Protein AF-0000000084732430 (afdb_homodimer)

InterPro domains:
  IPR002611 IstB-like ATP-binding domain [PF01695] (11-242)
  IPR003593 AAA+ ATPase domain [SM00382] (99-234)
  IPR027417 P-loop containing nucleoside triphosphate hydrolase [G3DSA:3.40.50.300] (63-245)
  IPR027417 P-loop containing nucleoside triphosphate hydrolase [SSF52540] (71-224)
  IPR028350 DNA replication protein DnaC/insertion sequence IstB-like [PIRSF003073] (5-242)
  IPR047661 Insertion sequence IS21-like ATPase IstB [NF038214] (11-241)

Radius of gyration: 33.01 Å; Cα contacts (8 Å, |Δi|>4): 775; chains: 2; bounding box: 68×118×53 Å

Secondary structure (DSSP, 8-state):
-PPPTTHHHHHHHTT-HHHHHHHHHHHHHHHHS---HHHHHHHHHHHHHHHHHHHHHHHHHHHHT-SS---GGGS-TTTT-S--HHHHHHHHTTHHHHHT-EEEEE--TTSSHHHHHHHHHHHHHHTT--EEEEEHHHHHHHHHHHHHTT-HHHHHHHHHHSSEEEEEEETSS---HHHHHHHHHHHHHHTTTSEEEEEESS-GGGHHHH-S-HHHHHHHHHHHHTTEEEEE--SS-HHHHHHHHH-----/-PPPTTHHHHHHHTT-HHHHHHHHHHHHHHHHS---HHHHHHHHHHHHHHHHHHHHHHHHHHHHT-SS---TTTS-TTS--S--HHHHHHHHTTHHHHHT-EEEEE--TTSSHHHHHHHHHHHHHHTT--EEEEEHHHHHHHHHHHHHTT-HHHHHHHHHHSSEEEEEEETSS---HHHHHHHHHHHHHHTTTSEEEEEESS-GGGHHHH-S-HHHHHHHHHHHHTTEEEEE--SS-HHHHHHHTT-----

Solvent-accessible surface area (backbone atoms only — not comparable to full-atom values): 26501 Å² total; per-residue (Å²): 111,77,72,50,86,60,42,62,58,50,27,58,76,68,66,36,57,32,31,58,68,46,41,67,60,51,38,58,45,45,71,74,37,91,63,49,43,48,49,45,46,43,52,40,50,50,42,28,51,53,40,52,53,50,52,51,39,52,47,32,52,58,66,13,52,61,92,55,94,44,46,62,86,71,50,74,64,81,54,75,26,76,61,58,65,67,59,52,55,49,42,50,68,28,49,40,44,82,63,17,28,20,36,36,32,33,31,59,80,42,52,46,53,66,50,51,52,34,13,42,44,46,31,25,25,72,71,69,36,44,31,37,50,33,46,42,68,57,46,52,51,49,49,51,51,27,46,76,66,71,40,36,68,61,49,50,52,53,63,43,63,34,41,29,36,35,37,35,59,42,75,79,58,74,46,52,71,67,53,47,49,51,52,36,54,48,48,62,61,24,54,75,64,28,15,43,36,36,23,23,64,57,58,77,86,53,48,58,79,39,33,83,44,62,68,59,38,50,54,40,48,47,62,51,52,72,53,35,49,78,43,58,42,47,71,70,39,51,67,56,49,61,54,53,64,69,66,61,77,82,133,111,77,72,50,86,60,41,62,58,50,26,57,74,67,66,36,59,33,32,56,68,44,41,68,60,51,38,58,46,45,71,76,37,90,65,49,43,49,51,45,46,43,51,41,51,50,42,28,51,52,40,52,52,51,51,52,38,51,48,31,51,58,66,13,51,59,91,54,93,44,47,62,86,71,48,74,66,79,53,78,27,75,62,57,65,67,59,51,55,48,41,50,68,28,49,41,44,82,63,17,29,19,36,37,31,33,30,61,79,42,52,46,52,66,51,51,51,34,14,43,45,46,30,26,25,73,72,69,35,46,31,36,49,34,46,42,68,58,46,50,50,50,49,52,50,27,47,75,68,70,40,36,68,61,50,50,51,52,61,41,65,33,40,30,38,36,35,36,58,42,76,78,56,74,46,51,73,67,52,47,47,51,52,37,55,49,48,63,59,24,55,76,64,27,17,43,37,36,23,23,66,58,58,76,86,53,47,57,79,39,33,83,44,61,68,60,38,50,54,42,47,47,61,50,51,71,53,35,49,78,43,59,42,50,71,71,40,51,65,55,50,61,55,54,64,68,67,62,80,78,130

Nearest PDB structures (foldseek):
  8q3w-assembly1_A  TM=9.533E-01  e=2.859E-20  Geobacillus stearothermophilus
  8q4d-assembly1_O  TM=9.298E-01  e=4.261E-19  Geobacillus stearothermophilus
  5bq5-assembly3_C  TM=9.565E-01  e=8.119E-14  Geobacillus stearothermophilus
  3r8f-assembly1_D  TM=7.754E-01  e=2.873E-08  Aquifex aeolicus
  2hcb-assembly1_C  TM=7.790E-01  e=5.045E-08  Aquifex aeolicus

Organism: NCBI:txid412449

Foldseek 3Di:
DDDDPCVLVVCVVVVQVQLNVCVVVLVVVCVVDVDDPVRSVVVSVVSSVVVVLVVQLVVLLVQQPQPDDAAPVPPPPVPPQVDDPVVLVVLLQVVCLQQLFEAEEEAAPQLCLSRSLNNSQSSCSNNPFREHEDALVRVLVVLVVCVVVVNNVVVLVVLLVGQEYEYEAPLVAADDPVSLVSLLSNLVSNARNHYYYYYYHDDLVCSCVRYPDNVSSVSNSCSRPVRYDYRGTDDDRNVVVVVVVVPDDDD/DDPDPCVLVVCVVVVQVQLNVCVVVLVVVCVVDVDDPVRSVVVSVVSSVVVVLVVQLVVLLVQQPQPDDAAPVPVPPVPPQVDDPVVLVVLLQVVCLQQLFEAEEEAAPQLCLSRSLNNSQSSCSNNPFREHEDALVRVLVVLVVCVVVVNNVVVLVVLLPGQEYEYEAPLPAADDPVSLVSLLSNLVSNARNHYYYYYYHDDLVCSCVRYPDNVSSVSNSCSRPVRYDYRYGYDDRPVVVVVVVVPDDDD

Sequence (502 aa):
MALVNTTPELLSELKLHGIKESLPKRLEELAEQQWSPSEFLNLCLEDEKLHRQNLRLLRRLKAASFPIVSSLENFDLTVDRKLRKSTIRELAGASFVTQGTNILIAGPTGVGKTHLACALGQAACRQGFLTLFFSLNRLLEKMALARAQGRYLSLLKKLTAASVIVLDDFGLRALTPLQLQDIYDLVDGRVESLSTIVTTQLPVENWREILPDPVLCDAITDRIVQKAIILEMEGESYRKKRFKGSHTDPPMALVNTTPELLSELKLHGIKESLPKRLEELAEQQWSPSEFLNLCLEDEKLHRQNLRLLRRLKAASFPIVSSLENFDLTVDRKLRKSTIRELAGASFVTQGTNILIAGPTGVGKTHLACALGQAACRQGFLTLFFSLNRLLEKMALARAQGRYLSLLKKLTAASVIVLDDFGLRALTPLQLQDIYDLVDGRVESLSTIVTTQLPVENWREILPDPVLCDAITDRIVQKAIILEMEGESYRKKRFKGSHTDPP

Structure (mmCIF, N/CA/C/O backbone):
data_AF-0000000084732430-model_v1
#
loop_
_entity.id
_entity.type
_entity.pdbx_description
1 polymer 'IstB domain protein ATP-binding protein'
#
loop_
_atom_site.group_PDB
_atom_site.id
_atom_site.type_symbol
_atom_site.label_atom_id
_atom_site.label_alt_id
_atom_site.label_comp_id
_atom_site.label_asym_id
_atom_site.label_entity_id
_atom_site.label_seq_id
_atom_site.pdbx_PDB_ins_code
_atom_site.Cartn_x
_atom_site.Cartn_y
_atom_site.Cartn_z
_atom_site.occupancy
_atom_site.B_iso_or_equiv
_atom_site.auth_seq_id
_atom_site.auth_comp_id
_atom_site.auth_asym_id
_atom_site.auth_atom_id
_atom_site.pdbx_PDB_model_num
ATOM 1 N N . MET A 1 1 ? 34.219 6.918 -12.133 1 61.94 1 MET A N 1
ATOM 2 C CA . MET A 1 1 ? 33.938 5.516 -11.844 1 61.94 1 MET A CA 1
ATOM 3 C C . MET A 1 1 ? 32.656 5.062 -12.492 1 61.94 1 MET A C 1
ATOM 5 O O . MET A 1 1 ? 31.672 5.805 -12.508 1 61.94 1 MET A O 1
ATOM 9 N N . ALA A 1 2 ? 32.781 3.914 -13.234 1 68.62 2 ALA A N 1
ATOM 10 C CA . ALA A 1 2 ? 31.766 3.508 -14.18 1 68.62 2 ALA A CA 1
ATOM 11 C C . ALA A 1 2 ? 30.594 2.818 -13.461 1 68.62 2 ALA A C 1
ATOM 13 O O . ALA A 1 2 ? 30.812 2.102 -12.484 1 68.62 2 ALA A O 1
ATOM 14 N N . LEU A 1 3 ? 29.438 3.408 -13.555 1 73.25 3 LEU A N 1
ATOM 15 C CA . LEU A 1 3 ? 28.203 2.789 -13.086 1 73.25 3 LEU A CA 1
ATOM 16 C C . LEU A 1 3 ? 28 1.423 -13.734 1 73.25 3 LEU A C 1
ATOM 18 O O . LEU A 1 3 ? 28.297 1.244 -14.922 1 73.25 3 LEU A O 1
ATOM 22 N N . VAL A 1 4 ? 27.766 0.422 -12.867 1 83.19 4 VAL A N 1
ATOM 23 C CA . VAL A 1 4 ? 27.391 -0.878 -13.414 1 83.19 4 VAL A CA 1
ATOM 24 C C . VAL A 1 4 ? 26.125 -0.742 -14.258 1 83.19 4 VAL A C 1
ATOM 26 O O . VAL A 1 4 ? 25.156 -0.104 -13.828 1 83.19 4 VAL A O 1
ATOM 29 N N . ASN A 1 5 ? 26.109 -1.264 -15.445 1 87.06 5 ASN A N 1
ATOM 30 C CA . ASN A 1 5 ? 25.094 -1.065 -16.469 1 87.06 5 ASN A CA 1
ATOM 31 C C . ASN A 1 5 ? 23.703 -1.464 -15.969 1 87.06 5 ASN A C 1
ATOM 33 O O . ASN A 1 5 ? 22.703 -0.86 -16.359 1 87.06 5 ASN A O 1
ATOM 37 N N . THR A 1 6 ? 23.641 -2.332 -14.945 1 92.81 6 THR A N 1
ATOM 38 C CA . THR A 1 6 ? 22.344 -2.85 -14.516 1 92.81 6 THR A CA 1
ATOM 39 C C . THR A 1 6 ? 21.797 -2.037 -13.344 1 92.81 6 THR A C 1
ATOM 41 O O . THR A 1 6 ? 20.625 -2.18 -12.977 1 92.81 6 THR A O 1
ATOM 44 N N . THR A 1 7 ? 22.578 -1.167 -12.836 1 95.5 7 THR A N 1
ATOM 45 C CA . THR A 1 7 ? 22.25 -0.511 -11.57 1 95.5 7 THR A CA 1
ATOM 46 C C . THR A 1 7 ? 21.016 0.36 -11.727 1 95.5 7 THR A C 1
ATOM 48 O O . THR A 1 7 ? 20.078 0.274 -10.914 1 95.5 7 THR A O 1
ATOM 51 N N . PRO A 1 8 ? 20.922 1.105 -12.805 1 94.31 8 PRO A N 1
ATOM 52 C CA . PRO A 1 8 ? 19.75 1.955 -12.938 1 94.31 8 PRO A CA 1
ATOM 53 C C . PRO A 1 8 ? 18.453 1.151 -13.039 1 94.31 8 PRO A C 1
ATOM 55 O O . PRO A 1 8 ? 17.438 1.534 -12.461 1 94.31 8 PRO A O 1
ATOM 58 N N . GLU A 1 9 ? 18.484 0.118 -13.734 1 95.44 9 GLU A N 1
ATOM 59 C CA . GLU A 1 9 ? 17.312 -0.738 -13.875 1 95.44 9 GLU A CA 1
ATOM 60 C C . GLU A 1 9 ? 16.906 -1.352 -12.539 1 95.44 9 GLU A C 1
ATOM 62 O O . GLU A 1 9 ? 15.719 -1.427 -12.219 1 95.44 9 GLU A O 1
ATOM 67 N N . LEU A 1 10 ? 17.875 -1.769 -11.789 1 96.94 10 LEU A N 1
ATOM 68 C CA . LEU A 1 10 ? 17.609 -2.34 -10.477 1 96.94 10 LEU A CA 1
ATOM 69 C C . LEU A 1 10 ? 16.969 -1.309 -9.547 1 96.94 10 LEU A C 1
ATOM 71 O O . LEU A 1 10 ? 16.016 -1.615 -8.836 1 96.94 10 LEU A O 1
ATOM 75 N N . LEU A 1 11 ? 17.531 -0.126 -9.648 1 97.94 11 LEU A N 1
ATOM 76 C CA . LEU A 1 11 ? 17.016 0.943 -8.797 1 97.94 11 LEU A CA 1
ATOM 77 C C . LEU A 1 11 ? 15.555 1.253 -9.148 1 97.94 11 LEU A C 1
ATOM 79 O O . LEU A 1 11 ? 14.742 1.498 -8.258 1 97.94 11 LEU A O 1
ATOM 83 N N . SER A 1 12 ? 15.25 1.206 -10.375 1 97.19 12 SER A N 1
ATOM 84 C CA . SER A 1 12 ? 13.875 1.435 -10.82 1 97.19 12 SER A CA 1
ATOM 85 C C . SER A 1 12 ? 12.953 0.302 -10.375 1 97.19 12 SER A C 1
ATOM 87 O O . SER A 1 12 ? 11.867 0.549 -9.859 1 97.19 12 SER A O 1
ATOM 89 N N . GLU A 1 13 ? 13.391 -0.874 -10.547 1 96.5 13 GLU A N 1
ATOM 90 C CA . GLU A 1 13 ? 12.609 -2.045 -10.18 1 96.5 13 GLU A CA 1
ATOM 91 C C . GLU A 1 13 ? 12.336 -2.076 -8.672 1 96.5 13 GLU A C 1
ATOM 93 O O . GLU A 1 13 ? 11.25 -2.467 -8.242 1 96.5 13 GLU A O 1
ATOM 98 N N . LEU A 1 14 ? 13.297 -1.59 -7.965 1 97.81 14 LEU A N 1
ATOM 99 C CA . LEU A 1 14 ? 13.203 -1.628 -6.512 1 97.81 14 LEU A CA 1
ATOM 100 C C . LEU A 1 14 ? 12.57 -0.35 -5.973 1 97.81 14 LEU A C 1
ATOM 102 O O . LEU A 1 14 ? 12.406 -0.192 -4.762 1 97.81 14 LEU A O 1
ATOM 106 N N . LYS A 1 15 ? 12.281 0.583 -6.848 1 97.56 15 LYS A N 1
ATOM 107 C CA . LYS A 1 15 ? 11.641 1.854 -6.52 1 97.56 15 LYS A CA 1
ATOM 108 C C . LYS A 1 15 ? 12.516 2.68 -5.578 1 97.56 15 LYS A C 1
ATOM 110 O O . LYS A 1 15 ? 12.008 3.264 -4.613 1 97.56 15 LYS A O 1
ATOM 115 N N . LEU A 1 16 ? 13.766 2.543 -5.805 1 98.25 16 LEU A N 1
ATOM 116 C CA . LEU A 1 16 ? 14.719 3.371 -5.074 1 98.25 16 LEU A CA 1
ATOM 117 C C . LEU A 1 16 ? 15.07 4.625 -5.871 1 98.25 16 LEU A C 1
ATOM 119 O O . LEU A 1 16 ? 16.219 4.793 -6.293 1 98.25 16 LEU A O 1
ATOM 123 N N . HIS A 1 17 ? 14.195 5.512 -5.953 1 97.69 17 HIS A N 1
ATOM 124 C CA . HIS A 1 17 ? 14.258 6.664 -6.84 1 97.69 17 HIS A CA 1
ATOM 125 C C . HIS A 1 17 ? 15.242 7.707 -6.316 1 97.69 17 HIS A C 1
ATOM 127 O O . HIS A 1 17 ? 15.875 8.422 -7.098 1 97.69 17 HIS A O 1
ATOM 133 N N . GLY A 1 18 ? 15.297 7.781 -4.969 1 97.69 18 GLY A N 1
ATOM 134 C CA . GLY A 1 18 ? 16.25 8.719 -4.391 1 97.69 18 GLY A CA 1
ATOM 135 C C . GLY A 1 18 ? 17.688 8.414 -4.773 1 97.69 18 GLY A C 1
ATOM 136 O O . GLY A 1 18 ? 18.422 9.32 -5.168 1 97.69 18 GLY A O 1
ATOM 137 N N . ILE A 1 19 ? 18.047 7.16 -4.699 1 97.94 19 ILE A N 1
ATOM 138 C CA . ILE A 1 19 ? 19.391 6.738 -5.105 1 97.94 19 ILE A CA 1
ATOM 139 C C . ILE A 1 19 ? 19.562 6.965 -6.605 1 97.94 19 ILE A C 1
ATOM 141 O O . ILE A 1 19 ? 20.594 7.488 -7.043 1 97.94 19 ILE A O 1
ATOM 145 N N . LYS A 1 20 ? 18.547 6.555 -7.363 1 97.5 20 LYS A N 1
ATOM 146 C CA . LYS A 1 20 ? 18.641 6.676 -8.812 1 97.5 20 LYS A CA 1
ATOM 147 C C . LYS A 1 20 ? 18.891 8.125 -9.227 1 97.5 20 LYS A C 1
ATOM 149 O O . LYS A 1 20 ? 19.734 8.383 -10.102 1 97.5 20 LYS A O 1
ATOM 154 N N . GLU A 1 21 ? 18.266 9.016 -8.625 1 96.69 21 GLU A N 1
ATOM 155 C CA . GLU A 1 21 ? 18.391 10.43 -8.961 1 96.69 21 GLU A CA 1
ATOM 156 C C . GLU A 1 21 ? 19.734 10.992 -8.523 1 96.69 21 GLU A C 1
ATOM 158 O O . GLU A 1 21 ? 20.344 11.781 -9.25 1 96.69 21 GLU A O 1
ATOM 163 N N . SER A 1 22 ? 20.203 10.625 -7.379 1 96.75 22 SER A N 1
ATOM 164 C CA . SER A 1 22 ? 21.406 11.227 -6.816 1 96.75 22 SER A CA 1
ATOM 165 C C . SER A 1 22 ? 22.656 10.492 -7.285 1 96.75 22 SER A C 1
ATOM 167 O O . SER A 1 22 ? 23.766 10.992 -7.137 1 96.75 22 SER A O 1
ATOM 169 N N . LEU A 1 23 ? 22.5 9.32 -7.852 1 95.31 23 LEU A N 1
ATOM 170 C CA . LEU A 1 23 ? 23.594 8.406 -8.125 1 95.31 23 LEU A CA 1
ATOM 171 C C . LEU A 1 23 ? 24.656 9.07 -9.008 1 95.31 23 LEU A C 1
ATOM 173 O O . LEU A 1 23 ? 25.844 8.984 -8.734 1 95.31 23 LEU A O 1
ATOM 177 N N . PRO A 1 24 ? 24.297 9.766 -10.133 1 93.69 24 PRO A N 1
ATOM 178 C CA . PRO A 1 24 ? 25.328 10.406 -10.961 1 93.69 24 PRO A CA 1
ATOM 179 C C . PRO A 1 24 ? 26.203 11.375 -10.18 1 93.69 24 PRO A C 1
ATOM 181 O O . PRO A 1 24 ? 27.422 11.375 -10.352 1 93.69 24 PRO A O 1
ATOM 184 N N . LYS A 1 25 ? 25.625 12.125 -9.375 1 94.06 25 LYS A N 1
ATOM 185 C CA . LYS A 1 25 ? 26.359 13.07 -8.547 1 94.06 25 LYS A CA 1
ATOM 186 C C . LYS A 1 25 ? 27.25 12.344 -7.543 1 94.06 25 LYS A C 1
ATOM 188 O O . LYS A 1 25 ? 28.406 12.727 -7.34 1 94.06 25 LYS A O 1
ATOM 193 N N . ARG A 1 26 ? 26.75 11.32 -6.91 1 93.69 26 ARG A N 1
ATOM 194 C CA . ARG A 1 26 ? 27.5 10.555 -5.934 1 93.69 26 ARG A CA 1
ATOM 195 C C . ARG A 1 26 ? 28.719 9.883 -6.586 1 93.69 26 ARG A C 1
ATOM 197 O O . ARG A 1 26 ? 29.781 9.797 -5.977 1 93.69 26 ARG A O 1
ATOM 204 N N . LEU A 1 27 ? 28.562 9.406 -7.773 1 92.5 27 LEU A N 1
ATOM 205 C CA . LEU A 1 27 ? 29.656 8.766 -8.492 1 92.5 27 LEU A CA 1
ATOM 206 C C . LEU A 1 27 ? 30.766 9.766 -8.797 1 92.5 27 LEU A C 1
ATOM 208 O O . LEU A 1 27 ? 31.938 9.43 -8.75 1 92.5 27 LEU A O 1
ATOM 212 N N . GLU A 1 28 ? 30.344 10.93 -9.148 1 91.5 28 GLU A N 1
ATOM 213 C CA . GLU A 1 28 ? 31.312 11.984 -9.367 1 91.5 28 GLU A CA 1
ATOM 214 C C . GLU A 1 28 ? 32.094 12.297 -8.094 1 91.5 28 GLU A C 1
ATOM 216 O O . GLU A 1 28 ? 33.312 12.453 -8.133 1 91.5 28 GLU A O 1
ATOM 221 N N . GLU A 1 29 ? 31.422 12.312 -7.004 1 91.88 29 GLU A N 1
ATOM 222 C CA . GLU A 1 29 ? 32.031 12.602 -5.711 1 91.88 29 GLU A CA 1
ATOM 223 C C . GLU A 1 29 ? 32.938 11.461 -5.266 1 91.88 29 GLU A C 1
ATOM 225 O O . GLU A 1 29 ? 33.906 11.68 -4.523 1 91.88 29 GLU A O 1
ATOM 230 N N . LEU A 1 30 ? 32.562 10.289 -5.695 1 87.31 30 LEU A N 1
ATOM 231 C CA . LEU A 1 30 ? 33.344 9.102 -5.348 1 87.31 30 LEU A CA 1
ATOM 232 C C . LEU A 1 30 ? 34.75 9.188 -5.891 1 87.31 30 LEU A C 1
ATOM 234 O O . LEU A 1 30 ? 35.688 8.711 -5.258 1 87.31 30 LEU A O 1
ATOM 238 N N . ALA A 1 31 ? 34.906 9.75 -7.016 1 82.12 31 ALA A N 1
ATOM 239 C CA . ALA A 1 31 ? 36.188 9.922 -7.656 1 82.12 31 ALA A CA 1
ATOM 240 C C . ALA A 1 31 ? 37.094 10.836 -6.832 1 82.12 31 ALA A C 1
ATOM 242 O O . ALA A 1 31 ? 38.312 10.664 -6.812 1 82.12 31 ALA A O 1
ATOM 243 N N . GLU A 1 32 ? 36.375 11.703 -6.168 1 86.81 32 GLU A N 1
ATOM 244 C CA . GLU A 1 32 ? 37.125 12.695 -5.398 1 86.81 32 GLU A CA 1
ATOM 245 C C . GLU A 1 32 ? 37.312 12.242 -3.953 1 86.81 32 GLU A C 1
ATOM 247 O O . GLU A 1 32 ? 38.375 12.461 -3.369 1 86.81 32 GLU A O 1
ATOM 252 N N . GLN A 1 33 ? 36.25 11.555 -3.568 1 82.75 33 GLN A N 1
ATOM 253 C CA . GLN A 1 33 ? 36.25 11.102 -2.184 1 82.75 33 GLN A CA 1
ATOM 254 C C . GLN A 1 33 ? 36.625 9.625 -2.09 1 82.75 33 GLN A C 1
ATOM 256 O O . GLN A 1 33 ? 36.375 8.852 -3.018 1 82.75 33 GLN A O 1
ATOM 261 N N . GLN A 1 34 ? 37.594 9.203 -1.398 1 84.94 34 GLN A N 1
ATOM 262 C CA . GLN A 1 34 ? 38.031 7.812 -1.248 1 84.94 34 GLN A CA 1
ATOM 263 C C . GLN A 1 34 ? 37.125 7.07 -0.252 1 84.94 34 GLN A C 1
ATOM 265 O O . GLN A 1 34 ? 37.625 6.539 0.748 1 84.94 34 GLN A O 1
ATOM 270 N N . TRP A 1 35 ? 35.812 6.984 -0.67 1 88.31 35 TRP A N 1
ATOM 271 C CA . TRP A 1 35 ? 34.906 6.23 0.196 1 88.31 35 TRP A CA 1
ATOM 272 C C . TRP A 1 35 ? 35.094 4.73 0.013 1 88.31 35 TRP A C 1
ATOM 274 O O . TRP A 1 35 ? 35.344 4.258 -1.104 1 88.31 35 TRP A O 1
ATOM 284 N N . SER A 1 36 ? 35.031 4.113 1.09 1 90.44 36 SER A N 1
ATOM 285 C CA . SER A 1 36 ? 34.938 2.658 1.014 1 90.44 36 SER A CA 1
ATOM 286 C C . SER A 1 36 ? 33.594 2.207 0.449 1 90.44 36 SER A C 1
ATOM 288 O O . SER A 1 36 ? 32.656 2.988 0.407 1 90.44 36 SER A O 1
ATOM 290 N N . PRO A 1 37 ? 33.5 1 0.016 1 92.44 37 PRO A N 1
ATOM 291 C CA . PRO A 1 37 ? 32.25 0.489 -0.497 1 92.44 37 PRO A CA 1
ATOM 292 C C . PRO A 1 37 ? 31.109 0.559 0.536 1 92.44 37 PRO A C 1
ATOM 294 O O . PRO A 1 37 ? 29.984 0.903 0.197 1 92.44 37 PRO A O 1
ATOM 297 N N . SER A 1 38 ? 31.438 0.295 1.773 1 91.94 38 SER A N 1
ATOM 298 C CA . SER A 1 38 ? 30.438 0.371 2.838 1 91.94 38 SER A CA 1
ATOM 299 C C . SER A 1 38 ? 29.984 1.809 3.068 1 91.94 38 SER A C 1
ATOM 301 O O . SER A 1 38 ? 28.797 2.062 3.285 1 91.94 38 SER A O 1
ATOM 303 N N . GLU A 1 39 ? 30.875 2.678 2.949 1 93.5 39 GLU A N 1
ATOM 304 C CA . GLU A 1 39 ? 30.562 4.094 3.115 1 93.5 39 GLU A CA 1
ATOM 305 C C . GLU A 1 39 ? 29.703 4.605 1.959 1 93.5 39 GLU A C 1
ATOM 307 O O . GLU A 1 39 ? 28.75 5.363 2.168 1 93.5 39 GLU A O 1
ATOM 312 N N . PHE A 1 40 ? 30.125 4.191 0.846 1 94.94 40 PHE A N 1
ATOM 313 C CA . PHE A 1 40 ? 29.375 4.59 -0.345 1 94.94 40 PHE A CA 1
ATOM 314 C C . PHE A 1 40 ? 27.938 4.082 -0.283 1 94.94 40 PHE A C 1
ATOM 316 O O . PHE A 1 40 ? 27 4.828 -0.572 1 94.94 40 PHE A O 1
ATOM 323 N N . LEU A 1 41 ? 27.719 2.889 0.12 1 96.06 41 LEU A N 1
ATOM 324 C CA . LEU A 1 41 ? 26.391 2.326 0.303 1 96.06 41 LEU A CA 1
ATOM 325 C C . LEU A 1 41 ? 25.578 3.158 1.292 1 96.06 41 LEU A C 1
ATOM 327 O O . LEU A 1 41 ? 24.422 3.5 1.025 1 96.06 41 LEU A O 1
ATOM 331 N N . ASN A 1 42 ? 26.203 3.473 2.355 1 96.31 42 ASN A N 1
ATOM 332 C CA . ASN A 1 42 ? 25.531 4.246 3.391 1 96.31 42 ASN A CA 1
ATOM 333 C C . ASN A 1 42 ? 25.062 5.605 2.865 1 96.31 42 ASN A C 1
ATOM 335 O O . ASN A 1 42 ? 23.953 6.051 3.17 1 96.31 42 ASN A O 1
ATOM 339 N N . LEU A 1 43 ? 25.906 6.18 2.076 1 95.88 43 LEU A N 1
ATOM 340 C CA . LEU A 1 43 ? 25.578 7.473 1.491 1 95.88 43 LEU A CA 1
ATOM 341 C C . LEU A 1 43 ? 24.359 7.359 0.572 1 95.88 43 LEU A C 1
ATOM 343 O O . LEU A 1 43 ? 23.469 8.203 0.618 1 95.88 43 LEU A O 1
ATOM 347 N N . CYS A 1 44 ? 24.375 6.352 -0.219 1 97.31 44 CYS A N 1
ATOM 348 C CA . CYS A 1 44 ? 23.266 6.125 -1.124 1 97.31 44 CYS A CA 1
ATOM 349 C C . CYS A 1 44 ? 21.969 5.906 -0.347 1 97.31 44 CYS A C 1
ATOM 351 O O . CYS A 1 44 ? 20.922 6.438 -0.717 1 97.31 44 CYS A O 1
ATOM 353 N N . LEU A 1 45 ? 22.031 5.164 0.72 1 97.88 45 LEU A N 1
ATOM 354 C CA . LEU A 1 45 ? 20.859 4.887 1.548 1 97.88 45 LEU A CA 1
ATOM 355 C C . LEU A 1 45 ? 20.344 6.16 2.203 1 97.88 45 LEU A C 1
ATOM 357 O O . LEU A 1 45 ? 19.125 6.359 2.316 1 97.88 45 LEU A O 1
ATOM 361 N N . GLU A 1 46 ? 21.234 6.973 2.611 1 97.69 46 GLU A N 1
ATOM 362 C CA . GLU A 1 46 ? 20.844 8.25 3.197 1 97.69 46 GLU A CA 1
ATOM 363 C C . GLU A 1 46 ? 20.094 9.117 2.186 1 97.69 46 GLU A C 1
ATOM 365 O O . GLU A 1 46 ? 19.109 9.766 2.527 1 97.69 46 GLU A O 1
ATOM 370 N N . ASP A 1 47 ? 20.625 9.094 0.981 1 97.94 47 ASP A N 1
ATOM 371 C CA . ASP A 1 47 ? 19.953 9.836 -0.079 1 97.94 47 ASP A CA 1
ATOM 372 C C . ASP A 1 47 ? 18.516 9.336 -0.269 1 97.94 47 ASP A C 1
ATOM 374 O O . ASP A 1 47 ? 17.594 10.133 -0.445 1 97.94 47 ASP A O 1
ATOM 378 N N . GLU A 1 48 ? 18.391 8.055 -0.25 1 98.38 48 GLU A N 1
ATOM 379 C CA . GLU A 1 48 ? 17.062 7.465 -0.425 1 98.38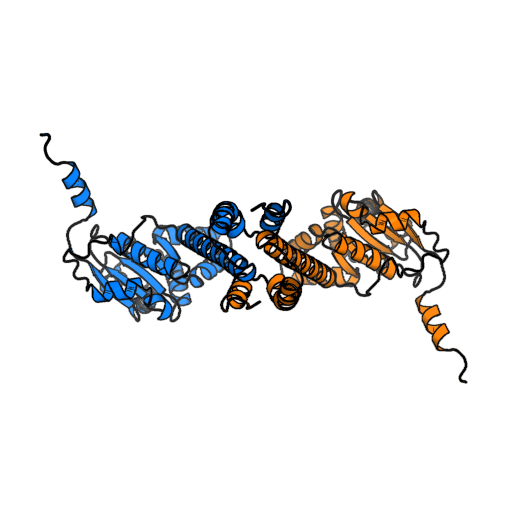 48 GLU A CA 1
ATOM 380 C C . GLU A 1 48 ? 16.141 7.828 0.734 1 98.38 48 GLU A C 1
ATOM 382 O O . GLU A 1 48 ? 14.984 8.18 0.521 1 98.38 48 GLU A O 1
ATOM 387 N N . LYS A 1 49 ? 16.641 7.742 1.885 1 98.06 49 LYS A N 1
ATOM 388 C CA . LYS A 1 49 ? 15.867 8.117 3.064 1 98.06 49 LYS A CA 1
ATOM 389 C C . LYS A 1 49 ? 15.367 9.555 2.957 1 98.06 49 LYS A C 1
ATOM 391 O O . LYS A 1 49 ? 14.18 9.82 3.186 1 98.06 49 LYS A O 1
ATOM 396 N N . LEU A 1 50 ? 16.266 10.414 2.619 1 97.69 50 LEU A N 1
ATOM 397 C CA . LEU A 1 50 ? 15.93 11.82 2.49 1 97.69 50 LEU A CA 1
ATOM 398 C C . LEU A 1 50 ? 14.875 12.031 1.405 1 97.69 50 LEU A C 1
ATOM 400 O O . LEU A 1 50 ? 13.93 12.797 1.59 1 97.69 50 LEU A O 1
ATOM 404 N N . HIS A 1 51 ? 15.039 11.344 0.347 1 98 51 HIS A N 1
ATOM 405 C CA . HIS A 1 51 ? 14.094 11.438 -0.757 1 98 51 HIS A CA 1
ATOM 406 C C . HIS A 1 51 ? 12.695 10.984 -0.325 1 98 51 HIS A C 1
ATOM 408 O O . HIS A 1 51 ? 11.711 11.68 -0.584 1 98 51 HIS A O 1
ATOM 414 N N . ARG A 1 52 ? 12.617 9.906 0.326 1 97.81 52 ARG A N 1
ATOM 415 C CA . ARG A 1 52 ? 11.336 9.383 0.785 1 97.81 52 ARG A CA 1
ATOM 416 C C . ARG A 1 52 ? 10.695 10.305 1.817 1 97.81 52 ARG A C 1
ATOM 418 O O . ARG A 1 52 ? 9.484 10.5 1.817 1 97.81 52 ARG A O 1
ATOM 425 N N . GLN A 1 53 ? 11.477 10.789 2.689 1 97.06 53 GLN A N 1
ATOM 426 C CA . GLN A 1 53 ? 10.977 11.734 3.68 1 97.06 53 GLN A CA 1
ATOM 427 C C . GLN A 1 53 ? 10.359 12.961 3.01 1 97.06 53 GLN A C 1
ATOM 429 O O . GLN A 1 53 ? 9.297 13.422 3.41 1 97.06 53 GLN A O 1
ATOM 434 N N . ASN A 1 54 ? 11.031 13.469 2.033 1 97.19 54 ASN A N 1
ATOM 435 C CA . ASN A 1 54 ? 10.531 14.633 1.301 1 97.19 54 ASN A CA 1
ATOM 436 C C . ASN A 1 54 ? 9.219 14.32 0.58 1 97.19 54 ASN A C 1
ATOM 438 O O . ASN A 1 54 ? 8.289 15.125 0.601 1 97.19 54 ASN A O 1
ATOM 442 N N . LEU A 1 55 ? 9.195 13.195 0.004 1 97.06 55 LEU A N 1
ATOM 443 C CA . LEU A 1 55 ? 7.977 12.797 -0.699 1 97.06 55 LEU A CA 1
ATOM 444 C C . LEU A 1 55 ? 6.809 12.656 0.273 1 97.06 55 LEU A C 1
ATOM 446 O O . LEU A 1 55 ? 5.684 13.055 -0.038 1 97.06 55 LEU A O 1
ATOM 450 N N . ARG A 1 56 ? 7.078 12.086 1.365 1 97.31 56 ARG A N 1
ATOM 451 C CA . ARG A 1 56 ? 6.039 11.938 2.379 1 97.31 56 ARG A CA 1
ATOM 452 C C . ARG A 1 56 ? 5.516 13.297 2.834 1 97.31 56 ARG A C 1
ATOM 454 O O . ARG A 1 56 ? 4.309 13.477 3.006 1 97.31 56 ARG A O 1
ATOM 461 N N . LEU A 1 57 ? 6.375 14.164 3.049 1 96.69 57 LEU A N 1
ATOM 462 C CA . LEU A 1 57 ? 5.984 15.516 3.443 1 96.69 57 LEU A CA 1
ATOM 463 C C . LEU A 1 57 ? 5.121 16.172 2.371 1 96.69 57 LEU A C 1
ATOM 465 O O . LEU A 1 57 ? 4.066 16.734 2.676 1 96.69 57 LEU A O 1
ATOM 469 N N . LEU A 1 58 ? 5.57 16.078 1.172 1 96.81 58 LEU A N 1
ATOM 470 C CA . LEU A 1 58 ? 4.82 16.672 0.07 1 96.81 58 LEU A CA 1
ATOM 471 C C . LEU A 1 58 ? 3.424 16.078 -0.023 1 96.81 58 LEU A C 1
ATOM 473 O O . LEU A 1 58 ? 2.451 16.781 -0.283 1 96.81 58 LEU A O 1
ATOM 477 N N . ARG A 1 59 ? 3.387 14.867 0.185 1 97.44 59 ARG A N 1
ATOM 478 C CA . ARG A 1 59 ? 2.09 14.195 0.158 1 97.44 59 ARG A CA 1
ATOM 479 C C . ARG A 1 59 ? 1.188 14.703 1.279 1 97.44 59 ARG A C 1
ATOM 481 O O . ARG A 1 59 ? -0.005 14.922 1.07 1 97.44 59 ARG A O 1
ATOM 488 N N . ARG A 1 60 ? 1.739 14.812 2.428 1 96.94 60 ARG A N 1
ATOM 489 C CA . ARG A 1 60 ? 0.959 15.328 3.547 1 96.94 60 ARG A CA 1
ATOM 490 C C . ARG A 1 60 ? 0.464 16.75 3.264 1 96.94 60 ARG A C 1
ATOM 492 O O . ARG A 1 60 ? -0.693 17.078 3.537 1 96.94 60 ARG A O 1
ATOM 499 N N . LEU A 1 61 ? 1.344 17.531 2.725 1 96.38 61 LEU A N 1
ATOM 500 C CA . LEU A 1 61 ? 0.985 18.922 2.42 1 96.38 61 LEU A CA 1
ATOM 501 C C . LEU A 1 61 ? -0.1 18.969 1.35 1 96.38 61 LEU A C 1
ATOM 503 O O . LEU A 1 61 ? -1.032 19.781 1.447 1 96.38 61 LEU A O 1
ATOM 507 N N . LYS A 1 62 ? 0.036 18.156 0.416 1 96.69 62 LYS A N 1
ATOM 508 C CA . LYS A 1 62 ? -0.979 18.109 -0.631 1 96.69 62 LYS A CA 1
ATOM 509 C C . LYS A 1 62 ? -2.316 17.625 -0.073 1 96.69 62 LYS A C 1
ATOM 511 O O . LYS A 1 62 ? -3.365 18.188 -0.391 1 96.69 62 LYS A O 1
ATOM 516 N N . ALA A 1 63 ? -2.262 16.609 0.7 1 96.44 63 ALA A N 1
ATOM 517 C CA . ALA A 1 63 ? -3.473 16.047 1.298 1 96.44 63 ALA A CA 1
ATOM 518 C C . ALA A 1 63 ? -4.172 17.078 2.18 1 96.44 63 ALA A C 1
ATOM 520 O O . ALA A 1 63 ? -5.402 17.109 2.256 1 96.44 63 ALA A O 1
ATOM 521 N N . ALA A 1 64 ? -3.414 17.844 2.855 1 96.5 64 ALA A N 1
ATOM 522 C CA . ALA A 1 64 ? -3.957 18.828 3.791 1 96.5 64 ALA A CA 1
ATOM 523 C C . ALA A 1 64 ? -4.789 19.875 3.064 1 96.5 64 ALA A C 1
ATOM 525 O O . ALA A 1 64 ? -5.734 20.422 3.633 1 96.5 64 ALA A O 1
ATOM 526 N N . SER A 1 65 ? -4.348 20.188 1.825 1 96 65 SER A N 1
ATOM 527 C CA . SER A 1 65 ? -5.082 21.125 0.989 1 96 65 SER A CA 1
ATOM 528 C C . SER A 1 65 ? -5.199 22.5 1.665 1 96 65 SER A C 1
ATOM 530 O O . SER A 1 65 ? -6.285 23.078 1.715 1 96 65 SER A O 1
ATOM 532 N N . PHE A 1 66 ? -4.129 22.953 2.082 1 95.5 66 PHE A N 1
ATOM 533 C CA . PHE A 1 66 ? -4.129 24.281 2.662 1 95.5 66 PHE A CA 1
ATOM 534 C C . PHE A 1 66 ? -4.465 25.328 1.608 1 95.5 66 PHE A C 1
ATOM 536 O O . PHE A 1 66 ? -3.953 25.281 0.488 1 95.5 66 PHE A O 1
ATOM 543 N N . PRO A 1 67 ? -5.324 26.234 1.948 1 93.44 67 PRO A N 1
ATOM 544 C CA . PRO A 1 67 ? -5.641 27.297 0.983 1 93.44 67 PRO A CA 1
ATOM 545 C C . PRO A 1 67 ? -4.492 28.281 0.786 1 93.44 67 PRO A C 1
ATOM 547 O O . PRO A 1 67 ? -4.418 28.953 -0.248 1 93.44 67 PRO A O 1
ATOM 550 N N . ILE A 1 68 ? -3.652 28.438 1.804 1 88.25 68 ILE A N 1
ATOM 551 C CA . ILE A 1 68 ? -2.527 29.359 1.752 1 88.25 68 ILE A CA 1
ATOM 552 C C . ILE A 1 68 ? -1.262 28.656 2.244 1 88.25 68 ILE A C 1
ATOM 554 O O . ILE A 1 68 ? -1.31 27.875 3.188 1 88.25 68 ILE A O 1
ATOM 558 N N . VAL A 1 69 ? -0.279 28.906 1.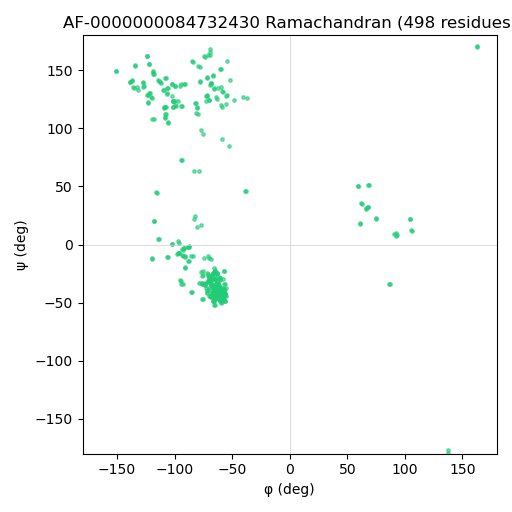487 1 82.31 69 VAL A N 1
ATOM 559 C CA . VAL A 1 69 ? 1.02 28.438 1.962 1 82.31 69 VAL A CA 1
ATOM 560 C C . VAL A 1 69 ? 1.584 29.438 2.979 1 82.31 69 VAL A C 1
ATOM 562 O O . VAL A 1 69 ? 1.742 30.625 2.678 1 82.31 69 VAL A O 1
ATOM 565 N N . SER A 1 70 ? 1.658 28.938 4.195 1 79.81 70 SER A N 1
ATOM 566 C CA . SER A 1 70 ? 2.15 29.812 5.25 1 79.81 70 SER A CA 1
ATOM 567 C C . SER A 1 70 ? 3.123 29.078 6.168 1 79.81 70 SER A C 1
ATOM 569 O O . SER A 1 70 ? 3.07 27.844 6.285 1 79.81 70 SER A O 1
ATOM 571 N N . SER A 1 71 ? 4.129 29.859 6.527 1 78.94 71 SER A N 1
ATOM 572 C CA . SER A 1 71 ? 5.051 29.344 7.539 1 78.94 71 SER A CA 1
ATOM 573 C C . SER A 1 71 ? 5.059 30.234 8.781 1 78.94 71 SER A C 1
ATOM 575 O O . SER A 1 71 ? 4.75 31.422 8.695 1 78.94 71 SER A O 1
ATOM 577 N N . LEU A 1 72 ? 5.297 29.531 9.828 1 78.56 72 LEU A N 1
ATOM 578 C CA . LEU A 1 72 ? 5.355 30.281 11.078 1 78.56 72 LEU A CA 1
ATOM 579 C C . LEU A 1 72 ? 6.477 31.312 11.039 1 78.56 72 LEU A C 1
ATOM 581 O O . LEU A 1 72 ? 6.383 32.375 11.688 1 78.56 72 LEU A O 1
ATOM 585 N N . GLU A 1 73 ? 7.469 30.969 10.25 1 71.75 73 GLU A N 1
ATOM 586 C CA . GLU A 1 73 ? 8.594 31.891 10.117 1 71.75 73 GLU A CA 1
ATOM 587 C C . GLU A 1 73 ? 8.172 33.188 9.43 1 71.75 73 GLU A C 1
ATOM 589 O O . GLU A 1 73 ? 8.711 34.25 9.719 1 71.75 73 GLU A O 1
ATOM 594 N N . ASN A 1 74 ? 7.227 33.094 8.617 1 66.75 74 ASN A N 1
ATOM 595 C CA . ASN A 1 74 ? 6.77 34.25 7.859 1 66.75 74 ASN A CA 1
ATOM 596 C C . ASN A 1 74 ? 5.656 35 8.594 1 66.75 74 ASN A C 1
ATOM 598 O O . ASN A 1 74 ? 5.199 36.031 8.133 1 66.75 74 ASN A O 1
ATOM 602 N N . PHE A 1 75 ? 5.223 34.312 9.625 1 66 75 PHE A N 1
ATOM 603 C CA . PHE A 1 75 ? 4.137 34.938 10.367 1 66 75 PHE A CA 1
ATOM 604 C C . PHE A 1 75 ? 4.672 36.062 11.266 1 66 75 PHE A C 1
ATOM 606 O O . PHE A 1 75 ? 5.539 35.812 12.109 1 66 75 PHE A O 1
ATOM 613 N N . ASP A 1 76 ? 4.562 37.344 10.797 1 62.06 76 ASP A N 1
ATOM 614 C CA . ASP A 1 76 ? 5.016 38.5 11.547 1 62.06 76 ASP A CA 1
ATOM 615 C C . ASP A 1 76 ? 4.305 38.594 12.891 1 62.06 76 ASP A C 1
ATOM 617 O O . ASP A 1 76 ? 3.154 39.031 12.961 1 62.06 76 ASP A O 1
ATOM 621 N N . LEU A 1 77 ? 4.926 37.969 13.859 1 59.78 77 LEU A N 1
ATOM 622 C CA . LEU A 1 77 ? 4.371 38 15.211 1 59.78 77 LEU A CA 1
ATOM 623 C C . LEU A 1 77 ? 4.594 39.344 15.867 1 59.78 77 LEU A C 1
ATOM 625 O O . LEU A 1 77 ? 4.164 39.562 17 1 59.78 77 LEU A O 1
ATOM 629 N N . THR A 1 78 ? 5.434 40.156 15.25 1 52.81 78 THR A N 1
ATOM 630 C CA . THR A 1 78 ? 5.738 41.469 15.844 1 52.81 78 THR A CA 1
ATOM 631 C C . THR A 1 78 ? 4.465 42.281 16.016 1 52.81 78 THR A C 1
ATOM 633 O O . THR A 1 78 ? 4.406 43.188 16.859 1 52.81 78 THR A O 1
ATOM 636 N N . VAL A 1 79 ? 3.6 42.031 15.18 1 49.88 79 VAL A N 1
ATOM 637 C CA . VAL A 1 79 ? 2.41 42.844 15.391 1 49.88 79 VAL A CA 1
ATOM 638 C C . VAL A 1 79 ? 1.664 42.344 16.641 1 49.88 79 VAL A C 1
ATOM 640 O O . VAL A 1 79 ? 1.636 41.156 16.922 1 49.88 79 VAL A O 1
ATOM 643 N N . ASP A 1 80 ? 1.375 43.219 17.547 1 52.12 80 ASP A N 1
ATOM 644 C CA . ASP A 1 80 ? 0.69 43.125 18.844 1 52.12 80 ASP A CA 1
ATOM 645 C C . ASP A 1 80 ? -0.479 42.156 18.766 1 52.12 80 ASP A C 1
ATOM 647 O O . ASP A 1 80 ? -1.642 42.562 18.75 1 52.12 80 ASP A O 1
ATOM 651 N N . ARG A 1 81 ? -0.233 41.094 18.219 1 61.06 81 ARG A N 1
ATOM 652 C CA . ARG A 1 81 ? -1.408 40.219 18.062 1 61.06 81 ARG A CA 1
ATOM 653 C C . ARG A 1 81 ? -1.722 39.469 19.359 1 61.06 81 ARG A C 1
ATOM 655 O O . ARG A 1 81 ? -2.578 38.594 19.375 1 61.06 81 ARG A O 1
ATOM 662 N N . LYS A 1 82 ? -1.121 39.969 20.391 1 64.38 82 LYS A N 1
ATOM 663 C CA . LYS A 1 82 ? -1.318 39.5 21.75 1 64.38 82 LYS A CA 1
ATOM 664 C C . LYS A 1 82 ? -0.917 38.031 21.875 1 64.38 82 LYS A C 1
ATOM 666 O O . LYS A 1 82 ? -1.425 37.312 22.734 1 64.38 82 LYS A O 1
ATOM 671 N N . LEU A 1 83 ? -0.105 37.594 20.859 1 72.19 83 LEU A N 1
ATOM 672 C CA . LEU A 1 83 ? 0.331 36.219 20.953 1 72.19 83 LEU A CA 1
ATOM 673 C C . LEU A 1 83 ? 1.744 36.125 21.516 1 72.19 83 LEU A C 1
ATOM 675 O O . LEU A 1 83 ? 2.623 36.906 21.125 1 72.19 83 LEU A O 1
ATOM 679 N N . ARG A 1 84 ? 1.94 35.375 22.609 1 75.06 84 ARG A N 1
ATOM 680 C CA . ARG A 1 84 ? 3.258 35.125 23.188 1 75.06 84 ARG A CA 1
ATOM 681 C C . ARG A 1 84 ? 4.148 34.344 22.234 1 75.06 84 ARG A C 1
ATOM 683 O O . ARG A 1 84 ? 3.752 33.281 21.75 1 75.06 84 ARG A O 1
ATOM 690 N N . LYS A 1 85 ? 5.281 34.875 22 1 77 85 LYS A N 1
ATOM 691 C CA . LYS A 1 85 ? 6.258 34.25 21.125 1 77 85 LYS A CA 1
ATOM 692 C C . LYS A 1 85 ? 6.621 32.844 21.609 1 77 85 LYS A C 1
ATOM 694 O O . LYS A 1 85 ? 6.809 31.953 20.797 1 77 85 LYS A O 1
ATOM 699 N N . SER A 1 86 ? 6.688 32.75 22.828 1 81.31 86 SER A N 1
ATOM 700 C CA . SER A 1 86 ? 7.043 31.453 23.406 1 81.31 86 SER A CA 1
ATOM 701 C C . SER A 1 86 ? 5.996 30.391 23.078 1 81.31 86 SER A C 1
ATOM 703 O O . SER A 1 86 ? 6.336 29.25 22.766 1 81.31 86 SER A O 1
ATOM 705 N N . THR A 1 87 ? 4.766 30.75 23.156 1 83.19 87 THR A N 1
ATOM 706 C CA . THR A 1 87 ? 3.668 29.844 22.859 1 83.19 87 THR A CA 1
ATOM 707 C C . THR A 1 87 ? 3.699 29.406 21.391 1 83.19 87 THR A C 1
ATOM 709 O O . THR A 1 87 ? 3.561 28.219 21.094 1 83.19 87 THR A O 1
ATOM 712 N N . ILE A 1 88 ? 4.008 30.328 20.609 1 83.38 88 ILE A N 1
ATOM 713 C CA . ILE A 1 88 ? 4.02 30.062 19.172 1 83.38 88 ILE A CA 1
ATOM 714 C C . ILE A 1 88 ? 5.191 29.141 18.844 1 83.38 88 ILE A C 1
ATOM 716 O O . ILE A 1 88 ? 5.062 28.234 18.016 1 83.38 88 ILE A O 1
ATOM 720 N N . ARG A 1 89 ? 6.273 29.391 19.5 1 83.81 89 ARG A N 1
ATOM 721 C CA . ARG A 1 89 ? 7.445 28.547 19.281 1 83.81 89 ARG A CA 1
ATOM 722 C C . ARG A 1 89 ? 7.168 27.109 19.703 1 83.81 89 ARG A C 1
ATOM 724 O O . ARG A 1 89 ? 7.578 26.172 19.031 1 83.81 89 ARG A O 1
ATOM 731 N N . GLU A 1 90 ? 6.562 27.016 20.734 1 87.12 90 GLU A N 1
ATOM 732 C CA . GLU A 1 90 ? 6.207 25.688 21.219 1 87.12 90 GLU A CA 1
ATOM 733 C C . GLU A 1 90 ? 5.258 24.984 20.25 1 87.12 90 GLU A C 1
ATOM 735 O O . GLU A 1 90 ? 5.445 23.797 19.922 1 87.12 90 GLU A O 1
ATOM 740 N N . LEU A 1 91 ? 4.332 25.703 19.734 1 90.31 91 LEU A N 1
ATOM 741 C CA . LEU A 1 91 ? 3.338 25.141 18.828 1 90.31 91 LEU A CA 1
ATOM 742 C C . LEU A 1 91 ? 3.963 24.797 17.484 1 90.31 91 LEU A C 1
ATOM 744 O O . LEU A 1 91 ? 3.504 23.875 16.797 1 90.31 91 LEU A O 1
ATOM 748 N N . ALA A 1 92 ? 5.035 25.5 17.203 1 88.19 92 ALA A N 1
ATOM 749 C CA . ALA A 1 92 ? 5.746 25.266 15.945 1 88.19 92 ALA A CA 1
ATOM 750 C C . ALA A 1 92 ? 6.34 23.859 15.914 1 88.19 92 ALA A C 1
ATOM 752 O O . ALA A 1 92 ? 6.523 23.281 14.836 1 88.19 92 ALA A O 1
ATOM 753 N N . GLY A 1 93 ? 6.555 23.297 17.016 1 91.56 93 GLY A N 1
ATOM 754 C CA . GLY A 1 93 ? 7.09 21.953 17.141 1 91.56 93 GLY A CA 1
ATOM 755 C C . GLY A 1 93 ? 6.012 20.891 17.125 1 91.56 93 GLY A C 1
ATOM 756 O O . GLY A 1 93 ? 6.312 19.703 17.266 1 91.56 93 GLY A O 1
ATOM 757 N N . ALA A 1 94 ? 4.84 21.281 17.047 1 93.62 94 ALA A N 1
ATOM 758 C CA . ALA A 1 94 ? 3.664 20.422 16.969 1 93.62 94 ALA A CA 1
ATOM 759 C C . ALA A 1 94 ? 3.465 19.641 18.266 1 93.62 94 ALA A C 1
ATOM 761 O O . ALA A 1 94 ? 2.984 18.5 18.25 1 93.62 94 ALA A O 1
ATOM 762 N N . SER A 1 95 ? 3.877 20.266 19.312 1 93.19 95 SER A N 1
ATOM 763 C CA . SER A 1 95 ? 3.686 19.625 20.609 1 93.19 95 SER A CA 1
ATOM 764 C C . SER A 1 95 ? 2.207 19.391 20.891 1 93.19 95 SER A C 1
ATOM 766 O O . SER A 1 95 ? 1.849 18.422 21.562 1 93.19 95 SER A O 1
ATOM 768 N N . PHE A 1 96 ? 1.371 20.266 20.344 1 94.81 96 PHE A N 1
ATOM 769 C CA . PHE A 1 96 ? -0.065 20.172 20.578 1 94.81 96 PHE A CA 1
ATOM 770 C C . PHE A 1 96 ? -0.609 18.859 20.016 1 94.81 96 PHE A C 1
ATOM 772 O O . PHE A 1 96 ? -1.591 18.312 20.516 1 94.81 96 PHE A O 1
ATOM 779 N N . VAL A 1 97 ? 0.041 18.312 19.062 1 96.06 97 VAL A N 1
ATOM 780 C CA . VAL A 1 97 ? -0.42 17.062 18.453 1 96.06 97 VAL A CA 1
ATOM 781 C C . VAL A 1 97 ? -0.118 15.898 19.375 1 96.06 97 VAL A C 1
ATOM 783 O O . VAL A 1 97 ? -0.99 15.062 19.641 1 96.06 97 VAL A O 1
ATOM 786 N N . THR A 1 98 ? 1.09 15.844 19.906 1 93.5 98 THR A N 1
ATOM 787 C CA . THR A 1 98 ? 1.498 14.75 20.781 1 93.5 98 THR A CA 1
ATOM 788 C C . THR A 1 98 ? 0.721 14.781 22.094 1 93.5 98 THR A C 1
ATOM 790 O O . THR A 1 98 ? 0.479 13.742 22.703 1 93.5 98 THR A O 1
ATOM 793 N N . GLN A 1 99 ? 0.271 15.953 22.406 1 92.25 99 GLN A N 1
ATOM 794 C CA . GLN A 1 99 ? -0.457 16.125 23.656 1 92.25 99 GLN A CA 1
ATOM 795 C C . GLN A 1 99 ? -1.961 15.977 23.453 1 92.25 99 GLN A C 1
ATOM 797 O O . GLN A 1 99 ? -2.727 15.906 24.406 1 92.25 99 GLN A O 1
ATOM 802 N N . GLY A 1 100 ? -2.326 15.93 22.266 1 93.56 100 GLY A N 1
ATOM 803 C CA . GLY A 1 100 ? -3.744 15.836 21.953 1 93.56 100 GLY A CA 1
ATOM 804 C C . GLY A 1 100 ? -4.52 17.094 22.312 1 93.56 100 GLY A C 1
ATOM 805 O O . GLY A 1 100 ? -5.656 17.016 22.781 1 93.56 100 GLY A O 1
ATOM 806 N N . THR A 1 101 ? -3.879 18.234 22.219 1 93.88 101 THR A N 1
ATOM 807 C CA . THR A 1 101 ? -4.469 19.516 22.578 1 93.88 101 THR A CA 1
ATOM 808 C C . THR A 1 101 ? -5.055 20.203 21.359 1 93.88 101 THR A C 1
ATOM 810 O O . THR A 1 101 ? -4.441 20.203 20.281 1 93.88 101 THR A O 1
ATOM 813 N N . ASN A 1 102 ? -6.223 20.766 21.594 1 96.19 102 ASN A N 1
ATOM 814 C CA . ASN A 1 102 ? -6.832 21.562 20.531 1 96.19 102 ASN A CA 1
ATOM 815 C C . ASN A 1 102 ? -6.324 23 20.531 1 96.19 102 ASN A C 1
ATOM 817 O O . ASN A 1 102 ? -5.746 23.453 21.516 1 96.19 102 ASN A O 1
ATOM 821 N N . ILE A 1 103 ? -6.445 23.625 19.391 1 96 103 ILE A N 1
ATOM 822 C CA . ILE A 1 103 ? -6.098 25.031 19.281 1 96 103 ILE A CA 1
ATOM 823 C C . ILE A 1 103 ? -7.293 25.828 18.766 1 96 103 ILE A C 1
ATOM 825 O O . ILE A 1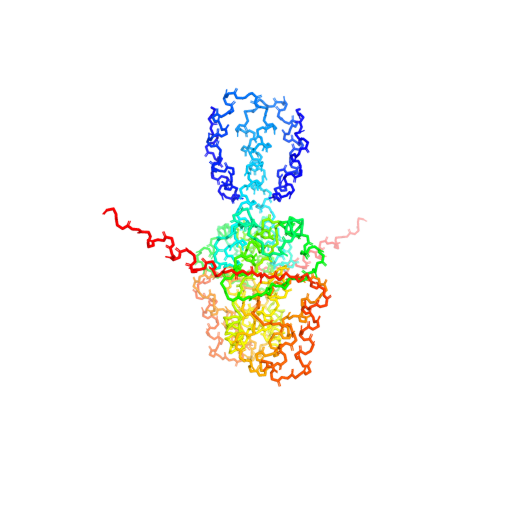 103 ? -7.863 25.484 17.734 1 96 103 ILE A O 1
ATOM 829 N N . LEU A 1 104 ? -7.699 26.781 19.547 1 95.5 104 LEU A N 1
ATOM 830 C CA . LEU A 1 104 ? -8.758 27.703 19.141 1 95.5 104 LEU A CA 1
ATOM 831 C C . LEU A 1 104 ? -8.195 29.078 18.828 1 95.5 104 LEU A C 1
ATOM 833 O O . LEU A 1 104 ? -7.613 29.719 19.703 1 95.5 104 LEU A O 1
ATOM 837 N N . ILE A 1 105 ? -8.359 29.5 17.625 1 93.75 105 ILE A N 1
ATOM 838 C CA . ILE A 1 105 ? -7.891 30.812 17.188 1 93.75 105 ILE A CA 1
ATOM 839 C C . ILE A 1 105 ? -9.086 31.75 16.984 1 93.75 105 ILE A C 1
ATOM 841 O O . ILE A 1 105 ? -9.859 31.562 16.031 1 93.75 105 ILE A O 1
ATOM 845 N N . ALA A 1 106 ? -9.117 32.719 17.859 1 91.69 106 ALA A N 1
ATOM 846 C CA . ALA A 1 106 ? -10.258 33.625 17.812 1 91.69 106 ALA A CA 1
ATOM 847 C C . ALA A 1 106 ? -9.82 35.062 17.531 1 91.69 106 ALA A C 1
ATOM 849 O O . ALA A 1 106 ? -8.734 35.469 17.938 1 91.69 106 ALA A O 1
ATOM 850 N N . GLY A 1 107 ? -10.656 35.844 16.797 1 89.5 107 GLY A N 1
ATOM 851 C CA . GLY A 1 107 ? -10.375 37.219 16.484 1 89.5 107 GLY A CA 1
ATOM 852 C C . GLY A 1 107 ? -11.203 37.75 15.336 1 89.5 107 GLY A C 1
ATOM 853 O O . GLY A 1 107 ? -11.922 37 14.68 1 89.5 107 GLY A O 1
ATOM 854 N N . PRO A 1 108 ? -11.117 39 15.172 1 88.62 108 PRO A N 1
ATOM 855 C CA . PRO A 1 108 ? -11.898 39.625 14.094 1 88.62 108 PRO A CA 1
ATOM 856 C C . PRO A 1 108 ? -11.391 39.25 12.711 1 88.62 108 PRO A C 1
ATOM 858 O O . PRO A 1 108 ? -10.344 38.594 12.586 1 88.62 108 PRO A O 1
ATOM 861 N N . THR A 1 109 ? -12.195 39.531 11.75 1 87.69 109 THR A N 1
ATOM 862 C CA . THR A 1 109 ? -11.883 39.188 10.367 1 87.69 109 THR A CA 1
ATOM 863 C C . THR A 1 109 ? -10.586 39.875 9.93 1 87.69 109 THR A C 1
ATOM 865 O O . THR A 1 109 ? -10.359 41.062 10.25 1 87.69 109 THR A O 1
ATOM 868 N N . GLY A 1 110 ? -9.781 39.188 9.312 1 86.06 110 GLY A N 1
ATOM 869 C CA . GLY A 1 110 ? -8.648 39.781 8.625 1 86.06 110 GLY A CA 1
ATOM 870 C C . GLY A 1 110 ? -7.402 39.844 9.484 1 86.06 110 GLY A C 1
ATOM 871 O O . GLY A 1 110 ? -6.391 40.438 9.078 1 86.06 110 GLY A O 1
ATOM 872 N N . VAL A 1 111 ? -7.406 39.281 10.602 1 86.12 111 VAL A N 1
ATOM 873 C CA . VAL A 1 111 ? -6.273 39.438 11.508 1 86.12 111 VAL A CA 1
ATOM 874 C C . VAL A 1 111 ? -5.273 38.312 11.297 1 86.12 111 VAL A C 1
ATOM 876 O O . VAL A 1 111 ? -4.215 38.281 11.93 1 86.12 111 VAL A O 1
ATOM 879 N N . GLY A 1 112 ? -5.609 37.312 10.406 1 88.31 112 GLY A N 1
ATOM 880 C CA . GLY A 1 112 ? -4.645 36.281 10.055 1 88.31 112 GLY A CA 1
ATOM 881 C C . GLY A 1 112 ? -4.93 34.938 10.719 1 88.31 112 GLY A C 1
ATOM 882 O O . GLY A 1 112 ? -4.02 34.125 10.922 1 88.31 112 GLY A O 1
ATOM 883 N N . LYS A 1 113 ? -6.152 34.688 11.141 1 91.69 113 LYS A N 1
ATOM 884 C CA . LYS A 1 113 ? -6.52 33.438 11.812 1 91.69 113 LYS A CA 1
ATOM 885 C C . LYS A 1 113 ? -6.238 32.219 10.922 1 91.69 113 LYS A C 1
ATOM 887 O O . LYS A 1 113 ? -5.598 31.281 11.344 1 91.69 113 LYS A O 1
ATOM 892 N N . THR A 1 114 ? -6.668 32.406 9.727 1 93 114 THR A N 1
ATOM 893 C CA . THR A 1 114 ? -6.469 31.328 8.758 1 93 114 THR A CA 1
ATOM 894 C C . THR A 1 114 ? -4.98 31.094 8.508 1 93 114 THR A C 1
ATOM 896 O O . THR A 1 114 ? -4.527 29.953 8.461 1 93 114 THR A O 1
ATOM 899 N N . HIS A 1 115 ? -4.266 32.156 8.43 1 92 115 HIS A N 1
ATOM 900 C CA . HIS A 1 115 ? -2.828 32.094 8.195 1 92 115 HIS A CA 1
ATOM 901 C C . HIS A 1 115 ? -2.133 31.328 9.328 1 92 115 HIS A C 1
ATOM 903 O O . HIS A 1 115 ? -1.318 30.438 9.078 1 92 115 HIS A O 1
ATOM 909 N N . LEU A 1 116 ? -2.516 31.703 10.438 1 91.44 116 LEU A N 1
ATOM 910 C CA . LEU A 1 116 ? -1.909 31.078 11.602 1 91.44 116 LEU A CA 1
ATOM 911 C C . LEU A 1 116 ? -2.281 29.594 11.672 1 91.44 116 LEU A C 1
ATOM 913 O O . LEU A 1 116 ? -1.43 28.75 11.945 1 91.44 116 LEU A O 1
ATOM 917 N N . ALA A 1 117 ? -3.475 29.297 11.43 1 95 117 ALA A N 1
ATOM 918 C CA . ALA A 1 117 ? -3.939 27.906 11.43 1 95 117 ALA A CA 1
ATOM 919 C C . ALA A 1 117 ? -3.188 27.078 10.398 1 95 117 ALA A C 1
ATOM 921 O O . ALA A 1 117 ? -2.754 25.953 10.688 1 95 117 ALA A O 1
ATOM 922 N N . CYS A 1 118 ? -3.021 27.641 9.234 1 95.75 118 CYS A N 1
ATOM 923 C CA . CYS A 1 118 ? -2.289 26.953 8.18 1 95.75 118 CYS A CA 1
ATOM 924 C C . CYS A 1 118 ? -0.831 26.75 8.562 1 95.75 118 CYS A C 1
ATOM 926 O O . CYS A 1 118 ? -0.263 25.688 8.32 1 95.75 118 CYS A O 1
ATOM 928 N N . ALA A 1 119 ? -0.264 27.766 9.172 1 94.25 119 ALA A N 1
ATOM 929 C CA . ALA A 1 119 ? 1.131 27.672 9.602 1 94.25 119 ALA A CA 1
ATOM 930 C C . ALA A 1 119 ? 1.315 26.547 10.625 1 94.25 119 ALA A C 1
ATOM 932 O O . ALA A 1 119 ? 2.262 25.766 10.531 1 94.25 119 ALA A O 1
ATOM 933 N N . LEU A 1 120 ? 0.433 26.484 11.492 1 95.06 120 LEU A N 1
ATOM 934 C CA . LEU A 1 120 ? 0.494 25.453 12.508 1 95.06 120 LEU A CA 1
ATOM 935 C C . LEU A 1 120 ? 0.253 24.078 11.898 1 95.06 120 LEU A C 1
ATOM 937 O O . LEU A 1 120 ? 0.931 23.109 12.25 1 95.06 120 LEU A O 1
ATOM 941 N N . GLY A 1 121 ? -0.729 24 11.031 1 96.31 121 GLY A N 1
ATOM 942 C CA . GLY A 1 121 ? -0.963 22.75 10.312 1 96.31 121 GLY A CA 1
ATOM 943 C C . GLY A 1 121 ? 0.244 22.281 9.523 1 96.31 121 GLY A C 1
ATOM 944 O O . GLY A 1 121 ? 0.573 21.094 9.531 1 96.31 121 GLY A O 1
ATOM 945 N N . GLN A 1 122 ? 0.855 23.188 8.875 1 95.5 122 GLN A N 1
ATOM 946 C CA . GLN A 1 122 ? 2.049 22.859 8.102 1 95.5 122 GLN A CA 1
ATOM 947 C C . GLN A 1 122 ? 3.184 22.391 9.008 1 95.5 122 GLN A C 1
ATOM 949 O O . GLN A 1 122 ? 3.93 21.484 8.656 1 95.5 122 GLN A O 1
ATOM 954 N N . ALA A 1 123 ? 3.309 23.062 10.117 1 94.44 123 ALA A N 1
ATOM 955 C CA . ALA A 1 123 ? 4.297 22.609 11.102 1 94.44 123 ALA A CA 1
ATOM 956 C C . ALA A 1 123 ? 4.043 21.172 11.516 1 94.44 123 ALA A C 1
ATOM 958 O O . ALA A 1 123 ? 4.984 20.375 11.641 1 94.44 123 ALA A O 1
ATOM 959 N N . ALA A 1 124 ? 2.838 20.828 11.719 1 96.69 124 ALA A N 1
ATOM 960 C CA . ALA A 1 124 ? 2.475 19.453 12.062 1 96.69 124 ALA A CA 1
ATOM 961 C C . ALA A 1 124 ? 2.855 18.484 10.945 1 96.69 124 ALA A C 1
ATOM 963 O O . ALA A 1 124 ? 3.428 17.422 11.203 1 96.69 124 ALA A O 1
ATOM 964 N N . CYS A 1 125 ? 2.568 18.906 9.711 1 96.94 125 CYS A N 1
ATOM 965 C CA . CYS A 1 125 ? 2.947 18.094 8.562 1 96.94 125 CYS A CA 1
ATOM 966 C C . CYS A 1 125 ? 4.453 17.844 8.547 1 96.94 125 CYS A C 1
ATOM 968 O O . CYS A 1 125 ? 4.895 16.719 8.281 1 96.94 125 CYS A O 1
ATOM 970 N N . ARG A 1 126 ? 5.156 18.828 8.875 1 95 126 ARG A N 1
ATOM 971 C CA . ARG A 1 126 ? 6.613 18.734 8.859 1 95 126 ARG A CA 1
ATOM 972 C C . ARG A 1 126 ? 7.113 17.781 9.93 1 95 126 ARG A C 1
ATOM 974 O O . ARG A 1 126 ? 8.172 17.172 9.781 1 95 126 ARG A O 1
ATOM 981 N N . GLN A 1 127 ? 6.352 17.672 10.922 1 95.31 127 GLN A N 1
ATOM 982 C CA . GLN A 1 127 ? 6.719 16.766 12 1 95.31 127 GLN A CA 1
ATOM 983 C C . GLN A 1 127 ? 6.195 15.359 11.742 1 95.31 127 GLN A C 1
ATOM 985 O O . GLN A 1 127 ? 6.336 14.469 12.586 1 95.31 127 GLN A O 1
ATOM 990 N N . GLY A 1 128 ? 5.508 15.156 10.695 1 96.12 128 GLY A N 1
ATOM 991 C CA . GLY A 1 128 ? 5.137 13.812 10.289 1 96.12 128 GLY A CA 1
ATOM 992 C C . GLY A 1 128 ? 3.676 13.492 10.547 1 96.12 128 GLY A C 1
ATOM 993 O O . GLY A 1 128 ? 3.242 12.352 10.367 1 96.12 128 GLY A O 1
ATOM 994 N N . PHE A 1 129 ? 2.926 14.5 10.844 1 97.31 129 PHE A N 1
ATOM 995 C CA . PHE A 1 129 ? 1.536 14.25 11.211 1 97.31 129 PHE A CA 1
ATOM 996 C C . PHE A 1 129 ? 0.609 14.508 10.031 1 97.31 129 PHE A C 1
ATOM 998 O O . PHE A 1 129 ? 0.783 15.492 9.305 1 97.31 129 PHE A O 1
ATOM 1005 N N . LEU A 1 130 ? -0.282 13.641 9.883 1 97.88 130 LEU A N 1
ATOM 1006 C CA . LEU A 1 130 ? -1.314 13.852 8.875 1 97.88 130 LEU A CA 1
ATOM 1007 C C . LEU A 1 130 ? -2.256 14.977 9.289 1 97.88 130 LEU A C 1
ATOM 1009 O O . LEU A 1 130 ? -2.84 14.938 10.375 1 97.88 130 LEU A O 1
ATOM 1013 N N . THR A 1 131 ? -2.367 15.945 8.43 1 97.81 131 THR A N 1
ATOM 1014 C CA . THR A 1 131 ? -3.199 17.109 8.695 1 97.81 131 THR A CA 1
ATOM 1015 C C . THR A 1 131 ? -4.172 17.359 7.543 1 97.81 131 THR A C 1
ATOM 1017 O O . THR A 1 131 ? -3.811 17.203 6.375 1 97.81 131 THR A O 1
ATOM 1020 N N . LEU A 1 132 ? -5.348 17.703 7.914 1 98.31 132 LEU A N 1
ATOM 1021 C CA . LEU A 1 132 ? -6.352 18.062 6.914 1 98.31 132 LEU A CA 1
ATOM 1022 C C . LEU A 1 132 ? -6.953 19.422 7.203 1 98.31 132 LEU A C 1
ATOM 1024 O O . LEU A 1 132 ? -7.309 19.719 8.352 1 98.31 132 LEU A O 1
ATOM 1028 N N . PHE A 1 133 ? -7.094 20.219 6.156 1 98.06 133 PHE A N 1
ATOM 1029 C CA . PHE A 1 133 ? -7.711 21.547 6.266 1 98.06 133 PHE A CA 1
ATOM 1030 C C . PHE A 1 133 ? -9.078 21.562 5.59 1 98.06 133 PHE A C 1
ATOM 1032 O O . PHE A 1 133 ? -9.219 21.094 4.453 1 98.06 133 PHE A O 1
ATOM 1039 N N . PHE A 1 134 ? -9.984 22.125 6.352 1 97.69 134 PHE A N 1
ATOM 1040 C CA . PHE A 1 134 ? -11.305 22.375 5.785 1 97.69 134 PHE A CA 1
ATOM 1041 C C . PHE A 1 134 ? -11.828 23.734 6.227 1 97.69 134 PHE A C 1
ATOM 1043 O O . PHE A 1 134 ? -11.672 24.125 7.383 1 97.69 134 PHE A O 1
ATOM 1050 N N . SER A 1 135 ? -12.477 24.391 5.219 1 96.06 135 SER A N 1
ATOM 1051 C CA . SER A 1 135 ? -13.5 25.312 5.691 1 96.06 135 SER A CA 1
ATOM 1052 C C . SER A 1 135 ? -14.711 24.562 6.238 1 96.06 135 SER A C 1
ATOM 1054 O O . SER A 1 135 ? -15.086 23.5 5.711 1 96.06 135 SER A O 1
ATOM 1056 N N . LEU A 1 136 ? -15.289 25.094 7.262 1 94.44 136 LEU A N 1
ATOM 1057 C CA . LEU A 1 136 ? -16.391 24.359 7.875 1 94.44 136 LEU A CA 1
ATOM 1058 C C . LEU A 1 136 ? -17.484 24.062 6.855 1 94.44 136 LEU A C 1
ATOM 1060 O O . LEU A 1 136 ? -17.969 22.938 6.777 1 94.44 136 LEU A O 1
ATOM 1064 N N . ASN A 1 137 ? -17.781 25.062 6.078 1 93.31 137 ASN A N 1
ATOM 1065 C CA . ASN A 1 137 ? -18.844 24.875 5.09 1 93.31 137 ASN A CA 1
ATOM 1066 C C . ASN A 1 137 ? -18.484 23.797 4.078 1 93.31 137 ASN A C 1
ATOM 1068 O O . ASN A 1 137 ? -19.312 22.953 3.736 1 93.31 137 ASN A O 1
ATOM 1072 N N . ARG A 1 138 ? -17.328 23.781 3.674 1 94.69 138 ARG A N 1
ATOM 1073 C CA . ARG A 1 138 ? -16.875 22.797 2.703 1 94.69 138 ARG A CA 1
ATOM 1074 C C . ARG A 1 138 ? -16.891 21.391 3.312 1 94.69 138 ARG A C 1
ATOM 1076 O O . ARG A 1 138 ? -17.234 20.422 2.643 1 94.69 138 ARG A O 1
ATOM 1083 N N . LEU A 1 139 ? -16.484 21.281 4.492 1 97.06 139 LEU A N 1
ATOM 1084 C CA . LEU A 1 139 ? -16.484 19.984 5.168 1 97.06 139 LEU A CA 1
ATOM 1085 C C . LEU A 1 139 ? -17.906 19.438 5.281 1 97.06 139 LEU A C 1
ATOM 1087 O O . LEU A 1 139 ? -18.141 18.266 4.988 1 97.06 139 LEU A O 1
ATOM 1091 N N . LEU A 1 140 ? -18.797 20.344 5.645 1 96.31 140 LEU A N 1
ATOM 1092 C CA . LEU A 1 140 ? -20.188 19.922 5.82 1 96.31 140 LEU A CA 1
ATOM 1093 C C . LEU A 1 140 ? -20.797 19.484 4.492 1 96.31 140 LEU A C 1
ATOM 1095 O O . LEU A 1 140 ? -21.562 18.516 4.449 1 96.31 140 LEU A O 1
ATOM 1099 N N . GLU A 1 141 ? -20.422 20.188 3.486 1 96.12 141 GLU A N 1
ATOM 1100 C CA . GLU A 1 141 ? -20.859 19.797 2.152 1 96.12 141 GLU A CA 1
ATOM 1101 C C . GLU A 1 141 ? -20.297 18.422 1.782 1 96.12 141 GLU A C 1
ATOM 1103 O O . GLU A 1 141 ? -21.016 17.578 1.232 1 96.12 141 GLU A O 1
ATOM 1108 N N . LYS A 1 142 ? -19.109 18.203 2.084 1 97.06 142 LYS A N 1
ATOM 1109 C CA . LYS A 1 142 ? -18.469 16.922 1.812 1 97.06 142 LYS A CA 1
ATOM 1110 C C . LYS A 1 142 ? -19.141 15.797 2.592 1 97.06 142 LYS A C 1
ATOM 1112 O O . LYS A 1 142 ? -19.359 14.711 2.057 1 97.06 142 LYS A O 1
ATOM 1117 N N . MET A 1 143 ? -19.438 16.047 3.816 1 97.38 143 MET A N 1
ATOM 1118 C CA . MET A 1 143 ? -20.094 15.062 4.664 1 97.38 143 MET A CA 1
ATOM 1119 C C . MET A 1 143 ? -21.5 14.742 4.148 1 97.38 143 MET A C 1
ATOM 1121 O O . MET A 1 143 ? -21.906 13.586 4.148 1 97.38 143 MET A O 1
ATOM 1125 N N . ALA A 1 144 ? -22.109 15.773 3.676 1 96.81 144 ALA A N 1
ATOM 1126 C CA . ALA A 1 144 ? -23.438 15.578 3.104 1 96.81 144 ALA A CA 1
ATOM 1127 C C . ALA A 1 144 ? -23.375 14.711 1.852 1 96.81 144 ALA A C 1
ATOM 1129 O O . ALA A 1 144 ? -24.188 13.797 1.682 1 96.81 144 ALA A O 1
ATOM 1130 N N . LEU A 1 145 ? -22.438 14.992 1.057 1 96.88 145 LEU A N 1
ATOM 1131 C CA . LEU A 1 145 ? -22.25 14.211 -0.162 1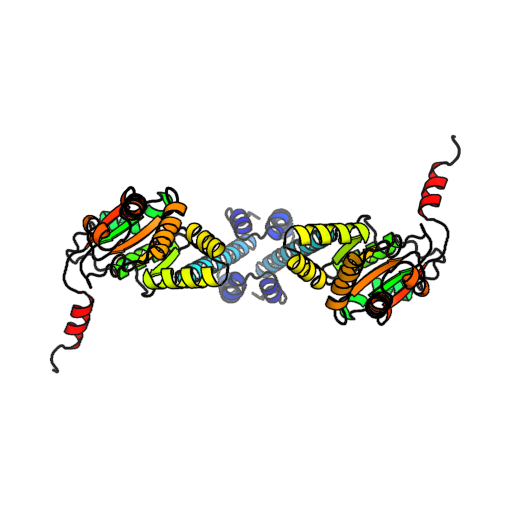 96.88 145 LEU A CA 1
ATOM 1132 C C . LEU A 1 145 ? -21.906 12.766 0.167 1 96.88 145 LEU A C 1
ATOM 1134 O O . LEU A 1 145 ? -22.453 11.844 -0.447 1 96.88 145 LEU A O 1
ATOM 1138 N N . ALA A 1 146 ? -21.062 12.539 1.078 1 96.44 146 ALA A N 1
ATOM 1139 C CA . ALA A 1 146 ? -20.688 11.188 1.498 1 96.44 146 ALA A CA 1
ATOM 1140 C C . ALA A 1 146 ? -21.891 10.422 2.031 1 96.44 146 ALA A C 1
ATOM 1142 O O . ALA A 1 146 ? -22.031 9.219 1.782 1 96.44 146 ALA A O 1
ATOM 1143 N N . ARG A 1 147 ? -22.656 11.141 2.742 1 94.94 147 ARG A N 1
ATOM 1144 C CA . ARG A 1 147 ? -23.875 10.516 3.271 1 94.94 147 ARG A CA 1
ATOM 1145 C C . ARG A 1 147 ? -24.797 10.055 2.145 1 94.94 147 ARG A C 1
ATOM 1147 O O . ARG A 1 147 ? -25.281 8.922 2.162 1 94.94 147 ARG A O 1
ATOM 1154 N N . ALA A 1 148 ? -24.906 10.875 1.162 1 94.62 148 ALA A N 1
ATOM 1155 C CA . ALA A 1 148 ? -25.734 10.555 0.009 1 94.62 148 ALA A CA 1
ATOM 1156 C C . ALA A 1 148 ? -25.188 9.352 -0.752 1 94.62 148 ALA A C 1
ATOM 1158 O O . ALA A 1 148 ? -25.938 8.586 -1.35 1 94.62 148 ALA A O 1
ATOM 1159 N N . GLN A 1 149 ? -23.984 9.109 -0.616 1 93.31 149 GLN A N 1
ATOM 1160 C CA . GLN A 1 149 ? -23.312 8.047 -1.366 1 93.31 149 GLN A CA 1
ATOM 1161 C C . GLN A 1 149 ? -23.094 6.816 -0.492 1 93.31 149 GLN A C 1
ATOM 1163 O O . GLN A 1 149 ? -22.469 5.848 -0.927 1 93.31 149 GLN A O 1
ATOM 1168 N N . GLY A 1 150 ? -23.516 6.918 0.682 1 90.94 150 GLY A N 1
ATOM 1169 C CA . GLY A 1 150 ? -23.359 5.789 1.586 1 90.94 150 GLY A CA 1
ATOM 1170 C C . GLY A 1 150 ? -21.938 5.605 2.076 1 90.94 150 GLY A C 1
ATOM 1171 O O . GLY A 1 150 ? -21.531 4.492 2.414 1 90.94 150 GLY A O 1
ATOM 1172 N N . ARG A 1 151 ? -21.188 6.574 2.049 1 93 151 ARG A N 1
ATOM 1173 C CA . ARG A 1 151 ? -19.781 6.488 2.434 1 93 151 ARG A CA 1
ATOM 1174 C C . ARG A 1 151 ? -19.484 7.379 3.637 1 93 151 ARG A C 1
ATOM 1176 O O . ARG A 1 151 ? -18.344 7.758 3.869 1 93 151 ARG A O 1
ATOM 1183 N N . TYR A 1 152 ? -20.484 7.789 4.441 1 95.62 152 TYR A N 1
ATOM 1184 C CA . TYR A 1 152 ? -20.359 8.711 5.562 1 95.62 152 TYR A CA 1
ATOM 1185 C C . TYR A 1 152 ? -19.438 8.148 6.637 1 95.62 152 TYR A C 1
ATOM 1187 O O . TYR A 1 152 ? -18.531 8.836 7.109 1 95.62 152 TYR A O 1
ATOM 1195 N N . LEU A 1 153 ? -19.641 6.898 6.957 1 94.5 153 LEU A N 1
ATOM 1196 C CA . LEU A 1 153 ? -18.844 6.289 8.016 1 94.5 153 LEU A CA 1
ATOM 1197 C C . LEU A 1 153 ? -17.375 6.191 7.613 1 94.5 153 LEU A C 1
ATOM 1199 O O . LEU A 1 153 ? -16.484 6.391 8.438 1 94.5 153 LEU A O 1
ATOM 1203 N N . SER A 1 154 ? -17.188 5.891 6.371 1 94.56 154 SER A N 1
ATOM 1204 C CA . SER A 1 154 ? -15.82 5.832 5.867 1 94.56 154 SER A CA 1
ATOM 1205 C C . SER A 1 154 ? -15.141 7.195 5.941 1 94.56 154 SER A C 1
ATOM 1207 O O . SER A 1 154 ? -13.984 7.301 6.34 1 94.56 154 SER A O 1
ATOM 1209 N N . LEU A 1 155 ? -15.875 8.211 5.574 1 96.19 155 LEU A N 1
ATOM 1210 C CA . LEU A 1 155 ? -15.344 9.57 5.645 1 96.19 155 LEU A CA 1
ATOM 1211 C C . LEU A 1 155 ? -15.047 9.969 7.086 1 96.19 155 LEU A C 1
ATOM 1213 O O . LEU A 1 155 ? -13.977 10.5 7.383 1 96.19 155 LEU A O 1
ATOM 1217 N N . LEU A 1 156 ? -15.938 9.688 7.961 1 96.44 156 LEU A N 1
ATOM 1218 C CA . LEU A 1 156 ? -15.758 10.016 9.375 1 96.44 156 LEU A CA 1
ATOM 1219 C C . LEU A 1 156 ? -14.531 9.312 9.945 1 96.44 156 LEU A C 1
ATOM 1221 O O . LEU A 1 156 ? -13.766 9.914 10.695 1 96.44 156 LEU A O 1
ATOM 1225 N N . LYS A 1 157 ? -14.398 8.094 9.586 1 96.31 157 LYS A N 1
ATOM 1226 C CA . LYS A 1 157 ? -13.234 7.336 10.031 1 96.31 157 LYS A CA 1
ATOM 1227 C C . LYS A 1 157 ? -11.938 7.988 9.555 1 96.31 157 LYS A C 1
ATOM 1229 O O . LYS A 1 157 ? -10.984 8.109 10.32 1 96.31 157 LYS A O 1
ATOM 1234 N N . LYS A 1 158 ? -11.969 8.414 8.344 1 95.69 158 LYS A N 1
ATOM 1235 C CA . LYS A 1 158 ? -10.805 9.102 7.785 1 95.69 158 LYS A CA 1
ATOM 1236 C C . LYS A 1 158 ? -10.516 10.391 8.539 1 95.69 158 LYS A C 1
ATOM 1238 O O . LYS A 1 158 ? -9.367 10.68 8.867 1 95.69 158 LYS A O 1
ATOM 1243 N N . LEU A 1 159 ? -11.508 11.109 8.82 1 96.56 159 LEU A N 1
ATOM 1244 C CA . LEU A 1 159 ? -11.367 12.391 9.5 1 96.56 159 LEU A CA 1
ATOM 1245 C C . LEU A 1 159 ? -10.906 12.188 10.945 1 96.56 159 LEU A C 1
ATOM 1247 O O . LEU A 1 159 ? -10.117 12.984 11.461 1 96.56 159 LEU A O 1
ATOM 1251 N N . THR A 1 160 ? -11.336 11.117 11.523 1 95.44 160 THR A N 1
ATOM 1252 C CA . THR A 1 160 ? -10.992 10.867 12.922 1 95.44 160 THR A CA 1
ATOM 1253 C C . THR A 1 160 ? -9.633 10.18 13.031 1 95.44 160 THR A C 1
ATOM 1255 O O . THR A 1 160 ? -9.07 10.07 14.125 1 95.44 160 THR A O 1
ATOM 1258 N N . ALA A 1 161 ? -9.141 9.781 11.93 1 95.19 161 ALA A N 1
ATOM 1259 C CA . ALA A 1 161 ? -7.824 9.148 11.922 1 95.19 161 ALA A CA 1
ATOM 1260 C C . ALA A 1 161 ? -6.723 10.18 11.711 1 95.19 161 ALA A C 1
ATOM 1262 O O . ALA A 1 161 ? -5.559 9.93 12.023 1 95.19 161 ALA A O 1
ATOM 1263 N N . ALA A 1 162 ? -7.055 11.344 11.18 1 97.12 162 ALA A N 1
ATOM 1264 C CA . ALA A 1 162 ? -6.059 12.391 10.938 1 97.12 162 ALA A CA 1
ATOM 1265 C C . ALA A 1 162 ? -5.531 12.953 12.258 1 97.12 162 ALA A C 1
ATOM 1267 O O . ALA A 1 162 ? -6.297 13.18 13.195 1 97.12 162 ALA A O 1
ATOM 1268 N N . SER A 1 163 ? -4.242 13.156 12.289 1 97.62 163 SER A N 1
ATOM 1269 C CA . SER A 1 163 ? -3.633 13.656 13.516 1 97.62 163 SER A CA 1
ATOM 1270 C C . SER A 1 163 ? -4.121 15.07 13.844 1 97.62 163 SER A C 1
ATOM 1272 O O . SER A 1 163 ? -4.305 15.414 15.008 1 97.62 163 SER A O 1
ATOM 1274 N N . VAL A 1 164 ? -4.293 15.844 12.789 1 97.81 164 VAL A N 1
ATOM 1275 C CA . VAL A 1 164 ? -4.742 17.219 12.961 1 97.81 164 VAL A CA 1
ATOM 1276 C C . VAL A 1 164 ? -5.828 17.531 11.93 1 97.81 164 VAL A C 1
ATOM 1278 O O . VAL A 1 164 ? -5.699 17.188 10.758 1 97.81 164 VAL A O 1
ATOM 1281 N N . ILE A 1 165 ? -6.84 18.156 12.359 1 98 165 ILE A N 1
ATOM 1282 C CA . ILE A 1 165 ? -7.828 18.734 11.453 1 98 165 ILE A CA 1
ATOM 1283 C C . ILE A 1 165 ? -7.945 20.234 11.711 1 98 165 ILE A C 1
ATOM 1285 O O . ILE A 1 165 ? -8.039 20.672 12.859 1 98 165 ILE A O 1
ATOM 1289 N N . VAL A 1 166 ? -7.871 20.969 10.672 1 97.88 166 VAL A N 1
ATOM 1290 C CA . VAL A 1 166 ? -8.094 22.422 10.758 1 97.88 166 VAL A CA 1
ATOM 1291 C C . VAL A 1 166 ? -9.5 22.75 10.266 1 97.88 166 VAL A C 1
ATOM 1293 O O . VAL A 1 166 ? -9.844 22.453 9.117 1 97.88 166 VAL A O 1
ATOM 1296 N N . LEU A 1 167 ? -10.266 23.297 11.156 1 97.31 167 LEU A N 1
ATOM 1297 C CA . LEU A 1 167 ? -11.602 23.781 10.82 1 97.31 167 LEU A CA 1
ATOM 1298 C C . LEU A 1 167 ? -11.625 25.312 10.766 1 97.31 167 LEU A C 1
ATOM 1300 O O . LEU A 1 167 ? -11.641 25.969 11.805 1 97.31 167 LEU A O 1
ATOM 1304 N N . ASP A 1 168 ? -11.664 25.797 9.578 1 96.38 168 ASP A N 1
ATOM 1305 C CA . ASP A 1 168 ? -11.594 27.234 9.367 1 96.38 168 ASP A CA 1
ATOM 1306 C C . ASP A 1 168 ? -12.984 27.859 9.336 1 96.38 168 ASP A C 1
ATOM 1308 O O . ASP A 1 168 ? -13.93 27.25 8.812 1 96.38 168 ASP A O 1
ATOM 1312 N N . ASP A 1 169 ? -13.18 29.016 9.961 1 93.31 169 ASP A N 1
ATOM 1313 C CA . ASP A 1 169 ? -14.375 29.859 9.922 1 93.31 169 ASP A CA 1
ATOM 1314 C C . ASP A 1 169 ? -15.547 29.172 10.633 1 93.31 169 ASP A C 1
ATOM 1316 O O . ASP A 1 169 ? -16.656 29.109 10.094 1 93.31 169 ASP A O 1
ATOM 1320 N N . PHE A 1 170 ? -15.211 28.781 11.805 1 92.12 170 PHE A N 1
ATOM 1321 C CA . PHE A 1 170 ? -16.25 28.188 12.633 1 92.12 170 PHE A CA 1
ATOM 1322 C C . PHE A 1 170 ? -17.234 29.234 13.117 1 92.12 170 PHE A C 1
ATOM 1324 O O . PHE A 1 170 ? -16.828 30.297 13.594 1 92.12 170 PHE A O 1
ATOM 1331 N N . GLY A 1 171 ? -18.562 29.031 12.922 1 80.75 171 GLY A N 1
ATOM 1332 C CA . GLY A 1 171 ? -19.578 29.875 13.508 1 80.75 171 GLY A CA 1
ATOM 1333 C C . GLY A 1 171 ? -20.016 31.016 12.594 1 80.75 171 GLY A C 1
ATOM 1334 O O . GLY A 1 171 ? -20.719 31.922 13.023 1 80.75 171 GLY A O 1
ATOM 1335 N N . LEU A 1 172 ? -19.578 31.016 11.375 1 80.62 172 LEU A N 1
ATOM 1336 C CA . LEU A 1 172 ? -19.938 32.094 10.461 1 80.62 172 LEU A CA 1
ATOM 1337 C C . LEU A 1 172 ? -21.375 31.953 9.969 1 80.62 172 LEU A C 1
ATOM 1339 O O . LEU A 1 172 ? -22.016 32.938 9.625 1 80.62 172 LEU A O 1
ATOM 1343 N N . ARG A 1 173 ? -21.812 30.719 9.977 1 82 173 ARG A N 1
ATOM 1344 C CA . ARG A 1 173 ? -23.156 30.453 9.5 1 82 173 ARG A CA 1
ATOM 1345 C C . ARG A 1 173 ? -23.906 29.516 10.453 1 82 173 ARG A C 1
ATOM 1347 O O . ARG A 1 173 ? -23.281 28.719 11.172 1 82 173 ARG A O 1
ATOM 1354 N N . ALA A 1 174 ? -25.219 29.703 10.375 1 84.62 174 ALA A N 1
ATOM 1355 C CA . ALA A 1 174 ? -26.047 28.797 11.148 1 84.62 174 ALA A CA 1
ATOM 1356 C C . ALA A 1 174 ? -25.953 27.375 10.602 1 84.62 174 ALA A C 1
ATOM 1358 O O . ALA A 1 174 ? -25.828 27.172 9.391 1 84.62 174 ALA A O 1
ATOM 1359 N N . LEU A 1 175 ? -26.031 26.453 11.516 1 89.94 175 LEU A N 1
ATOM 1360 C CA . LEU A 1 175 ? -25.938 25.047 11.133 1 89.94 175 LEU A CA 1
ATOM 1361 C C . LEU A 1 175 ? -27.281 24.359 11.258 1 89.94 175 LEU A C 1
ATOM 1363 O O . LEU A 1 175 ? -28.078 24.703 12.133 1 89.94 175 LEU A O 1
ATOM 1367 N N . THR A 1 176 ? -27.547 23.469 10.344 1 90.75 176 THR A N 1
ATOM 1368 C CA . THR A 1 176 ? -28.719 22.609 10.492 1 90.75 176 THR A CA 1
ATOM 1369 C C . THR A 1 176 ? -28.469 21.547 11.562 1 90.75 176 THR A C 1
ATOM 1371 O O . THR A 1 176 ? -27.328 21.297 11.938 1 90.75 176 THR A O 1
ATOM 1374 N N . PRO A 1 177 ? -29.547 20.938 12.055 1 91.25 177 PRO A N 1
ATOM 1375 C CA . PRO A 1 177 ? -29.359 19.891 13.055 1 91.25 177 PRO A CA 1
ATOM 1376 C C . PRO A 1 177 ? -28.469 18.75 12.562 1 91.25 177 PRO A C 1
ATOM 1378 O O . PRO A 1 177 ? -27.641 18.234 13.312 1 91.25 177 PRO A O 1
ATOM 1381 N N . LEU A 1 178 ? -28.641 18.438 11.367 1 93.62 178 LEU A N 1
ATOM 1382 C CA . LEU A 1 178 ? -27.828 17.359 10.805 1 93.62 178 LEU A CA 1
ATOM 1383 C C . LEU A 1 178 ? -26.359 17.766 10.742 1 93.62 178 LEU A C 1
ATOM 1385 O O . LEU A 1 178 ? -25.469 16.969 11.055 1 93.62 178 LEU A O 1
ATOM 1389 N N . GLN A 1 179 ? -26.141 18.969 10.344 1 93.69 179 GLN A N 1
ATOM 1390 C CA . GLN A 1 179 ? -24.781 19.484 10.297 1 93.69 179 GLN A CA 1
ATOM 1391 C C . GLN A 1 179 ? -24.156 19.531 11.688 1 93.69 179 GLN A C 1
ATOM 1393 O O . GLN A 1 179 ? -22.969 19.25 11.852 1 93.69 179 GLN A O 1
ATOM 1398 N N . LEU A 1 180 ? -24.969 19.891 12.602 1 93.38 180 LEU A N 1
ATOM 1399 C CA . LEU A 1 180 ? -24.5 19.906 13.984 1 93.38 180 LEU A CA 1
ATOM 1400 C C . LEU A 1 180 ? -24.125 18.516 14.445 1 93.38 180 LEU A C 1
ATOM 1402 O O . LEU A 1 180 ? -23.109 18.328 15.117 1 93.38 180 LEU A O 1
ATOM 1406 N N . GLN A 1 181 ? -24.906 17.625 14.086 1 94.62 181 GLN A N 1
ATOM 1407 C CA . GLN A 1 181 ? -24.609 16.234 14.414 1 94.62 181 GLN A CA 1
ATOM 1408 C C . GLN A 1 181 ? -23.297 15.797 13.758 1 94.62 181 GLN A C 1
ATOM 1410 O O . GLN A 1 181 ? -22.516 15.062 14.367 1 94.62 181 GLN A O 1
ATOM 1415 N N . ASP A 1 182 ? -23.094 16.203 12.57 1 95.81 182 ASP A N 1
ATOM 1416 C CA . ASP A 1 182 ? -21.859 15.891 11.867 1 95.81 182 ASP A CA 1
ATOM 1417 C C . ASP A 1 182 ? -20.641 16.406 12.633 1 95.81 182 ASP A C 1
ATOM 1419 O O . ASP A 1 182 ? -19.656 15.68 12.805 1 95.81 182 ASP A O 1
ATOM 1423 N N . ILE A 1 183 ? -20.766 17.625 13.086 1 94.44 183 ILE A N 1
ATOM 1424 C CA . ILE A 1 183 ? -19.672 18.234 13.828 1 94.44 183 ILE A CA 1
ATOM 1425 C C . ILE A 1 183 ? -19.469 17.484 15.148 1 94.44 183 ILE A C 1
ATOM 1427 O O . ILE A 1 183 ? -18.328 17.219 15.547 1 94.44 183 ILE A O 1
ATOM 1431 N N . TYR A 1 184 ? -20.516 17.188 15.742 1 94.38 184 TYR A N 1
ATOM 1432 C CA . TYR A 1 184 ? -20.422 16.453 16.984 1 94.38 184 TYR A CA 1
ATOM 1433 C C . TYR A 1 184 ? -19.703 15.117 16.781 1 94.38 184 TYR A C 1
ATOM 1435 O O . TYR A 1 184 ? -18.781 14.773 17.531 1 94.38 184 TYR A O 1
ATOM 1443 N N . ASP A 1 185 ? -20.141 14.383 15.766 1 95.25 185 ASP A N 1
ATOM 1444 C CA . ASP A 1 185 ? -19.531 13.094 15.469 1 95.25 185 ASP A CA 1
ATOM 1445 C C . ASP A 1 185 ? -18.031 13.242 15.227 1 95.25 185 ASP A C 1
ATOM 1447 O O . ASP A 1 185 ? -17.234 12.414 15.68 1 95.25 185 ASP A O 1
ATOM 1451 N N . LEU A 1 186 ? -17.672 14.242 14.547 1 95.75 186 LEU A N 1
ATOM 1452 C CA . LEU A 1 186 ? -16.281 14.5 14.211 1 95.75 186 LEU A CA 1
ATOM 1453 C C . LEU A 1 186 ? -15.461 14.781 15.469 1 95.75 186 LEU A C 1
ATOM 1455 O O . LEU A 1 186 ? -14.461 14.117 15.727 1 95.75 186 LEU A O 1
ATOM 1459 N N . VAL A 1 187 ? -15.93 15.695 16.266 1 94.25 187 VAL A N 1
ATOM 1460 C CA . VAL A 1 187 ? -15.141 16.141 17.422 1 94.25 187 VAL A CA 1
ATOM 1461 C C . VAL A 1 187 ? -15.156 15.055 18.5 1 94.25 187 VAL A C 1
ATOM 1463 O O . VAL A 1 187 ? -14.172 14.867 19.219 1 94.25 187 VAL A O 1
ATOM 1466 N N . ASP A 1 188 ? -16.234 14.391 18.594 1 93.56 188 ASP A N 1
ATOM 1467 C CA . ASP A 1 188 ? -16.344 13.312 19.562 1 93.56 188 ASP A CA 1
ATOM 1468 C C . ASP A 1 188 ? -15.359 12.188 19.25 1 93.56 188 ASP A C 1
ATOM 1470 O O . ASP A 1 188 ? -14.758 11.609 20.156 1 93.56 188 ASP A O 1
ATOM 1474 N N . GLY A 1 189 ? -15.234 11.891 18 1 93.5 189 GLY A N 1
ATOM 1475 C CA . GLY A 1 189 ? -14.328 10.836 17.578 1 93.5 189 GLY A CA 1
ATOM 1476 C C . GLY A 1 189 ? -12.867 11.211 17.734 1 93.5 189 GLY A C 1
ATOM 1477 O O . GLY A 1 189 ? -11.984 10.352 17.672 1 93.5 189 GLY A O 1
ATOM 1478 N N . ARG A 1 190 ? -12.602 12.461 18.016 1 93.56 190 ARG A N 1
ATOM 1479 C CA . ARG A 1 190 ? -11.227 12.93 18.062 1 93.56 190 ARG A CA 1
ATOM 1480 C C . ARG A 1 190 ? -10.836 13.344 19.484 1 93.56 190 ARG A C 1
ATOM 1482 O O . ARG A 1 190 ? -9.688 13.695 19.734 1 93.56 190 ARG A O 1
ATOM 1489 N N . VAL A 1 191 ? -11.711 13.117 20.312 1 86.12 191 VAL A N 1
ATOM 1490 C CA . VAL A 1 191 ? -11.516 13.625 21.656 1 86.12 191 VAL A CA 1
ATOM 1491 C C . VAL A 1 191 ? -10.359 12.883 22.328 1 86.12 191 VAL A C 1
ATOM 1493 O O . VAL A 1 191 ? -10.164 11.68 22.094 1 86.12 191 VAL A O 1
ATOM 1496 N N . GLU A 1 192 ? -9.508 13.477 23.047 1 78.5 192 GLU A N 1
ATOM 1497 C CA . GLU A 1 192 ? -8.477 13 23.969 1 78.5 192 GLU A CA 1
ATOM 1498 C C . GLU A 1 192 ? -7.168 12.711 23.234 1 78.5 192 GLU A C 1
ATOM 1500 O O . GLU A 1 192 ? -6.082 12.977 23.75 1 78.5 192 GLU A O 1
ATOM 1505 N N . SER A 1 193 ? -7.301 12.211 21.922 1 85.12 193 SER A N 1
ATOM 1506 C CA . SER A 1 193 ? -6.027 11.711 21.406 1 85.12 193 SER A CA 1
ATOM 1507 C C . SER A 1 193 ? -5.605 12.461 20.156 1 85.12 193 SER A C 1
ATOM 1509 O O . SER A 1 193 ? -4.449 12.383 19.734 1 85.12 193 SER A O 1
ATOM 1511 N N . LEU A 1 194 ? -6.5 13.234 19.609 1 92.69 194 LEU A N 1
ATOM 1512 C CA . LEU A 1 194 ? -6.188 13.93 18.375 1 92.69 194 LEU A CA 1
ATOM 1513 C C . LEU A 1 194 ? -6.391 15.43 18.516 1 92.69 194 LEU A C 1
ATOM 1515 O O . LEU A 1 194 ? -7.031 15.883 19.469 1 92.69 194 LEU A O 1
ATOM 1519 N N . SER A 1 195 ? -5.828 16.172 17.625 1 96.81 195 SER A N 1
ATOM 1520 C CA . SER A 1 195 ? -5.875 17.625 17.766 1 96.81 195 SER A CA 1
ATOM 1521 C C . SER A 1 195 ? -6.73 18.266 16.672 1 96.81 195 SER A C 1
ATOM 1523 O O . SER A 1 195 ? -6.688 17.828 15.516 1 96.81 195 SER A O 1
ATOM 1525 N N . THR A 1 196 ? -7.48 19.234 17.062 1 97.12 196 THR A N 1
ATOM 1526 C CA . THR A 1 196 ? -8.281 20.047 16.141 1 97.12 196 THR A CA 1
ATOM 1527 C C . THR A 1 196 ? -7.941 21.516 16.281 1 97.12 196 THR A C 1
ATOM 1529 O O . THR A 1 196 ? -7.844 22.047 17.391 1 97.12 196 THR A O 1
ATOM 1532 N N . ILE A 1 197 ? -7.664 22.141 15.172 1 97.12 197 ILE A N 1
ATOM 1533 C CA . ILE A 1 197 ? -7.477 23.594 15.133 1 97.12 197 ILE A CA 1
ATOM 1534 C C . ILE A 1 197 ? -8.734 24.266 14.594 1 97.12 197 ILE A C 1
ATOM 1536 O O . ILE A 1 197 ? -9.195 23.953 13.492 1 97.12 197 ILE A O 1
ATOM 1540 N N . VAL A 1 198 ? -9.266 25.188 15.406 1 96.94 198 VAL A N 1
ATOM 1541 C CA . VAL A 1 198 ? -10.5 25.859 15.016 1 96.94 198 VAL A CA 1
ATOM 1542 C C . VAL A 1 198 ? -10.258 27.359 14.93 1 96.94 198 VAL A C 1
ATOM 1544 O O . VAL A 1 198 ? -9.656 27.953 15.828 1 96.94 198 VAL A O 1
ATOM 1547 N N . THR A 1 199 ? -10.586 27.953 13.82 1 96.19 199 THR A N 1
ATOM 1548 C CA . THR A 1 199 ? -10.586 29.406 13.734 1 96.19 199 THR A CA 1
ATOM 1549 C C . THR A 1 199 ? -12.008 29.953 13.812 1 96.19 199 THR A C 1
ATOM 1551 O O . THR A 1 199 ? -12.938 29.359 13.25 1 96.19 199 THR A O 1
ATOM 1554 N N . THR A 1 200 ? -12.211 30.984 14.523 1 93.94 200 THR A N 1
ATOM 1555 C CA . THR A 1 200 ? -13.555 31.531 14.695 1 93.94 200 THR A CA 1
ATOM 1556 C C . THR A 1 200 ? -13.5 33.031 14.922 1 93.94 200 THR A C 1
ATOM 1558 O O . THR A 1 200 ? -12.516 33.562 15.445 1 93.94 200 THR A O 1
ATOM 1561 N N . GLN A 1 201 ? -14.539 33.688 14.469 1 90.62 201 GLN A N 1
ATOM 1562 C CA . GLN A 1 201 ? -14.688 35.125 14.719 1 90.62 201 GLN A CA 1
ATOM 1563 C C . GLN A 1 201 ? -15.602 35.375 15.922 1 90.62 201 GLN A C 1
ATOM 1565 O O . GLN A 1 201 ? -15.656 36.469 16.438 1 90.62 201 GLN A O 1
ATOM 1570 N N . LEU A 1 202 ? -16.172 34.344 16.375 1 86.38 202 LEU A N 1
ATOM 1571 C CA . LEU A 1 202 ? -17.141 34.438 17.453 1 86.38 202 LEU A CA 1
ATOM 1572 C C . LEU A 1 202 ? -16.562 33.938 18.766 1 86.38 202 LEU A C 1
ATOM 1574 O O . LEU A 1 202 ? -15.953 32.844 18.797 1 86.38 202 LEU A O 1
ATOM 1578 N N . PRO A 1 203 ? -16.828 34.75 19.781 1 84.06 203 PRO A N 1
ATOM 1579 C CA . PRO A 1 203 ? -16.453 34.188 21.094 1 84.06 203 PRO A CA 1
ATOM 1580 C C . PRO A 1 203 ? -17.203 32.906 21.391 1 84.06 203 PRO A C 1
ATOM 1582 O O . PRO A 1 203 ? -18.344 32.719 20.953 1 84.06 203 PRO A O 1
ATOM 1585 N N . VAL A 1 204 ? -16.562 32.062 22.172 1 84.88 204 VAL A N 1
ATOM 1586 C CA . VAL A 1 204 ? -17.094 30.734 22.5 1 84.88 204 VAL A CA 1
ATOM 1587 C C . VAL A 1 204 ? -18.484 30.859 23.125 1 84.88 204 VAL A C 1
ATOM 1589 O O . VAL A 1 204 ? -19.375 30.062 22.844 1 84.88 204 VAL A O 1
ATOM 1592 N N . GLU A 1 205 ? -18.672 31.891 23.859 1 83 205 GLU A N 1
ATOM 1593 C CA . GLU A 1 205 ? -19.922 32.125 24.562 1 83 205 GLU A CA 1
ATOM 1594 C C . GLU A 1 205 ? -21.078 32.344 23.578 1 83 205 GLU A C 1
ATOM 1596 O O . GLU A 1 205 ? -22.234 32.094 23.906 1 83 205 GLU A O 1
ATOM 1601 N N . ASN A 1 206 ? -20.75 32.75 22.406 1 85.38 206 ASN A N 1
ATOM 1602 C CA . ASN A 1 206 ? -21.766 33.094 21.422 1 85.38 206 ASN A CA 1
ATOM 1603 C C . ASN A 1 206 ? -22.047 31.938 20.469 1 85.38 206 ASN A C 1
ATOM 1605 O O . ASN A 1 206 ? -22.875 32.062 19.562 1 85.38 206 ASN A O 1
ATOM 1609 N N . TRP A 1 207 ? -21.391 30.828 20.719 1 85.12 207 TRP A N 1
ATOM 1610 C CA . TRP A 1 207 ? -21.594 29.688 19.844 1 85.12 207 TRP A CA 1
ATOM 1611 C C . TRP A 1 207 ? -23.016 29.141 19.984 1 85.12 207 TRP A C 1
ATOM 1613 O O . TRP A 1 207 ? -23.578 28.609 19.016 1 85.12 207 TRP A O 1
ATOM 1623 N N . ARG A 1 208 ? -23.594 29.328 21.078 1 81.38 208 ARG A N 1
ATOM 1624 C CA . ARG A 1 208 ? -24.953 28.859 21.344 1 81.38 208 ARG A CA 1
ATOM 1625 C C . ARG A 1 208 ? -25.969 29.562 20.438 1 81.38 208 ARG A C 1
ATOM 1627 O O . ARG A 1 208 ? -27.031 29.031 20.156 1 81.38 208 ARG A O 1
ATOM 1634 N N . GLU A 1 209 ? -25.594 30.734 20.031 1 79.75 209 GLU A N 1
ATOM 1635 C CA . GLU A 1 209 ? -26.5 31.531 19.203 1 79.75 209 GLU A CA 1
ATOM 1636 C C . GLU A 1 209 ? -26.547 31 17.781 1 79.75 209 GLU A C 1
ATOM 1638 O O . GLU A 1 209 ? -27.531 31.234 17.062 1 79.75 209 GLU A O 1
ATOM 1643 N N . ILE A 1 210 ? -25.594 30.344 17.422 1 76.5 210 ILE A N 1
ATOM 1644 C CA . ILE A 1 210 ? -25.469 29.938 16.031 1 76.5 210 ILE A CA 1
ATOM 1645 C C . ILE A 1 210 ? -25.766 28.438 15.898 1 76.5 210 ILE A C 1
ATOM 1647 O O . ILE A 1 210 ? -26.078 27.953 14.812 1 76.5 210 ILE A O 1
ATOM 1651 N N . LEU A 1 211 ? -25.844 27.766 17 1 78.88 211 LEU A N 1
ATOM 1652 C CA . LEU A 1 211 ? -26.047 26.328 16.984 1 78.88 211 LEU A CA 1
ATOM 1653 C C . LEU A 1 211 ? -27.453 25.969 17.469 1 78.88 211 LEU A C 1
ATOM 1655 O O . LEU A 1 211 ? -27.875 26.422 18.531 1 78.88 211 LEU A O 1
ATOM 1659 N N . PRO A 1 212 ? -28.297 25.359 16.656 1 79.75 212 PRO A N 1
ATOM 1660 C CA . PRO A 1 212 ? -29.734 25.172 16.875 1 79.75 212 PRO A CA 1
ATOM 1661 C C . PRO A 1 212 ? -30.031 24.281 18.078 1 79.75 212 PRO A C 1
ATOM 1663 O O . PRO A 1 212 ? -31.141 24.297 18.609 1 79.75 212 PRO A O 1
ATOM 1666 N N . ASP A 1 213 ? -29.188 23.438 18.578 1 86.88 213 ASP A N 1
ATOM 1667 C CA . ASP A 1 213 ? -29.359 22.516 19.688 1 86.88 213 ASP A CA 1
ATOM 1668 C C . ASP A 1 213 ? -28.391 22.812 20.828 1 86.88 213 ASP A C 1
ATOM 1670 O O . ASP A 1 213 ? -27.188 22.5 20.719 1 86.88 213 ASP A O 1
ATOM 1674 N N . PRO A 1 214 ? -29.016 23.344 21.875 1 85.62 214 PRO A N 1
ATOM 1675 C CA . PRO A 1 214 ? -28.125 23.781 22.953 1 85.62 214 PRO A CA 1
ATOM 1676 C C . PRO A 1 214 ? -27.359 22.625 23.578 1 85.62 214 PRO A C 1
ATOM 1678 O O . PRO A 1 214 ? -26.203 22.781 23.969 1 85.62 214 PRO A O 1
ATOM 1681 N N . VAL A 1 215 ? -28.031 21.531 23.641 1 88.75 215 VAL A N 1
ATOM 1682 C CA . VAL A 1 215 ? -27.375 20.375 24.266 1 88.75 215 VAL A CA 1
ATOM 1683 C C . VAL A 1 215 ? -26.188 19.922 23.422 1 88.75 215 VAL A C 1
ATOM 1685 O O . VAL A 1 215 ? -25.078 19.766 23.938 1 88.75 215 VAL A O 1
ATOM 1688 N N . LEU A 1 216 ? -26.375 19.781 22.203 1 89.81 216 LEU A N 1
ATOM 1689 C CA . LEU A 1 216 ? -25.312 19.359 21.312 1 89.81 216 LEU A CA 1
ATOM 1690 C C . LEU A 1 216 ? -24.234 20.438 21.188 1 89.81 216 LEU A C 1
ATOM 1692 O O . LEU A 1 216 ? -23.047 20.125 21.094 1 89.81 216 LEU A O 1
ATOM 1696 N N . CYS A 1 217 ? -24.719 21.641 21.234 1 88.06 217 CYS A N 1
ATOM 1697 C CA . CYS A 1 217 ? -23.781 22.766 21.188 1 88.06 217 CYS A CA 1
ATOM 1698 C C . CYS A 1 217 ? -22.812 22.719 22.375 1 88.06 217 CYS A C 1
ATOM 1700 O O . CYS A 1 217 ? -21.609 22.859 22.203 1 88.06 217 CYS A O 1
ATOM 1702 N N . ASP A 1 218 ? -23.375 22.484 23.484 1 90.62 218 ASP A N 1
ATOM 1703 C CA . ASP A 1 218 ? -22.547 22.406 24.688 1 90.62 218 ASP A CA 1
ATOM 1704 C C . ASP A 1 218 ? -21.562 21.25 24.609 1 90.62 218 ASP A C 1
ATOM 1706 O O . ASP A 1 218 ? -20.406 21.375 25 1 90.62 218 ASP A O 1
ATOM 1710 N N . ALA A 1 219 ? -22.031 20.141 24.125 1 92.62 219 ALA A N 1
ATOM 1711 C CA . ALA A 1 219 ? -21.188 18.953 23.984 1 92.62 219 ALA A CA 1
ATOM 1712 C C . ALA A 1 219 ? -20.031 19.219 23.031 1 92.62 219 ALA A C 1
ATOM 1714 O O . ALA A 1 219 ? -18.891 18.828 23.312 1 92.62 219 ALA A O 1
ATOM 1715 N N . ILE A 1 220 ? -20.312 19.859 21.953 1 91.94 220 ILE A N 1
ATOM 1716 C CA . ILE A 1 220 ? -19.297 20.188 20.953 1 91.94 220 ILE A CA 1
ATOM 1717 C C . ILE A 1 220 ? -18.297 21.172 21.547 1 91.94 220 ILE A C 1
ATOM 1719 O O . ILE A 1 220 ? -17.078 20.969 21.422 1 91.94 220 ILE A O 1
ATOM 1723 N N . THR A 1 221 ? -18.844 22.188 22.141 1 90.19 221 THR A N 1
ATOM 1724 C CA . THR A 1 221 ? -18 23.219 22.75 1 90.19 221 THR A CA 1
ATOM 1725 C C . THR A 1 221 ? -17.078 22.609 23.797 1 90.19 221 THR A C 1
ATOM 1727 O O . THR A 1 221 ? -15.875 22.922 23.812 1 90.19 221 THR A O 1
ATOM 1730 N N . ASP A 1 222 ? -17.594 21.781 24.578 1 91.19 222 ASP A N 1
ATOM 1731 C CA . ASP A 1 222 ? -16.812 21.125 25.609 1 91.19 222 ASP A CA 1
ATOM 1732 C C . ASP A 1 222 ? -15.664 20.312 25.016 1 91.19 222 ASP A C 1
ATOM 1734 O O . ASP A 1 222 ? -14.531 20.391 25.484 1 91.19 222 ASP A O 1
ATOM 1738 N N . ARG A 1 223 ? -15.961 19.625 23.984 1 91.38 223 ARG A N 1
ATOM 1739 C CA . ARG A 1 223 ? -14.969 18.75 23.344 1 91.38 223 ARG A CA 1
ATOM 1740 C C . ARG A 1 223 ? -13.875 19.578 22.672 1 91.38 223 ARG A C 1
ATOM 1742 O O . ARG A 1 223 ? -12.711 19.172 22.641 1 91.38 223 ARG A O 1
ATOM 1749 N N . ILE A 1 224 ? -14.203 20.75 22.203 1 90.81 224 ILE A N 1
ATOM 1750 C CA . ILE A 1 224 ? -13.25 21.594 21.484 1 90.81 224 ILE A CA 1
ATOM 1751 C C . ILE A 1 224 ? -12.445 22.422 22.484 1 90.81 224 ILE A C 1
ATOM 1753 O O . ILE A 1 224 ? -11.219 22.5 22.375 1 90.81 224 ILE A O 1
ATOM 1757 N N . VAL A 1 225 ? -13.078 22.938 23.516 1 90.69 225 VAL A N 1
ATOM 1758 C CA . VAL A 1 225 ? -12.492 23.984 24.359 1 90.69 225 VAL A CA 1
ATOM 1759 C C . VAL A 1 225 ? -11.82 23.344 25.578 1 90.69 225 VAL A C 1
ATOM 1761 O O . VAL A 1 225 ? -10.812 23.859 26.078 1 90.69 225 VAL A O 1
ATOM 1764 N N . GLN A 1 226 ? -12.273 22.25 26.062 1 83.94 226 GLN A N 1
ATOM 1765 C CA . GLN A 1 226 ? -11.805 21.703 27.328 1 83.94 226 GLN A CA 1
ATOM 1766 C C . GLN A 1 226 ? -10.297 21.5 27.328 1 83.94 226 GLN A C 1
ATOM 1768 O O . GLN A 1 226 ? -9.617 21.844 28.297 1 83.94 226 GLN A O 1
ATOM 1773 N N . LYS A 1 227 ? -9.664 21.016 26.344 1 85.69 227 LYS A N 1
ATOM 1774 C CA . LYS A 1 227 ? -8.219 20.828 26.25 1 85.69 227 LYS A CA 1
ATOM 1775 C C . LYS A 1 227 ? -7.629 21.688 25.141 1 85.69 227 LYS A C 1
ATOM 1777 O O . LYS A 1 227 ? -6.762 21.234 24.391 1 85.69 227 LYS A O 1
ATOM 1782 N N . ALA A 1 228 ? -8.109 22.969 25.141 1 92.94 228 ALA A N 1
ATOM 1783 C CA . ALA A 1 228 ? -7.672 23.781 24.016 1 92.94 228 ALA A CA 1
ATOM 1784 C C . ALA A 1 228 ? -6.762 24.922 24.453 1 92.94 228 ALA A C 1
ATOM 1786 O O . ALA A 1 228 ? -6.922 25.453 25.562 1 92.94 228 ALA A O 1
ATOM 1787 N N . ILE A 1 229 ? -5.773 25.188 23.703 1 92.69 229 ILE A N 1
ATOM 1788 C CA . ILE A 1 229 ? -5.035 26.453 23.781 1 92.69 229 ILE A CA 1
ATOM 1789 C C . ILE A 1 229 ? -5.781 27.531 23 1 92.69 229 ILE A C 1
ATOM 1791 O O . ILE A 1 229 ? -6.043 27.375 21.797 1 92.69 229 ILE A O 1
ATOM 1795 N N . ILE A 1 230 ? -6.129 28.594 23.703 1 91.25 230 ILE A N 1
ATOM 1796 C CA . ILE A 1 230 ? -6.898 29.656 23.078 1 91.25 230 ILE A CA 1
ATOM 1797 C C . ILE A 1 230 ? -5.961 30.797 22.656 1 91.25 230 ILE A C 1
ATOM 1799 O O . ILE A 1 230 ? -5.246 31.344 23.5 1 91.25 230 ILE A O 1
ATOM 1803 N N . LEU A 1 231 ? -5.969 31.016 21.422 1 90.56 231 LEU A N 1
ATOM 1804 C CA . LEU A 1 231 ? -5.188 32.125 20.859 1 90.56 231 LEU A CA 1
ATOM 1805 C C . LEU A 1 231 ? -6.098 33.25 20.391 1 90.56 231 LEU A C 1
ATOM 1807 O O . LEU A 1 231 ? -6.797 33.125 19.391 1 90.56 231 LEU A O 1
ATOM 1811 N N . GLU A 1 232 ? -6.047 34.312 21.141 1 88.56 232 GLU A N 1
ATOM 1812 C CA . GLU A 1 232 ? -6.836 35.5 20.781 1 88.56 232 GLU A CA 1
ATOM 1813 C C . GLU A 1 232 ? -6.02 36.469 19.953 1 88.56 232 GLU A C 1
ATOM 1815 O O . GLU A 1 232 ? -5.004 37 20.406 1 88.56 232 GLU A O 1
ATOM 1820 N N . MET A 1 233 ? -6.539 36.688 18.734 1 86.25 233 MET A N 1
ATOM 1821 C CA . MET A 1 233 ? -5.832 37.594 17.844 1 86.25 233 MET A CA 1
ATOM 1822 C C . MET A 1 233 ? -6.566 38.938 17.719 1 86.25 233 MET A C 1
ATOM 1824 O O . MET A 1 233 ? -7.801 38.969 17.688 1 86.25 233 MET A O 1
ATOM 1828 N N . GLU A 1 234 ? -5.715 39.906 17.922 1 81.44 234 GLU A N 1
ATOM 1829 C CA . GLU A 1 234 ? -6.254 41.281 17.766 1 81.44 234 GLU A CA 1
ATOM 1830 C C . GLU A 1 234 ? -5.488 42.062 16.719 1 81.44 234 GLU A C 1
ATOM 1832 O O . GLU A 1 234 ? -4.371 41.688 16.344 1 81.44 234 GLU A O 1
ATOM 1837 N N . GLY A 1 235 ? -6.145 43.031 16.172 1 74.31 235 GLY A N 1
ATOM 1838 C CA . GLY A 1 235 ? -5.422 43.938 15.273 1 74.31 235 GLY A CA 1
ATOM 1839 C C . GLY A 1 235 ? -6.207 44.281 14.016 1 74.31 235 GLY A C 1
ATOM 1840 O O . GLY A 1 235 ? -7.379 43.906 13.898 1 74.31 235 GLY A O 1
ATOM 1841 N N . GLU A 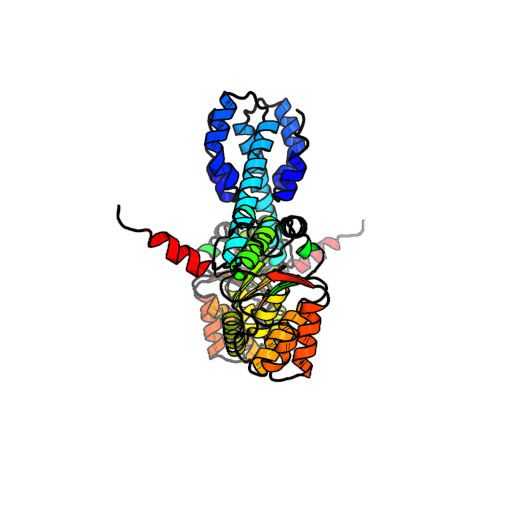1 236 ? -5.469 45.094 13.148 1 69.19 236 GLU A N 1
ATOM 1842 C CA . GLU A 1 236 ? -6.062 45.531 11.891 1 69.19 236 GLU A CA 1
ATOM 1843 C C . GLU A 1 236 ? -5.992 44.438 10.828 1 69.19 236 GLU A C 1
ATOM 1845 O O . GLU A 1 236 ? -5.176 43.531 10.93 1 69.19 236 GLU A O 1
ATOM 1850 N N . SER A 1 237 ? -6.945 44.531 9.898 1 67.81 237 SER A N 1
ATOM 1851 C CA . SER A 1 237 ? -7.051 43.562 8.836 1 67.81 237 SER A CA 1
ATOM 1852 C C . SER A 1 237 ? -5.773 43.5 8 1 67.81 237 SER A C 1
ATOM 1854 O O . SER A 1 237 ? -5.301 44.531 7.52 1 67.81 237 SER A O 1
ATOM 1856 N N . TYR A 1 238 ? -5.145 42.312 8 1 61.06 238 TYR A N 1
ATOM 1857 C CA . TYR A 1 238 ? -3.986 42.094 7.145 1 61.06 238 TYR A CA 1
ATOM 1858 C C . TYR A 1 238 ? -4.352 42.25 5.676 1 61.06 238 TYR A C 1
ATOM 1860 O O . TYR A 1 238 ? -3.518 42.656 4.863 1 61.06 238 TYR A O 1
ATOM 1868 N N . ARG A 1 239 ? -5.562 41.844 5.34 1 60.5 239 ARG A N 1
ATOM 1869 C CA . ARG A 1 239 ? -6.016 41.906 3.951 1 60.5 239 ARG A CA 1
ATOM 1870 C C . ARG A 1 239 ? -6.102 43.344 3.465 1 60.5 239 ARG A C 1
ATOM 1872 O O . ARG A 1 239 ? -5.777 43.625 2.312 1 60.5 239 ARG A O 1
ATOM 1879 N N . LYS A 1 240 ? -6.453 44.25 4.312 1 56.5 240 LYS A N 1
ATOM 1880 C CA . LYS A 1 240 ? -6.559 45.688 3.98 1 56.5 240 LYS A CA 1
ATOM 1881 C C . LYS A 1 240 ? -5.18 46.312 3.896 1 56.5 240 LYS A C 1
ATOM 1883 O O . LYS A 1 240 ? -4.945 47.188 3.045 1 56.5 240 LYS A O 1
ATOM 1888 N N . LYS A 1 241 ? -4.27 45.906 4.645 1 54.19 241 LYS A N 1
ATOM 1889 C CA . LYS A 1 241 ? -2.938 46.531 4.605 1 54.19 241 LYS A CA 1
ATOM 1890 C C . LYS A 1 241 ? -2.193 46.125 3.334 1 54.19 241 LYS A C 1
ATOM 1892 O O . LYS A 1 241 ? -1.457 46.938 2.764 1 54.19 241 LYS A O 1
ATOM 1897 N N . ARG A 1 242 ? -2.426 44.938 3.027 1 53.53 242 ARG A N 1
ATOM 1898 C CA . ARG A 1 242 ? -1.797 44.562 1.769 1 53.53 242 ARG A CA 1
ATOM 1899 C C . ARG A 1 242 ? -2.383 45.344 0.602 1 53.53 242 ARG A C 1
ATOM 1901 O O . ARG A 1 242 ? -1.677 45.656 -0.358 1 53.53 242 ARG A O 1
ATOM 1908 N N . PHE A 1 243 ? -3.592 45.719 0.696 1 47.53 243 PHE A N 1
ATOM 1909 C CA . PHE A 1 243 ? -4.219 46.5 -0.347 1 47.53 243 PHE A CA 1
ATOM 1910 C C . PHE A 1 243 ? -3.797 47.969 -0.231 1 47.53 243 PHE A C 1
ATOM 1912 O O . PHE A 1 243 ? -3.633 48.656 -1.241 1 47.53 243 PHE A O 1
ATOM 1919 N N . LYS A 1 244 ? -3.547 48.594 0.823 1 54 244 LYS A N 1
ATOM 1920 C CA . LYS A 1 244 ? -3.125 49.969 0.931 1 54 244 LYS A CA 1
ATOM 1921 C C . LYS A 1 244 ? -1.68 50.156 0.477 1 54 244 LYS A C 1
ATOM 1923 O O . LYS A 1 244 ? -1.312 51.188 -0.048 1 54 244 LYS A O 1
ATOM 1928 N N . GLY A 1 245 ? -0.949 49.219 0.703 1 47.81 245 GLY A N 1
ATOM 1929 C CA . GLY A 1 245 ? 0.444 49.344 0.312 1 47.81 245 GLY A CA 1
ATOM 1930 C C . GLY A 1 245 ? 0.641 49.375 -1.191 1 47.81 245 GLY A C 1
ATOM 1931 O O . GLY A 1 245 ? 1.726 49.719 -1.674 1 47.81 245 GLY A O 1
ATOM 1932 N N . SER A 1 246 ? -0.141 48.688 -1.91 1 47.38 246 SER A N 1
ATOM 1933 C CA . SER A 1 246 ? -0 48.781 -3.361 1 47.38 246 SER A CA 1
ATOM 1934 C C . SER A 1 246 ? -0.435 50.156 -3.885 1 47.38 246 SER A C 1
ATOM 1936 O O . SER A 1 246 ? -0.175 50.469 -5.039 1 47.38 246 SER A O 1
ATOM 1938 N N . HIS A 1 247 ? -1.327 50.75 -3.264 1 42.12 247 HIS A N 1
ATOM 1939 C CA . HIS A 1 247 ? -1.736 52.031 -3.812 1 42.12 247 HIS A CA 1
ATOM 1940 C C . HIS A 1 247 ? -0.796 53.156 -3.363 1 42.12 247 HIS A C 1
ATOM 1942 O O . HIS A 1 247 ? -1.205 54.062 -2.639 1 42.12 247 HIS A O 1
ATOM 1948 N N . THR A 1 248 ? 0.461 52.906 -2.945 1 40.72 248 THR A N 1
ATOM 1949 C CA . THR A 1 248 ? 1.341 54.062 -2.791 1 40.72 248 THR A CA 1
ATOM 1950 C C . THR A 1 248 ? 1.345 54.906 -4.059 1 40.72 248 THR A C 1
ATOM 1952 O O . THR A 1 248 ? 1.236 54.375 -5.168 1 40.72 248 THR A O 1
ATOM 1955 N N . ASP A 1 249 ? 1.379 56.312 -4.004 1 41.12 249 ASP A N 1
ATOM 1956 C CA . ASP A 1 249 ? 1.341 57.469 -4.891 1 41.12 249 ASP A CA 1
ATOM 1957 C C . ASP A 1 249 ? 2.332 57.312 -6.043 1 41.12 249 ASP A C 1
ATOM 1959 O O . ASP A 1 249 ? 3.42 56.781 -5.859 1 41.12 249 ASP A O 1
ATOM 1963 N N . PRO A 1 250 ? 1.915 57.406 -7.379 1 46.5 250 PRO A N 1
ATOM 1964 C CA . PRO A 1 250 ? 2.848 57.562 -8.5 1 46.5 250 PRO A CA 1
ATOM 1965 C C . PRO A 1 250 ? 3.992 58.531 -8.18 1 46.5 250 PRO A C 1
ATOM 1967 O O . PRO A 1 250 ? 3.805 59.469 -7.426 1 46.5 250 PRO A O 1
ATOM 1970 N N . PRO A 1 251 ? 5.32 58.094 -8.367 1 38.62 251 PRO A N 1
ATOM 1971 C CA . PRO A 1 251 ? 6.305 59.188 -8.305 1 38.62 251 PRO A CA 1
ATOM 1972 C C . PRO A 1 251 ? 5.969 60.344 -9.258 1 38.62 251 PRO A C 1
ATOM 1974 O O . PRO A 1 251 ? 5.305 60.125 -10.273 1 38.62 251 PRO A O 1
ATOM 1977 N N . MET B 1 1 ? 36.062 -5.277 6.586 1 61.41 1 MET B N 1
ATOM 1978 C CA . MET B 1 1 ? 35.656 -3.896 6.348 1 61.41 1 MET B CA 1
ATOM 1979 C C . MET B 1 1 ? 34.406 -3.539 7.18 1 61.41 1 MET B C 1
ATOM 1981 O O . MET B 1 1 ? 33.5 -4.355 7.332 1 61.41 1 MET B O 1
ATOM 1985 N N . ALA B 1 2 ? 34.562 -2.393 7.898 1 68.31 2 ALA B N 1
ATOM 1986 C CA . ALA B 1 2 ? 33.656 -2.068 8.984 1 68.31 2 ALA B CA 1
ATOM 1987 C C . ALA B 1 2 ? 32.344 -1.462 8.445 1 68.31 2 ALA B C 1
ATOM 1989 O O . ALA B 1 2 ? 32.375 -0.731 7.449 1 68.31 2 ALA B O 1
ATOM 1990 N N . LEU B 1 3 ? 31.25 -2.133 8.695 1 72.81 3 LEU B N 1
ATOM 1991 C CA . LEU B 1 3 ? 29.922 -1.6 8.414 1 72.81 3 LEU B CA 1
ATOM 1992 C C . LEU B 1 3 ? 29.734 -0.248 9.094 1 72.81 3 LEU B C 1
ATOM 1994 O O . LEU B 1 3 ? 30.188 -0.043 10.219 1 72.81 3 LEU B O 1
ATOM 1998 N N . VAL B 1 4 ? 29.297 0.73 8.25 1 83.19 4 VAL B N 1
ATOM 1999 C CA . VAL B 1 4 ? 28.922 2.002 8.859 1 83.19 4 VAL B CA 1
ATOM 2000 C C . VAL B 1 4 ? 27.812 1.779 9.875 1 83.19 4 VAL B C 1
ATOM 2002 O O . VAL B 1 4 ? 26.844 1.06 9.602 1 83.19 4 VAL B O 1
ATOM 2005 N N . ASN B 1 5 ? 27.922 2.307 11.055 1 87.12 5 ASN B N 1
ATOM 2006 C CA . ASN B 1 5 ? 27.078 2.043 12.219 1 87.12 5 ASN B CA 1
ATOM 2007 C C . ASN B 1 5 ? 25.609 2.33 11.922 1 87.12 5 ASN B C 1
ATOM 2009 O O . ASN B 1 5 ? 24.719 1.653 12.453 1 87.12 5 ASN B O 1
ATOM 2013 N N . THR B 1 6 ? 25.328 3.178 10.922 1 92.94 6 THR B N 1
ATOM 2014 C CA . THR B 1 6 ? 23.953 3.594 10.688 1 92.94 6 THR B CA 1
ATOM 2015 C C . THR B 1 6 ? 23.297 2.738 9.602 1 92.94 6 THR B C 1
ATOM 2017 O O . THR B 1 6 ? 22.094 2.789 9.406 1 92.94 6 THR B O 1
ATOM 2020 N N . THR B 1 7 ? 24.078 1.921 8.984 1 95.56 7 THR B N 1
ATOM 2021 C CA . THR B 1 7 ? 23.609 1.233 7.777 1 95.56 7 THR B CA 1
ATOM 2022 C C . THR B 1 7 ? 22.469 0.276 8.109 1 95.56 7 THR B C 1
ATOM 2024 O O . THR B 1 7 ? 21.438 0.29 7.441 1 95.56 7 THR B O 1
ATOM 2027 N N . PRO B 1 8 ? 22.609 -0.471 9.18 1 94.38 8 PRO B N 1
ATOM 2028 C CA . PRO B 1 8 ? 21.516 -1.404 9.477 1 94.38 8 PRO B CA 1
ATOM 2029 C C . PRO B 1 8 ? 20.203 -0.697 9.773 1 94.38 8 PRO B C 1
ATOM 2031 O O . PRO B 1 8 ? 19.141 -1.154 9.344 1 94.38 8 PRO B O 1
ATOM 2034 N N . GLU B 1 9 ? 20.25 0.337 10.461 1 95.5 9 GLU B N 1
ATOM 2035 C CA . GLU B 1 9 ? 19.047 1.104 10.781 1 95.5 9 GLU B CA 1
ATOM 2036 C C . GLU B 1 9 ? 18.406 1.682 9.523 1 95.5 9 GLU B C 1
ATOM 2038 O O . GLU B 1 9 ? 17.188 1.667 9.375 1 95.5 9 GLU B O 1
ATOM 2043 N N . LEU B 1 10 ? 19.234 2.166 8.641 1 97 10 LEU B N 1
ATOM 2044 C CA . LEU B 1 10 ? 18.734 2.713 7.383 1 97 10 LEU B CA 1
ATOM 2045 C C . LEU B 1 10 ? 18.047 1.632 6.555 1 97 10 LEU B C 1
ATOM 2047 O O . LEU B 1 10 ? 16.984 1.864 5.992 1 97 10 LEU B O 1
ATOM 2051 N N . LEU B 1 11 ? 18.703 0.494 6.562 1 97.94 11 LEU B N 1
ATOM 2052 C CA . LEU B 1 11 ? 18.141 -0.615 5.793 1 97.94 11 LEU B CA 1
ATOM 2053 C C . LEU B 1 11 ? 16.781 -1.03 6.348 1 97.94 11 LEU B C 1
ATOM 2055 O O . LEU B 1 11 ? 15.867 -1.34 5.582 1 97.94 11 LEU B O 1
ATOM 2059 N N . SER B 1 12 ? 16.656 -1 7.609 1 97.19 12 SER B N 1
ATOM 2060 C CA . SER B 1 12 ? 15.383 -1.328 8.25 1 97.19 12 SER B CA 1
ATOM 2061 C C . SER B 1 12 ? 14.32 -0.27 7.949 1 97.19 12 SER B C 1
ATOM 2063 O O . SER B 1 12 ? 13.188 -0.599 7.59 1 97.19 12 SER B O 1
ATOM 2065 N N . GLU B 1 13 ? 14.688 0.936 8.062 1 96.56 13 GLU B N 1
ATOM 2066 C CA . GLU B 1 13 ? 13.773 2.045 7.816 1 96.56 13 GLU B CA 1
ATOM 2067 C C . GLU B 1 13 ? 13.289 2.049 6.367 1 96.56 13 GLU B C 1
ATOM 2069 O O . GLU B 1 13 ? 12.125 2.359 6.098 1 96.56 13 GLU B O 1
ATOM 2074 N N . LEU B 1 14 ? 14.172 1.629 5.527 1 97.81 14 LEU B N 1
ATOM 2075 C CA . LEU B 1 14 ? 13.867 1.654 4.102 1 97.81 14 LEU B CA 1
ATOM 2076 C C . LEU B 1 14 ? 13.258 0.331 3.654 1 97.81 14 LEU B C 1
ATOM 2078 O O . LEU B 1 14 ? 12.938 0.156 2.477 1 97.81 14 LEU B O 1
ATOM 2082 N N . LYS B 1 15 ? 13.164 -0.608 4.559 1 97.62 15 LYS B N 1
ATOM 2083 C CA . LYS B 1 15 ? 12.578 -1.924 4.32 1 97.62 15 LYS B CA 1
ATOM 2084 C C . LYS B 1 15 ? 13.359 -2.688 3.252 1 97.62 15 LYS B C 1
ATOM 2086 O O . LYS B 1 15 ? 12.766 -3.305 2.365 1 97.62 15 LYS B O 1
ATOM 2091 N N . LEU B 1 16 ? 14.609 -2.467 3.295 1 98.19 16 LEU B N 1
ATOM 2092 C CA . LEU B 1 16 ? 15.508 -3.227 2.432 1 98.19 16 LEU B CA 1
ATOM 2093 C C . LEU B 1 16 ? 16.062 -4.445 3.16 1 98.19 16 LEU B C 1
ATOM 2095 O O . LEU B 1 16 ? 17.266 -4.527 3.416 1 98.19 16 LEU B O 1
ATOM 2099 N N . HIS B 1 17 ? 15.281 -5.391 3.363 1 97.69 17 HIS B N 1
ATOM 2100 C CA . HIS B 1 17 ? 15.562 -6.531 4.227 1 97.69 17 HIS B CA 1
ATOM 2101 C C . HIS B 1 17 ? 16.531 -7.504 3.559 1 97.69 17 HIS B C 1
ATOM 2103 O O . HIS B 1 17 ? 17.312 -8.164 4.238 1 97.69 17 HIS B O 1
ATOM 2109 N N . GLY B 1 18 ? 16.391 -7.59 2.215 1 97.69 18 GLY B N 1
ATOM 2110 C CA . GLY B 1 18 ? 17.312 -8.453 1.499 1 97.69 18 GLY B CA 1
ATOM 2111 C C . GLY B 1 18 ? 18.766 -8.047 1.673 1 97.69 18 GLY B C 1
ATOM 2112 O O . GLY B 1 18 ? 19.625 -8.891 1.949 1 97.69 18 GLY B O 1
ATOM 2113 N N . ILE B 1 19 ? 19.031 -6.758 1.551 1 97.94 19 ILE B N 1
ATOM 2114 C CA . ILE B 1 19 ? 20.375 -6.238 1.762 1 97.94 19 ILE B CA 1
ATOM 2115 C C . ILE B 1 19 ? 20.781 -6.441 3.219 1 97.94 19 ILE B C 1
ATOM 2117 O O . ILE B 1 19 ? 21.906 -6.879 3.5 1 97.94 19 ILE B O 1
ATOM 2121 N N . LYS B 1 20 ? 19.859 -6.098 4.121 1 97.5 20 LYS B N 1
ATOM 2122 C CA . LYS B 1 20 ? 20.172 -6.207 5.547 1 97.5 20 LYS B CA 1
ATOM 2123 C C . LYS B 1 20 ? 20.594 -7.625 5.91 1 97.5 20 LYS B C 1
ATOM 2125 O O . LYS B 1 20 ? 21.562 -7.82 6.648 1 97.5 20 LYS B O 1
ATOM 2130 N N . GLU B 1 21 ? 19.953 -8.57 5.395 1 96.69 21 GLU B N 1
ATOM 2131 C CA . GLU B 1 21 ? 20.234 -9.969 5.699 1 96.69 21 GLU B CA 1
ATOM 2132 C C . GLU B 1 21 ? 21.547 -10.43 5.074 1 96.69 21 GLU B C 1
ATOM 2134 O O . GLU B 1 21 ? 22.312 -11.172 5.699 1 96.69 21 GLU B O 1
ATOM 2139 N N . SER B 1 22 ? 21.797 -10.039 3.869 1 96.75 22 SER B N 1
ATOM 2140 C CA . SER B 1 22 ? 22.953 -10.547 3.137 1 96.75 22 SER B CA 1
ATOM 2141 C C . SER B 1 22 ? 24.203 -9.719 3.422 1 96.75 22 SER B C 1
ATOM 2143 O O . SER B 1 22 ? 25.328 -10.141 3.115 1 96.75 22 SER B O 1
ATOM 2145 N N . LEU B 1 23 ? 24.031 -8.562 4.008 1 95.38 23 LEU B N 1
ATOM 2146 C CA . LEU B 1 23 ? 25.094 -7.566 4.121 1 95.38 23 LEU B CA 1
ATOM 2147 C C . LEU B 1 23 ? 26.312 -8.141 4.844 1 95.38 23 LEU B C 1
ATOM 2149 O O . LEU B 1 23 ? 27.453 -7.969 4.395 1 95.38 23 LEU B O 1
ATOM 2153 N N . PRO B 1 24 ? 26.188 -8.859 6.008 1 93.75 24 PRO B N 1
ATOM 2154 C CA . PRO B 1 24 ? 27.359 -9.414 6.684 1 93.75 24 PRO B CA 1
ATOM 2155 C C . PRO B 1 24 ? 28.188 -10.32 5.773 1 93.75 24 PRO B C 1
ATOM 2157 O O . PRO B 1 24 ? 29.422 -10.234 5.766 1 93.75 24 PRO B O 1
ATOM 2160 N N . LYS B 1 25 ? 27.547 -11.117 5.055 1 94.06 25 LYS B N 1
ATOM 2161 C CA . LYS B 1 25 ? 28.219 -12.008 4.121 1 94.06 25 LYS B CA 1
ATOM 2162 C C . LYS B 1 25 ? 28.906 -11.219 3.006 1 94.06 25 LYS B C 1
ATOM 2164 O O . LYS B 1 25 ? 30.047 -11.516 2.633 1 94.06 25 LYS B O 1
ATOM 2169 N N . ARG B 1 26 ? 28.25 -10.242 2.459 1 93.62 26 ARG B N 1
ATOM 2170 C CA . ARG B 1 26 ? 28.797 -9.422 1.386 1 93.62 26 ARG B CA 1
ATOM 2171 C C . ARG B 1 26 ? 30.031 -8.664 1.859 1 93.62 26 ARG B C 1
ATOM 2173 O O . ARG B 1 26 ? 30.984 -8.5 1.104 1 93.62 26 ARG B O 1
ATOM 2180 N N . LEU B 1 27 ? 30 -8.195 3.062 1 92.5 27 LEU B N 1
ATOM 2181 C CA . LEU B 1 27 ? 31.141 -7.473 3.619 1 92.5 27 LEU B CA 1
ATOM 2182 C C . LEU B 1 27 ? 32.344 -8.391 3.756 1 92.5 27 LEU B C 1
ATOM 2184 O O . LEU B 1 27 ? 33.5 -7.961 3.535 1 92.5 27 LEU B O 1
ATOM 2188 N N . GLU B 1 28 ? 32.094 -9.578 4.152 1 91.56 28 GLU B N 1
ATOM 2189 C CA . GLU B 1 28 ? 33.156 -10.562 4.219 1 91.56 28 GLU B CA 1
ATOM 2190 C C . GLU B 1 28 ? 33.781 -10.82 2.844 1 91.56 28 GLU B C 1
ATOM 2192 O O . GLU B 1 28 ? 35 -10.883 2.701 1 91.56 28 GLU B O 1
ATOM 2197 N N . GLU B 1 29 ? 32.938 -10.883 1.866 1 91.94 29 GLU B N 1
ATOM 2198 C CA . GLU B 1 29 ? 33.375 -11.133 0.495 1 91.94 29 GLU B CA 1
ATOM 2199 C C . GLU B 1 29 ? 34.125 -9.93 -0.069 1 91.94 29 GLU B C 1
ATOM 2201 O O . GLU B 1 29 ? 35 -10.078 -0.943 1 91.94 29 GLU B O 1
ATOM 2206 N N . LEU B 1 30 ? 33.75 -8.789 0.418 1 87.44 30 LEU B N 1
ATOM 2207 C CA . LEU B 1 30 ? 34.375 -7.543 -0.028 1 87.44 30 LEU B CA 1
ATOM 2208 C C . LEU B 1 30 ? 35.844 -7.523 0.307 1 87.44 30 LEU B C 1
ATOM 2210 O O . LEU B 1 30 ? 36.656 -6.973 -0.447 1 87.44 30 LEU B O 1
ATOM 2214 N N . ALA B 1 31 ? 36.188 -8.078 1.395 1 82.44 31 ALA B N 1
ATOM 2215 C CA . ALA B 1 31 ? 37.562 -8.148 1.84 1 82.44 31 ALA B CA 1
ATOM 2216 C C . ALA B 1 31 ? 38.406 -9 0.889 1 82.44 31 ALA B C 1
ATOM 2218 O O . ALA B 1 31 ? 39.594 -8.727 0.692 1 82.44 31 ALA B O 1
ATOM 2219 N N . GLU B 1 32 ? 37.688 -9.922 0.33 1 87.06 32 GLU B N 1
ATOM 2220 C CA . GLU B 1 32 ? 38.375 -10.859 -0.546 1 87.06 32 GLU B CA 1
ATOM 2221 C C . GLU B 1 32 ? 38.344 -10.398 -2 1 87.06 32 GLU B C 1
ATOM 2223 O O . GLU B 1 32 ? 39.312 -10.531 -2.73 1 87.06 32 GLU B O 1
ATOM 2228 N N . GLN B 1 33 ? 37.188 -9.773 -2.219 1 82.94 33 GLN B N 1
ATOM 2229 C CA . GLN B 1 33 ? 36.969 -9.32 -3.586 1 82.94 33 GLN B CA 1
ATOM 2230 C C . GLN B 1 33 ? 37.219 -7.816 -3.717 1 82.94 33 GLN B C 1
ATOM 2232 O O . GLN B 1 33 ? 37.031 -7.066 -2.76 1 82.94 33 GLN B O 1
ATOM 2237 N N . GLN B 1 34 ? 38 -7.34 -4.613 1 85.12 34 GLN B N 1
ATOM 2238 C CA . GLN B 1 34 ? 38.281 -5.922 -4.809 1 85.12 34 GLN B CA 1
ATOM 2239 C C . GLN B 1 34 ? 37.188 -5.254 -5.652 1 85.12 34 GLN B C 1
ATOM 2241 O O . GLN B 1 34 ? 37.469 -4.703 -6.719 1 85.12 34 GLN B O 1
ATOM 2246 N N . TRP B 1 35 ? 35.938 -5.273 -5.035 1 88.38 35 TRP B N 1
ATOM 2247 C CA . TRP B 1 35 ? 34.875 -4.594 -5.746 1 88.38 35 TRP B CA 1
ATOM 2248 C C . TRP B 1 35 ? 34.969 -3.08 -5.582 1 88.38 35 TRP B C 1
ATOM 2250 O O . TRP B 1 35 ? 35.344 -2.592 -4.504 1 88.38 35 TRP B O 1
ATOM 2260 N N . SER B 1 36 ? 34.688 -2.473 -6.625 1 90.44 36 SER B N 1
ATOM 2261 C CA . SER B 1 36 ? 34.531 -1.027 -6.527 1 90.44 36 SER B CA 1
ATOM 2262 C C . SER B 1 36 ? 33.25 -0.68 -5.77 1 90.44 36 SER B C 1
ATOM 2264 O O . SER B 1 36 ? 32.375 -1.53 -5.594 1 90.44 36 SER B O 1
ATOM 2266 N N . PRO B 1 37 ? 33.156 0.515 -5.32 1 92.5 37 PRO B N 1
ATOM 2267 C CA . PRO B 1 37 ? 31.922 0.928 -4.625 1 92.5 37 PRO B CA 1
ATOM 2268 C C . PRO B 1 37 ? 30.672 0.768 -5.484 1 92.5 37 PRO B C 1
ATOM 2270 O O . PRO B 1 37 ? 29.625 0.34 -4.984 1 92.5 37 PRO B O 1
ATOM 2273 N N . SER B 1 38 ? 30.781 1.051 -6.758 1 92 38 SER B N 1
ATOM 2274 C CA . SER B 1 38 ? 29.656 0.894 -7.668 1 92 38 SER B CA 1
ATOM 2275 C C . SER B 1 38 ? 29.281 -0.575 -7.836 1 92 38 SER B C 1
ATOM 2277 O O . SER B 1 38 ? 28.094 -0.919 -7.879 1 92 38 SER B O 1
ATOM 2279 N N . GLU B 1 39 ? 30.234 -1.369 -7.848 1 93.5 39 GLU B N 1
ATOM 2280 C CA . GLU B 1 39 ? 30 -2.805 -7.977 1 93.5 39 GLU B CA 1
ATOM 2281 C C . GLU B 1 39 ? 29.359 -3.373 -6.711 1 93.5 39 GLU B C 1
ATOM 2283 O O . GLU B 1 39 ? 28.453 -4.199 -6.785 1 93.5 39 GLU B O 1
ATOM 2288 N N . PHE B 1 40 ? 29.906 -2.934 -5.672 1 94.94 40 PHE B N 1
ATOM 2289 C CA . PHE B 1 40 ? 29.375 -3.381 -4.387 1 94.94 40 PHE B CA 1
ATOM 2290 C C . PHE B 1 40 ? 27.906 -2.982 -4.238 1 94.94 40 PHE B C 1
ATOM 2292 O O . PHE B 1 40 ? 27.078 -3.793 -3.818 1 94.94 40 PHE B O 1
ATOM 2299 N N . LEU B 1 41 ? 27.547 -1.799 -4.598 1 96 41 LEU B N 1
ATOM 2300 C CA . LEU B 1 41 ? 26.172 -1.34 -4.582 1 96 41 LEU B CA 1
ATOM 2301 C C . LEU B 1 41 ? 25.281 -2.236 -5.449 1 96 41 LEU B C 1
ATOM 2303 O O . LEU B 1 41 ? 24.203 -2.66 -5.02 1 96 41 LEU B O 1
ATOM 2307 N N . ASN B 1 42 ? 25.766 -2.51 -6.59 1 96.31 42 ASN B N 1
ATOM 2308 C CA . ASN B 1 42 ? 25.016 -3.338 -7.52 1 96.31 42 ASN B CA 1
ATOM 2309 C C . ASN B 1 42 ? 24.734 -4.723 -6.941 1 96.31 42 ASN B C 1
ATOM 2311 O O . ASN B 1 42 ? 23.625 -5.25 -7.082 1 96.31 42 ASN B O 1
ATOM 2315 N N . LEU B 1 43 ? 25.719 -5.23 -6.293 1 95.94 43 LEU B N 1
ATOM 2316 C CA . LEU B 1 43 ? 25.578 -6.543 -5.672 1 95.94 43 LEU B CA 1
ATOM 2317 C C . LEU B 1 43 ? 24.516 -6.516 -4.586 1 95.94 43 LEU B C 1
ATOM 2319 O O . LEU B 1 43 ? 23.672 -7.422 -4.504 1 95.94 43 LEU B O 1
ATOM 2323 N N . CYS B 1 44 ? 24.562 -5.508 -3.799 1 97.25 44 CYS B N 1
ATOM 2324 C CA . CYS B 1 44 ? 23.578 -5.359 -2.738 1 97.25 44 CYS B CA 1
ATOM 2325 C C . CYS B 1 44 ? 22.172 -5.242 -3.316 1 97.25 44 CYS B C 1
ATOM 2327 O O . CYS B 1 44 ? 21.219 -5.848 -2.799 1 97.25 44 CYS B O 1
ATOM 2329 N N . LEU B 1 45 ? 22.016 -4.5 -4.371 1 97.88 45 LEU B N 1
ATOM 2330 C CA . LEU B 1 45 ? 20.719 -4.312 -5.02 1 97.88 45 LEU B CA 1
ATOM 2331 C C . LEU B 1 45 ? 20.203 -5.629 -5.598 1 97.88 45 LEU B C 1
ATOM 2333 O O . LEU B 1 45 ? 19 -5.914 -5.535 1 97.88 45 LEU B O 1
ATOM 2337 N N . GLU B 1 46 ? 21.094 -6.371 -6.137 1 97.69 46 GLU B N 1
ATOM 2338 C CA . GLU B 1 46 ? 20.719 -7.68 -6.668 1 97.69 46 GLU B CA 1
ATOM 2339 C C . GLU B 1 46 ? 20.188 -8.594 -5.566 1 97.69 46 GLU B C 1
ATOM 2341 O O . GLU B 1 46 ? 19.219 -9.32 -5.762 1 97.69 46 GLU B O 1
ATOM 2346 N N . ASP B 1 47 ? 20.891 -8.531 -4.453 1 97.94 47 ASP B N 1
ATOM 2347 C CA . ASP B 1 47 ? 20.422 -9.312 -3.311 1 97.94 47 ASP B CA 1
ATOM 2348 C C . ASP B 1 47 ? 19 -8.922 -2.91 1 97.94 47 ASP B C 1
ATOM 2350 O O . ASP B 1 47 ? 18.172 -9.781 -2.609 1 97.94 47 ASP B O 1
ATOM 2354 N N . GLU B 1 48 ? 18.781 -7.652 -2.898 1 98.38 48 GLU B N 1
ATOM 2355 C CA . GLU B 1 48 ? 17.453 -7.16 -2.529 1 98.38 48 GLU B CA 1
ATOM 2356 C C . GLU B 1 48 ? 16.406 -7.598 -3.543 1 98.38 48 GLU B C 1
ATOM 2358 O O . GLU B 1 48 ? 15.312 -8.031 -3.164 1 98.38 48 GLU B O 1
ATOM 2363 N N . LYS B 1 49 ? 16.734 -7.477 -4.758 1 98.06 49 LYS B N 1
ATOM 2364 C CA . LYS B 1 49 ? 15.82 -7.914 -5.812 1 98.06 49 LYS B CA 1
ATOM 2365 C C . LYS B 1 49 ? 15.445 -9.383 -5.645 1 98.06 49 LYS B C 1
ATOM 2367 O O . LYS B 1 49 ? 14.266 -9.742 -5.699 1 98.06 49 LYS B O 1
ATOM 2372 N N . LEU B 1 50 ? 16.438 -10.164 -5.457 1 97.69 50 LEU B N 1
ATOM 2373 C CA . LEU B 1 50 ? 16.234 -11.602 -5.289 1 97.69 50 LEU B CA 1
ATOM 2374 C C . LEU B 1 50 ? 15.367 -11.875 -4.062 1 97.69 50 LEU B C 1
ATOM 2376 O O . LEU B 1 50 ? 14.461 -12.719 -4.113 1 97.69 50 LEU B O 1
ATOM 2380 N N . HIS B 1 51 ? 15.625 -11.188 -3.031 1 98 51 HIS B N 1
ATOM 2381 C CA . HIS B 1 51 ? 14.859 -11.336 -1.801 1 98 51 HIS B CA 1
ATOM 2382 C C . HIS B 1 51 ? 13.391 -11 -2.021 1 98 51 HIS B C 1
ATOM 2384 O O . HIS B 1 51 ? 12.5 -11.758 -1.626 1 98 51 HIS B O 1
ATOM 2390 N N . ARG B 1 52 ? 13.133 -9.938 -2.646 1 97.88 52 ARG B N 1
ATOM 2391 C CA . ARG B 1 52 ? 11.766 -9.508 -2.908 1 97.88 52 ARG B CA 1
ATOM 2392 C C . ARG B 1 52 ? 11.055 -10.484 -3.846 1 97.88 52 ARG B C 1
ATOM 2394 O O . ARG B 1 52 ? 9.875 -10.773 -3.672 1 97.88 52 ARG B O 1
ATOM 2401 N N . GLN B 1 53 ? 11.734 -10.906 -4.828 1 97.06 53 GLN B N 1
ATOM 2402 C CA . GLN B 1 53 ? 11.172 -11.891 -5.738 1 97.06 53 GLN B CA 1
ATOM 2403 C C . GLN B 1 53 ? 10.758 -13.156 -4.996 1 97.06 53 GLN B C 1
ATOM 2405 O O . GLN B 1 53 ? 9.68 -13.703 -5.242 1 97.06 53 GLN B O 1
ATOM 2410 N N . ASN B 1 54 ? 11.586 -13.609 -4.133 1 97.19 54 ASN B N 1
ATOM 2411 C CA . ASN B 1 54 ? 11.289 -14.797 -3.344 1 97.19 54 ASN B CA 1
ATOM 2412 C C . ASN B 1 54 ? 10.086 -14.578 -2.438 1 97.19 54 ASN B C 1
ATOM 2414 O O . ASN B 1 54 ? 9.219 -15.453 -2.324 1 97.19 54 ASN B O 1
ATOM 2418 N N . LEU B 1 55 ? 10.047 -13.461 -1.852 1 97.06 55 LEU B N 1
ATOM 2419 C CA . LEU B 1 55 ? 8.922 -13.156 -0.979 1 97.06 55 LEU B CA 1
ATOM 2420 C C . LEU B 1 55 ? 7.621 -13.109 -1.77 1 97.06 55 LEU B C 1
ATOM 2422 O O . LEU B 1 55 ? 6.586 -13.594 -1.301 1 97.06 55 LEU B O 1
ATOM 2426 N N . ARG B 1 56 ? 7.684 -12.531 -2.895 1 97.31 56 ARG B N 1
ATOM 2427 C CA . ARG B 1 56 ? 6.5 -12.469 -3.746 1 97.31 56 ARG B CA 1
ATOM 2428 C C . ARG B 1 56 ? 6.02 -13.867 -4.125 1 97.31 56 ARG B C 1
ATOM 2430 O O . ARG B 1 56 ? 4.82 -14.141 -4.117 1 97.31 56 ARG B O 1
ATOM 2437 N N . LEU B 1 57 ? 6.902 -14.672 -4.465 1 96.69 57 LEU B N 1
ATOM 2438 C CA . LEU B 1 57 ? 6.562 -16.047 -4.801 1 96.69 57 LEU B CA 1
ATOM 2439 C C . LEU B 1 57 ? 5.914 -16.75 -3.615 1 96.69 57 LEU B C 1
ATOM 2441 O O . LEU B 1 57 ? 4.875 -17.391 -3.764 1 96.69 57 LEU B O 1
ATOM 2445 N N . LEU B 1 58 ? 6.527 -16.625 -2.486 1 96.81 58 LEU B N 1
ATOM 2446 C CA . LEU B 1 58 ? 5.996 -17.266 -1.289 1 96.81 58 LEU B CA 1
ATOM 2447 C C . LEU B 1 58 ? 4.582 -16.766 -0.989 1 96.81 58 LEU B C 1
ATOM 2449 O O . LEU B 1 58 ? 3.719 -17.547 -0.589 1 96.81 58 LEU B O 1
ATOM 2453 N N . ARG B 1 59 ? 4.426 -15.57 -1.188 1 97.5 59 ARG B N 1
ATOM 2454 C CA . ARG B 1 59 ? 3.1 -15 -0.968 1 97.5 59 ARG B CA 1
ATOM 2455 C C . ARG B 1 59 ? 2.084 -15.578 -1.945 1 97.5 59 ARG B C 1
ATOM 2457 O O . ARG B 1 59 ? 0.954 -15.891 -1.563 1 97.5 59 ARG B O 1
ATOM 2464 N N . ARG B 1 60 ? 2.465 -15.656 -3.16 1 97 60 ARG B N 1
ATOM 2465 C CA . ARG B 1 60 ? 1.568 -16.234 -4.156 1 97 60 ARG B CA 1
ATOM 2466 C C . ARG B 1 60 ? 1.229 -17.688 -3.805 1 97 60 ARG B C 1
ATOM 2468 O O . ARG B 1 60 ? 0.072 -18.094 -3.904 1 97 60 ARG B O 1
ATOM 2475 N N . LEU B 1 61 ? 2.242 -18.406 -3.41 1 96.38 61 LEU B N 1
ATOM 2476 C CA . LEU B 1 61 ? 2.039 -19.812 -3.061 1 96.38 61 LEU B CA 1
ATOM 2477 C C . LEU B 1 61 ? 1.13 -19.938 -1.843 1 96.38 61 LEU B C 1
ATOM 2479 O O . LEU B 1 61 ? 0.258 -20.812 -1.804 1 96.38 61 LEU B O 1
ATOM 2483 N N . LYS B 1 62 ? 1.329 -19.109 -0.934 1 96.69 62 LYS B N 1
ATOM 2484 C CA . LYS B 1 62 ? 0.478 -19.109 0.252 1 96.69 62 LYS B CA 1
ATOM 2485 C C . LYS B 1 62 ? -0.96 -18.75 -0.102 1 96.69 62 LYS B C 1
ATOM 2487 O O . LYS B 1 62 ? -1.904 -19.391 0.361 1 96.69 62 LYS B O 1
ATOM 2492 N N . ALA B 1 63 ? -1.094 -17.734 -0.873 1 96.44 63 ALA B N 1
ATOM 2493 C CA . ALA B 1 63 ? -2.418 -17.281 -1.284 1 96.44 63 ALA B CA 1
ATOM 2494 C C . ALA B 1 63 ? -3.16 -18.359 -2.057 1 96.44 63 ALA B C 1
ATOM 2496 O O . ALA B 1 63 ? -4.383 -18.484 -1.949 1 96.44 63 ALA B O 1
ATOM 2497 N N . ALA B 1 64 ? -2.453 -19.078 -2.834 1 96.44 64 ALA B N 1
ATOM 2498 C CA . ALA B 1 64 ? -3.051 -20.094 -3.686 1 96.44 64 ALA B CA 1
ATOM 2499 C C . ALA B 1 64 ? -3.688 -21.203 -2.846 1 96.44 64 ALA B C 1
ATOM 2501 O O . ALA B 1 64 ? -4.66 -21.828 -3.271 1 96.44 64 ALA B O 1
ATOM 2502 N N . SER B 1 65 ? -3.039 -21.469 -1.687 1 95.94 65 SER B N 1
ATOM 2503 C CA . SER B 1 65 ? -3.566 -22.469 -0.754 1 95.94 65 SER B CA 1
ATOM 2504 C C . SER B 1 65 ? -3.68 -23.844 -1.411 1 95.94 65 SER B C 1
ATOM 2506 O O . SER B 1 65 ? -4.715 -24.5 -1.301 1 95.94 65 SER B O 1
ATOM 2508 N N . PHE B 1 66 ? -2.646 -24.219 -1.987 1 95.5 66 PHE B N 1
ATOM 2509 C CA . PHE B 1 66 ? -2.627 -25.547 -2.57 1 95.5 66 PHE B CA 1
ATOM 2510 C C . PHE B 1 66 ? -2.723 -26.625 -1.484 1 95.5 66 PHE B C 1
ATOM 2512 O O . PHE B 1 66 ? -2.053 -26.516 -0.453 1 95.5 66 PHE B O 1
ATOM 2519 N N . PRO B 1 67 ? -3.551 -27.578 -1.695 1 93.44 67 PRO B N 1
ATOM 2520 C CA . PRO B 1 67 ? -3.641 -28.656 -0.701 1 93.44 67 PRO B CA 1
ATOM 2521 C C . PRO B 1 67 ? -2.408 -29.547 -0.692 1 93.44 67 PRO B C 1
ATOM 2523 O O . PRO B 1 67 ? -2.131 -30.219 0.31 1 93.44 67 PRO B O 1
ATOM 2526 N N . ILE B 1 68 ? -1.721 -29.641 -1.824 1 88.19 68 ILE B N 1
ATOM 2527 C CA . ILE B 1 68 ? -0.542 -30.484 -1.962 1 88.19 68 ILE B CA 1
ATOM 2528 C C . ILE B 1 68 ? 0.589 -29.703 -2.615 1 88.19 68 ILE B C 1
ATOM 2530 O O . ILE B 1 68 ? 0.354 -28.906 -3.533 1 88.19 68 ILE B O 1
ATOM 2534 N N . VAL B 1 69 ? 1.676 -29.859 -1.992 1 81.94 69 VAL B N 1
ATOM 2535 C CA . VAL B 1 69 ? 2.855 -29.297 -2.639 1 81.94 69 VAL B CA 1
ATOM 2536 C C . VAL B 1 69 ? 3.346 -30.234 -3.734 1 81.94 69 VAL B C 1
ATOM 2538 O O . VAL B 1 69 ? 3.645 -31.406 -3.467 1 81.94 69 VAL B O 1
ATOM 2541 N N . SER B 1 70 ? 3.207 -29.75 -4.945 1 79.25 70 SER B N 1
ATOM 2542 C CA . SER B 1 70 ? 3.604 -30.594 -6.066 1 79.25 70 SER B CA 1
ATOM 2543 C C . SER B 1 70 ? 4.371 -29.797 -7.113 1 79.25 70 SER B C 1
ATOM 2545 O O . SER B 1 70 ? 4.215 -28.578 -7.215 1 79.25 70 SER B O 1
ATOM 2547 N N . SER B 1 71 ? 5.363 -30.5 -7.609 1 78.06 71 SER B N 1
ATOM 2548 C CA . SER B 1 71 ? 6.086 -29.938 -8.75 1 78.06 71 SER B CA 1
ATOM 2549 C C . SER B 1 71 ? 5.973 -30.844 -9.977 1 78.06 71 SER B C 1
ATOM 2551 O O . SER B 1 71 ? 5.75 -32.031 -9.852 1 78.06 71 SER B O 1
ATOM 2553 N N . LEU B 1 72 ? 5.996 -30.125 -11.047 1 77.62 72 LEU B N 1
ATOM 2554 C CA . LEU B 1 72 ? 5.918 -30.891 -12.297 1 77.62 72 LEU B CA 1
ATOM 2555 C C . LEU B 1 72 ? 7.098 -31.844 -12.43 1 77.62 72 LEU B C 1
ATOM 2557 O O . LEU B 1 72 ? 6.98 -32.906 -13.055 1 77.62 72 LEU B O 1
ATOM 2561 N N . GLU B 1 73 ? 8.188 -31.406 -11.805 1 70.31 73 GLU B N 1
ATOM 2562 C CA . GLU B 1 73 ? 9.383 -32.25 -11.852 1 70.31 73 GLU B CA 1
ATOM 2563 C C . GLU B 1 73 ? 9.156 -33.562 -11.102 1 70.31 73 GLU B C 1
ATOM 2565 O O . GLU B 1 73 ? 9.719 -34.594 -11.469 1 70.31 73 GLU B O 1
ATOM 2570 N N . ASN B 1 74 ? 8.352 -33.531 -10.156 1 65.25 74 ASN B N 1
ATOM 2571 C CA . ASN B 1 74 ? 8.102 -34.719 -9.336 1 65.25 74 ASN B CA 1
ATOM 2572 C C . ASN B 1 74 ? 6.957 -35.531 -9.898 1 65.25 74 ASN B C 1
ATOM 2574 O O . ASN B 1 74 ? 6.652 -36.625 -9.375 1 65.25 74 ASN B O 1
ATOM 2578 N N . PHE B 1 75 ? 6.305 -34.906 -10.828 1 63.72 75 PHE B N 1
ATOM 2579 C CA . PHE B 1 75 ? 5.18 -35.625 -11.414 1 63.72 75 PHE B CA 1
ATOM 2580 C C . PHE B 1 75 ? 5.668 -36.719 -12.367 1 63.72 75 PHE B C 1
ATOM 2582 O O . PHE B 1 75 ? 6.402 -36.438 -13.32 1 63.72 75 PHE B O 1
ATOM 2589 N N . ASP B 1 76 ? 5.793 -38 -11.883 1 60.5 76 ASP B N 1
ATOM 2590 C CA . ASP B 1 76 ? 6.215 -39.125 -12.695 1 60.5 76 ASP B CA 1
ATOM 2591 C C . ASP B 1 76 ? 5.363 -39.25 -13.953 1 60.5 76 ASP B C 1
ATOM 2593 O O . ASP B 1 76 ? 4.246 -39.781 -13.906 1 60.5 76 ASP B O 1
ATOM 2597 N N . LEU B 1 77 ? 5.785 -38.5 -14.922 1 57.62 77 LEU B N 1
ATOM 2598 C CA . LEU B 1 77 ? 5.086 -38.531 -16.203 1 57.62 77 LEU B CA 1
ATOM 2599 C C . LEU B 1 77 ? 5.289 -39.875 -16.906 1 57.62 77 LEU B C 1
ATOM 2601 O O . LEU B 1 77 ? 4.738 -40.125 -17.984 1 57.62 77 LEU B O 1
ATOM 2605 N N . THR B 1 78 ? 6.219 -40.656 -16.406 1 50.88 78 THR B N 1
ATOM 2606 C CA . THR B 1 78 ? 6.504 -41.938 -17.047 1 50.88 78 THR B CA 1
ATOM 2607 C C . THR B 1 78 ? 5.27 -42.812 -17.047 1 50.88 78 THR B C 1
ATOM 2609 O O . THR B 1 78 ? 5.16 -43.719 -17.875 1 50.88 78 THR B O 1
ATOM 2612 N N . VAL B 1 79 ? 4.496 -42.625 -16.125 1 49.06 79 VAL B N 1
ATOM 2613 C CA . VAL B 1 79 ? 3.352 -43.531 -16.203 1 49.06 79 VAL B CA 1
ATOM 2614 C C . VAL B 1 79 ? 2.432 -43.094 -17.344 1 49.06 79 VAL B C 1
ATOM 2616 O O . VAL B 1 79 ? 2.24 -41.906 -17.578 1 49.06 79 VAL B O 1
ATOM 2619 N N . ASP B 1 80 ? 2.176 -44 -18.266 1 50.94 80 ASP B N 1
ATOM 2620 C CA . ASP B 1 80 ? 1.347 -43.938 -19.469 1 50.94 80 ASP B CA 1
ATOM 2621 C C . ASP B 1 80 ? 0.088 -43.125 -19.234 1 50.94 80 ASP B C 1
ATOM 2623 O O . ASP B 1 80 ? -1.002 -43.656 -19.062 1 50.94 80 ASP B O 1
ATOM 2627 N N . ARG B 1 81 ? 0.268 -42.031 -18.641 1 59.34 81 ARG B N 1
ATOM 2628 C CA . ARG B 1 81 ? -0.97 -41.312 -18.328 1 59.34 81 ARG B CA 1
ATOM 2629 C C . ARG B 1 81 ? -1.533 -40.625 -19.562 1 59.34 81 ARG B C 1
ATOM 2631 O O . ARG B 1 81 ? -2.445 -39.781 -19.438 1 59.34 81 ARG B O 1
ATOM 2638 N N . LYS B 1 82 ? -1.051 -41.062 -20.672 1 62.62 82 LYS B N 1
ATOM 2639 C CA . LYS B 1 82 ? -1.479 -40.625 -21.984 1 62.62 82 LYS B CA 1
ATOM 2640 C C . LYS B 1 82 ? -1.221 -39.125 -22.141 1 62.62 82 LYS B C 1
ATOM 2642 O O . LYS B 1 82 ? -1.889 -38.438 -22.938 1 62.62 82 LYS B O 1
ATOM 2647 N N . LEU B 1 83 ? -0.333 -38.625 -21.234 1 69.88 83 LEU B N 1
ATOM 2648 C CA . LEU B 1 83 ? -0.033 -37.219 -21.391 1 69.88 83 LEU B CA 1
ATOM 2649 C C . LEU B 1 83 ? 1.262 -37 -22.172 1 69.88 83 LEU B C 1
ATOM 2651 O O . LEU B 1 83 ? 2.254 -37.688 -21.922 1 69.88 83 LEU B O 1
ATOM 2655 N N . ARG B 1 84 ? 1.211 -36.25 -23.281 1 73.56 84 ARG B N 1
ATOM 2656 C CA . ARG B 1 84 ? 2.398 -35.906 -24.062 1 73.56 84 ARG B CA 1
ATOM 2657 C C . ARG B 1 84 ? 3.365 -35.062 -23.25 1 73.56 84 ARG B C 1
ATOM 2659 O O . ARG B 1 84 ? 2.975 -34.031 -22.703 1 73.56 84 ARG B O 1
ATOM 2666 N N . LYS B 1 85 ? 4.562 -35.531 -23.172 1 76.06 85 LYS B N 1
ATOM 2667 C CA . LYS B 1 85 ? 5.617 -34.844 -22.453 1 76.06 85 LYS B CA 1
ATOM 2668 C C . LYS B 1 85 ? 5.801 -33.406 -22.969 1 76.06 85 LYS B C 1
ATOM 2670 O O . LYS B 1 85 ? 6.047 -32.5 -22.188 1 76.06 85 LYS B O 1
ATOM 2675 N N . SER B 1 86 ? 5.668 -33.281 -24.188 1 80.38 86 SER B N 1
ATOM 2676 C CA . SER B 1 86 ? 5.836 -31.969 -24.797 1 80.38 86 SER B CA 1
ATOM 2677 C C . SER B 1 86 ? 4.77 -30.984 -24.312 1 80.38 86 SER B C 1
ATOM 2679 O O . SER B 1 86 ? 5.07 -29.828 -24.031 1 80.38 86 SER B O 1
ATOM 2681 N N . THR B 1 87 ? 3.58 -31.453 -24.188 1 82.62 87 THR B N 1
ATOM 2682 C CA . THR B 1 87 ? 2.475 -30.609 -23.719 1 82.62 87 THR B CA 1
ATOM 2683 C C . THR B 1 87 ? 2.691 -30.188 -22.281 1 82.62 87 THR B C 1
ATOM 2685 O O . THR B 1 87 ? 2.512 -29.016 -21.938 1 82.62 87 THR B O 1
ATOM 2688 N N . ILE B 1 88 ? 3.189 -31.094 -21.562 1 82.75 88 ILE B N 1
ATOM 2689 C CA . ILE B 1 88 ? 3.4 -30.812 -20.141 1 82.75 88 ILE B CA 1
ATOM 2690 C C . ILE B 1 88 ? 4.535 -29.812 -19.969 1 82.75 88 ILE B C 1
ATOM 2692 O O . ILE B 1 88 ? 4.461 -28.922 -19.125 1 82.75 88 ILE B O 1
ATOM 2696 N N . ARG B 1 89 ? 5.516 -29.969 -20.797 1 83.12 89 ARG B N 1
ATOM 2697 C CA . ARG B 1 89 ? 6.637 -29.047 -20.75 1 83.12 89 ARG B CA 1
ATOM 2698 C C . ARG B 1 89 ? 6.191 -27.625 -21.109 1 83.12 89 ARG B C 1
ATOM 2700 O O . ARG B 1 89 ? 6.629 -26.656 -20.484 1 83.12 89 ARG B O 1
ATOM 2707 N N . GLU B 1 90 ? 5.434 -27.578 -22.031 1 86.56 90 GLU B N 1
ATOM 2708 C CA . GLU B 1 90 ? 4.91 -26.281 -22.438 1 86.56 90 GLU B CA 1
ATOM 2709 C C . GLU B 1 90 ? 4.062 -25.656 -21.344 1 86.56 90 GLU B C 1
ATOM 2711 O O . GLU B 1 90 ? 4.203 -24.453 -21.047 1 86.56 90 GLU B O 1
ATOM 2716 N N . LEU B 1 91 ? 3.287 -26.438 -20.703 1 89.81 91 LEU B N 1
ATOM 2717 C CA . LEU B 1 91 ? 2.396 -25.953 -19.656 1 89.81 91 LEU B CA 1
ATOM 2718 C C . LEU B 1 91 ? 3.188 -25.562 -18.406 1 89.81 91 LEU B C 1
ATOM 2720 O O . LEU B 1 91 ? 2.771 -24.672 -17.656 1 89.81 91 LEU B O 1
ATOM 2724 N N . ALA B 1 92 ? 4.352 -26.188 -18.297 1 87.75 92 ALA B N 1
ATOM 2725 C CA . ALA B 1 92 ? 5.219 -25.891 -17.156 1 87.75 92 ALA B CA 1
ATOM 2726 C C . ALA B 1 92 ? 5.711 -24.453 -17.203 1 87.75 92 ALA B C 1
ATOM 2728 O O . ALA B 1 92 ? 6.008 -23.859 -16.172 1 87.75 92 ALA B O 1
ATOM 2729 N N . GLY B 1 93 ? 5.723 -23.891 -18.328 1 91.25 93 GLY B N 1
ATOM 2730 C CA . GLY B 1 93 ? 6.129 -22.5 -18.516 1 91.25 93 GLY B CA 1
ATOM 2731 C C . GLY B 1 93 ? 4.988 -21.516 -18.344 1 91.25 93 GLY B C 1
ATOM 2732 O O . GLY B 1 93 ? 5.176 -20.312 -18.516 1 91.25 93 GLY B O 1
ATOM 2733 N N . ALA B 1 94 ? 3.871 -22 -18.094 1 93.38 94 ALA B N 1
ATOM 2734 C CA . ALA B 1 94 ? 2.66 -21.219 -17.844 1 93.38 94 ALA B CA 1
ATOM 2735 C C . ALA B 1 94 ? 2.219 -20.469 -19.094 1 93.38 94 ALA B C 1
ATOM 2737 O O . ALA B 1 94 ? 1.665 -19.375 -19 1 93.38 94 ALA B O 1
ATOM 2738 N N . SER B 1 95 ? 2.514 -21.062 -20.188 1 92.94 95 SER B N 1
ATOM 2739 C CA . SER B 1 95 ? 2.09 -20.453 -21.453 1 92.94 95 SER B CA 1
ATOM 2740 C C . SER B 1 95 ? 0.571 -20.328 -21.516 1 92.94 95 SER B C 1
ATOM 2742 O O . SER B 1 95 ? 0.046 -19.391 -22.125 1 92.94 95 SER B O 1
ATOM 2744 N N . PHE B 1 96 ? -0.105 -21.266 -20.844 1 94.62 96 PHE B N 1
ATOM 2745 C CA . PHE B 1 96 ? -1.562 -21.266 -20.859 1 94.62 96 PHE B CA 1
ATOM 2746 C C . PHE B 1 96 ? -2.115 -20 -20.219 1 94.62 96 PHE B C 1
ATOM 2748 O O . PHE B 1 96 ? -3.199 -19.547 -20.578 1 94.62 96 PHE B O 1
ATOM 2755 N N . VAL B 1 97 ? -1.377 -19.391 -19.375 1 95.94 97 VAL B N 1
ATOM 2756 C CA . VAL B 1 97 ? -1.837 -18.188 -18.703 1 95.94 97 VAL B CA 1
ATOM 2757 C C . VAL B 1 97 ? -1.767 -17 -19.672 1 95.94 97 VAL B C 1
ATOM 2759 O O . VAL B 1 97 ? -2.729 -16.234 -19.797 1 95.94 97 VAL B O 1
ATOM 2762 N N . THR B 1 98 ? -0.654 -16.875 -20.359 1 93.38 98 THR B N 1
ATOM 2763 C CA . THR B 1 98 ? -0.466 -15.758 -21.281 1 93.38 98 THR B CA 1
ATOM 2764 C C . THR B 1 98 ? -1.422 -15.859 -22.469 1 93.38 98 THR B C 1
ATOM 2766 O O . THR B 1 98 ? -1.827 -14.852 -23.031 1 93.38 98 THR B O 1
ATOM 2769 N N . GLN B 1 99 ? -1.827 -17.062 -22.719 1 92.12 99 GLN B N 1
ATOM 2770 C CA . GLN B 1 99 ? -2.719 -17.297 -23.844 1 92.12 99 GLN B CA 1
ATOM 2771 C C . GLN B 1 99 ? -4.18 -17.266 -23.422 1 92.12 99 GLN B C 1
ATOM 2773 O O . GLN B 1 99 ? -5.082 -17.266 -24.25 1 92.12 99 GLN B O 1
ATOM 2778 N N . GLY B 1 100 ? -4.367 -17.234 -22.188 1 93.38 100 GLY B N 1
ATOM 2779 C CA . GLY B 1 100 ? -5.73 -17.234 -21.672 1 93.38 100 GLY B CA 1
ATOM 2780 C C . GLY B 1 100 ? -6.449 -18.547 -21.922 1 93.38 100 GLY B C 1
ATOM 2781 O O . GLY B 1 100 ? -7.648 -18.562 -22.203 1 93.38 100 GLY B O 1
ATOM 2782 N N . THR B 1 101 ? -5.723 -19.641 -21.922 1 93.75 101 THR B N 1
ATOM 2783 C CA . THR B 1 101 ? -6.258 -20.969 -22.203 1 93.75 101 THR B CA 1
ATOM 2784 C C . THR B 1 101 ? -6.605 -21.703 -20.906 1 93.75 101 THR B C 1
ATOM 2786 O O . THR B 1 101 ? -5.848 -21.641 -19.938 1 93.75 101 THR B O 1
ATOM 2789 N N . ASN B 1 102 ? -7.75 -22.328 -20.969 1 96.06 102 ASN B N 1
ATOM 2790 C CA . ASN B 1 102 ? -8.141 -23.156 -19.828 1 96.06 102 ASN B CA 1
ATOM 2791 C C . ASN B 1 102 ? -7.539 -24.547 -19.906 1 96.06 102 ASN B C 1
ATOM 2793 O O . ASN B 1 102 ? -7.074 -24.969 -20.969 1 96.06 102 ASN B O 1
ATOM 2797 N N . ILE B 1 103 ? -7.441 -25.172 -18.766 1 95.88 103 ILE B N 1
ATOM 2798 C CA . ILE B 1 103 ? -6.98 -26.562 -18.719 1 95.88 103 ILE B CA 1
ATOM 2799 C C . ILE B 1 103 ? -8.031 -27.438 -18.031 1 95.88 103 ILE B C 1
ATOM 2801 O O . ILE B 1 103 ? -8.461 -27.141 -16.922 1 95.88 103 ILE B O 1
ATOM 2805 N N . LEU B 1 104 ? -8.469 -28.422 -18.734 1 95.38 104 LEU B N 1
ATOM 2806 C CA . LEU B 1 104 ? -9.391 -29.406 -18.188 1 95.38 104 LEU B CA 1
ATOM 2807 C C . LEU B 1 104 ? -8.688 -30.734 -17.969 1 95.38 104 LEU B C 1
ATOM 2809 O O . LEU B 1 104 ? -8.195 -31.344 -18.922 1 95.38 104 LEU B O 1
ATOM 2813 N N . ILE B 1 105 ? -8.633 -31.172 -16.766 1 93.62 105 ILE B N 1
ATOM 2814 C CA . ILE B 1 105 ? -8.008 -32.438 -16.406 1 93.62 105 ILE B CA 1
ATOM 2815 C C . ILE B 1 105 ? -9.086 -33.438 -16.016 1 93.62 105 ILE B C 1
ATOM 2817 O O . ILE B 1 105 ? -9.727 -33.312 -14.969 1 93.62 105 ILE B O 1
ATOM 2821 N N . ALA B 1 106 ? -9.188 -34.438 -16.891 1 91.5 106 ALA B N 1
ATOM 2822 C CA . ALA B 1 106 ? -10.242 -35.438 -16.672 1 91.5 106 ALA B CA 1
ATOM 2823 C C . ALA B 1 106 ? -9.656 -36.812 -16.453 1 91.5 106 ALA B C 1
ATOM 2825 O O . ALA B 1 106 ? -8.617 -37.156 -17.016 1 91.5 106 ALA B O 1
ATOM 2826 N N . GLY B 1 107 ? -10.312 -37.625 -15.617 1 89.38 107 GLY B N 1
ATOM 2827 C CA . GLY B 1 107 ? -9.883 -39 -15.359 1 89.38 107 GLY B CA 1
ATOM 2828 C C . GLY B 1 107 ? -10.492 -39.594 -14.102 1 89.38 107 GLY B C 1
ATOM 2829 O O . GLY B 1 107 ? -11.164 -38.875 -13.344 1 89.38 10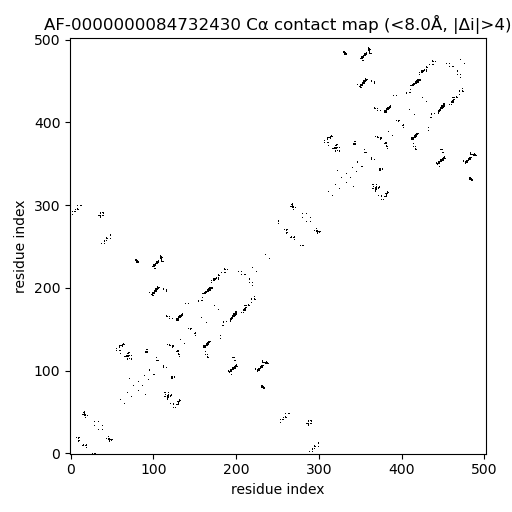7 GLY B O 1
ATOM 2830 N N . PRO B 1 108 ? -10.289 -40.812 -13.953 1 88.56 108 PRO B N 1
ATOM 2831 C CA . PRO B 1 108 ? -10.867 -41.469 -12.773 1 88.56 108 PRO B CA 1
ATOM 2832 C C . PRO B 1 108 ? -10.188 -41.031 -11.469 1 88.56 108 PRO B C 1
ATOM 2834 O O . PRO B 1 108 ? -9.18 -40.344 -11.5 1 88.56 108 PRO B O 1
ATOM 2837 N N . THR B 1 109 ? -10.82 -41.406 -10.406 1 87.44 109 THR B N 1
ATOM 2838 C CA . THR B 1 109 ? -10.328 -41.031 -9.086 1 87.44 109 THR B CA 1
ATOM 2839 C C . THR B 1 109 ? -8.938 -41.625 -8.844 1 87.44 109 THR B C 1
ATOM 2841 O O . THR B 1 109 ? -8.68 -42.781 -9.211 1 87.44 109 THR B O 1
ATOM 2844 N N . GLY B 1 110 ? -8.102 -40.844 -8.344 1 85.88 110 GLY B N 1
ATOM 2845 C CA . GLY B 1 110 ? -6.836 -41.344 -7.836 1 85.88 110 GLY B CA 1
ATOM 2846 C C . GLY B 1 110 ? -5.73 -41.344 -8.875 1 85.88 110 GLY B C 1
ATOM 2847 O O . GLY B 1 110 ? -4.629 -41.844 -8.617 1 85.88 110 GLY B O 1
ATOM 2848 N N . VAL B 1 111 ? -5.934 -40.781 -9.969 1 85.94 111 VAL B N 1
ATOM 2849 C CA . VAL B 1 111 ? -4.941 -40.875 -11.039 1 85.94 111 VAL B CA 1
ATOM 2850 C C . VAL B 1 111 ? -4.008 -39.656 -10.977 1 85.94 111 VAL B C 1
ATOM 2852 O O . VAL B 1 111 ? -3.057 -39.562 -11.75 1 85.94 111 VAL B O 1
ATOM 2855 N N . GLY B 1 112 ? -4.277 -38.688 -10.039 1 88.06 112 GLY B N 1
ATOM 2856 C CA . GLY B 1 112 ? -3.35 -37.594 -9.828 1 88.06 112 GLY B CA 1
ATOM 2857 C C . GLY B 1 112 ? -3.828 -36.281 -10.438 1 88.06 112 GLY B C 1
ATOM 2858 O O . GLY B 1 112 ? -3.02 -35.406 -10.766 1 88.06 112 GLY B O 1
ATOM 2859 N N . LYS B 1 113 ? -5.113 -36.125 -10.68 1 91.44 113 LYS B N 1
ATOM 2860 C CA . LYS B 1 113 ? -5.664 -34.906 -11.281 1 91.44 113 LYS B CA 1
ATOM 2861 C C . LYS B 1 113 ? -5.352 -33.688 -10.438 1 91.44 113 LYS B C 1
ATOM 2863 O O . LYS B 1 113 ? -4.852 -32.688 -10.953 1 91.44 113 LYS B O 1
ATOM 2868 N N . THR B 1 114 ? -5.582 -33.875 -9.195 1 92.88 114 THR B N 1
ATOM 2869 C CA . THR B 1 114 ? -5.324 -32.781 -8.258 1 92.88 114 THR B CA 1
ATOM 2870 C C . THR B 1 114 ? -3.838 -32.438 -8.227 1 92.88 114 THR B C 1
ATOM 2872 O O . THR B 1 114 ? -3.467 -31.266 -8.25 1 92.88 114 THR B O 1
ATOM 2875 N N . HIS B 1 115 ? -3.041 -33.469 -8.266 1 91.88 115 HIS B N 1
ATOM 2876 C CA . HIS B 1 115 ? -1.595 -33.25 -8.258 1 91.88 115 HIS B CA 1
ATOM 2877 C C . HIS B 1 115 ? -1.135 -32.469 -9.469 1 91.88 115 HIS B C 1
ATOM 2879 O O . HIS B 1 115 ? -0.362 -31.516 -9.336 1 91.88 115 HIS B O 1
ATOM 2885 N N . LEU B 1 116 ? -1.653 -32.875 -10.516 1 91.19 116 LEU B N 1
ATOM 2886 C CA . LEU B 1 116 ? -1.275 -32.219 -11.758 1 91.19 116 LEU B CA 1
ATOM 2887 C C . LEU B 1 116 ? -1.763 -30.766 -11.758 1 91.19 116 LEU B C 1
ATOM 2889 O O . LEU B 1 116 ? -1.026 -29.844 -12.156 1 91.19 116 LEU B O 1
ATOM 2893 N N . ALA B 1 117 ? -2.922 -30.547 -11.336 1 94.88 117 ALA B N 1
ATOM 2894 C CA . ALA B 1 117 ? -3.482 -29.203 -11.266 1 94.88 117 ALA B CA 1
ATOM 2895 C C . ALA B 1 117 ? -2.646 -28.312 -10.352 1 94.88 117 ALA B C 1
ATOM 2897 O O . ALA B 1 117 ? -2.348 -27.156 -10.695 1 94.88 117 ALA B O 1
ATOM 2898 N N . CYS B 1 118 ? -2.268 -28.844 -9.234 1 95.56 118 CYS B N 1
ATOM 2899 C CA . CYS B 1 118 ? -1.439 -28.109 -8.289 1 95.56 118 CYS B CA 1
ATOM 2900 C C . CYS B 1 118 ? -0.073 -27.797 -8.891 1 95.56 118 CYS B C 1
ATOM 2902 O O . CYS B 1 118 ? 0.445 -26.688 -8.727 1 95.56 118 CYS B O 1
ATOM 2904 N N . ALA B 1 119 ? 0.473 -28.781 -9.578 1 94 119 ALA B N 1
ATOM 2905 C CA . ALA B 1 119 ? 1.778 -28.578 -10.203 1 94 119 ALA B CA 1
ATOM 2906 C C . ALA B 1 119 ? 1.725 -27.453 -11.234 1 94 119 ALA B C 1
ATOM 2908 O O . ALA B 1 119 ? 2.613 -26.594 -11.281 1 94 119 ALA B O 1
ATOM 2909 N N . LEU B 1 120 ? 0.724 -27.469 -11.977 1 94.81 120 LEU B N 1
ATOM 2910 C CA . LEU B 1 120 ? 0.555 -26.438 -12.984 1 94.81 120 LEU B CA 1
ATOM 2911 C C . LEU B 1 120 ? 0.306 -25.078 -12.336 1 94.81 120 LEU B C 1
ATOM 2913 O O . LEU B 1 120 ? 0.849 -24.062 -12.789 1 94.81 120 LEU B O 1
ATOM 2917 N N . GLY B 1 121 ? -0.536 -25.078 -11.336 1 96.19 121 GLY B N 1
ATOM 2918 C CA . GLY B 1 121 ? -0.752 -23.844 -10.586 1 96.19 121 GLY B CA 1
ATOM 2919 C C . GLY B 1 121 ? 0.521 -23.281 -9.977 1 96.19 121 GLY B C 1
ATOM 2920 O O . GLY B 1 121 ? 0.755 -22.078 -10.031 1 96.19 121 GLY B O 1
ATOM 2921 N N . GLN B 1 122 ? 1.287 -24.125 -9.438 1 95.38 122 GLN B N 1
ATOM 2922 C CA . GLN B 1 122 ? 2.555 -23.703 -8.852 1 95.38 122 GLN B CA 1
ATOM 2923 C C . GLN B 1 122 ? 3.502 -23.156 -9.914 1 95.38 122 GLN B C 1
ATOM 2925 O O . GLN B 1 122 ? 4.223 -22.188 -9.672 1 95.38 122 GLN B O 1
ATOM 2930 N N . ALA B 1 123 ? 3.508 -23.812 -11.023 1 94.25 123 ALA B N 1
ATOM 2931 C CA . ALA B 1 123 ? 4.305 -23.312 -12.141 1 94.25 123 ALA B CA 1
ATOM 2932 C C . ALA B 1 123 ? 3.887 -21.891 -12.516 1 94.25 123 ALA B C 1
ATOM 2934 O O . ALA B 1 123 ? 4.734 -21.031 -12.773 1 94.25 123 ALA B O 1
ATOM 2935 N N . ALA B 1 124 ? 2.635 -21.656 -12.531 1 96.56 124 ALA B N 1
ATOM 2936 C CA . ALA B 1 124 ? 2.123 -20.312 -12.812 1 96.56 124 ALA B CA 1
ATOM 2937 C C . ALA B 1 124 ? 2.592 -19.312 -11.758 1 96.56 124 ALA B C 1
ATOM 2939 O O . ALA B 1 124 ? 3.039 -18.219 -12.094 1 96.56 124 ALA B O 1
ATOM 2940 N N . CYS B 1 125 ? 2.527 -19.734 -10.5 1 96.88 125 CYS B N 1
ATOM 2941 C CA . CYS B 1 125 ? 3.01 -18.875 -9.414 1 96.88 125 CYS B CA 1
ATOM 2942 C C . CYS B 1 125 ? 4.477 -18.516 -9.625 1 96.88 125 CYS B C 1
ATOM 2944 O O . CYS B 1 125 ? 4.871 -17.359 -9.422 1 96.88 125 CYS B O 1
ATOM 2946 N N . ARG B 1 126 ? 5.195 -19.453 -10.055 1 94.94 126 ARG B N 1
ATOM 2947 C CA . ARG B 1 126 ? 6.625 -19.25 -10.25 1 94.94 126 ARG B CA 1
ATOM 2948 C C . ARG B 1 126 ? 6.895 -18.266 -11.383 1 94.94 126 ARG B C 1
ATOM 2950 O O . ARG B 1 126 ? 7.914 -17.578 -11.383 1 94.94 126 ARG B O 1
ATOM 2957 N N . GLN B 1 127 ? 5.98 -18.234 -12.25 1 95.19 127 GLN B N 1
ATOM 2958 C CA . GLN B 1 127 ? 6.117 -17.312 -13.367 1 95.19 127 GLN B CA 1
ATOM 2959 C C . GLN B 1 127 ? 5.535 -15.945 -13.031 1 95.19 127 GLN B C 1
ATOM 2961 O O . GLN B 1 127 ? 5.492 -15.055 -13.883 1 95.19 127 GLN B O 1
ATOM 2966 N N . GLY B 1 128 ? 4.992 -15.789 -11.906 1 96.12 128 GLY B N 1
ATOM 2967 C CA . GLY B 1 128 ? 4.586 -14.469 -11.445 1 96.12 128 GLY B CA 1
ATOM 2968 C C . GLY B 1 128 ? 3.082 -14.258 -11.477 1 96.12 128 GLY B C 1
ATOM 2969 O O . GLY B 1 128 ? 2.598 -13.156 -11.227 1 96.12 128 GLY B O 1
ATOM 2970 N N . PHE B 1 129 ? 2.375 -15.32 -11.664 1 97.25 129 PHE B N 1
ATOM 2971 C CA . PHE B 1 129 ? 0.933 -15.18 -11.82 1 97.25 129 PHE B CA 1
ATOM 2972 C C . PHE B 1 129 ? 0.213 -15.5 -10.516 1 97.25 129 PHE B C 1
ATOM 2974 O O . PHE B 1 129 ? 0.568 -16.453 -9.82 1 97.25 129 PHE B O 1
ATOM 2981 N N . LEU B 1 130 ? -0.705 -14.695 -10.234 1 97.88 130 LEU B N 1
ATOM 2982 C CA . LEU B 1 130 ? -1.559 -14.977 -9.086 1 97.88 130 LEU B CA 1
ATOM 2983 C C . LEU B 1 130 ? -2.463 -16.172 -9.359 1 97.88 130 LEU B C 1
ATOM 2985 O O . LEU B 1 130 ? -3.203 -16.188 -10.344 1 97.88 130 LEU B O 1
ATOM 2989 N N . THR B 1 131 ? -2.373 -17.141 -8.5 1 97.81 131 THR B N 1
ATOM 2990 C CA . THR B 1 131 ? -3.145 -18.375 -8.641 1 97.81 131 THR B CA 1
ATOM 2991 C C . THR B 1 131 ? -3.916 -18.672 -7.359 1 97.81 131 THR B C 1
ATOM 2993 O O . THR B 1 131 ? -3.402 -18.469 -6.258 1 97.81 131 THR B O 1
ATOM 2996 N N . LEU B 1 132 ? -5.109 -19.125 -7.559 1 98.25 132 LEU B N 1
ATOM 2997 C CA . LEU B 1 132 ? -5.93 -19.531 -6.426 1 98.25 132 LEU B CA 1
ATOM 2998 C C . LEU B 1 132 ? -6.461 -20.953 -6.629 1 98.25 132 LEU B C 1
ATOM 3000 O O . LEU B 1 132 ? -6.961 -21.281 -7.707 1 98.25 132 LEU B O 1
ATOM 3004 N N . PHE B 1 133 ? -6.383 -21.75 -5.566 1 98 133 PHE B N 1
ATOM 3005 C CA . PHE B 1 133 ? -6.906 -23.109 -5.59 1 98 133 PHE B CA 1
ATOM 3006 C C . PHE B 1 133 ? -8.148 -23.219 -4.719 1 98 133 PHE B C 1
ATOM 3008 O O . PHE B 1 133 ? -8.164 -22.766 -3.574 1 98 133 PHE B O 1
ATOM 3015 N N . PHE B 1 134 ? -9.117 -23.844 -5.344 1 97.69 134 PHE B N 1
ATOM 3016 C CA . PHE B 1 134 ? -10.32 -24.188 -4.594 1 97.69 134 PHE B CA 1
ATOM 3017 C C . PHE B 1 134 ? -10.805 -25.594 -4.953 1 97.69 134 PHE B C 1
ATOM 3019 O O . PHE B 1 134 ? -10.789 -25.969 -6.125 1 97.69 134 PHE B O 1
ATOM 3026 N N . SER B 1 135 ? -11.242 -26.281 -3.863 1 96.06 135 SER B N 1
ATOM 3027 C CA . SER B 1 135 ? -12.258 -27.281 -4.176 1 96.06 135 SER B CA 1
ATOM 3028 C C . SER B 1 135 ? -13.586 -26.625 -4.535 1 96.06 135 SER B C 1
ATOM 3030 O O . SER B 1 135 ? -13.961 -25.609 -3.953 1 96.06 135 SER B O 1
ATOM 3032 N N . LEU B 1 136 ? -14.266 -27.219 -5.461 1 94.44 136 LEU B N 1
ATOM 3033 C CA . LEU B 1 136 ? -15.5 -26.578 -5.906 1 94.44 136 LEU B CA 1
ATOM 3034 C C . LEU B 1 136 ? -16.453 -26.359 -4.734 1 94.44 136 LEU B C 1
ATOM 3036 O O . LEU B 1 136 ? -17 -25.266 -4.578 1 94.44 136 LEU B O 1
ATOM 3040 N N . ASN B 1 137 ? -16.547 -27.359 -3.928 1 93.31 137 ASN B N 1
ATOM 3041 C CA . ASN B 1 137 ? -17.469 -27.25 -2.797 1 93.31 137 ASN B CA 1
ATOM 3042 C C . ASN B 1 137 ? -17.047 -26.141 -1.84 1 93.31 137 ASN B C 1
ATOM 3044 O O . ASN B 1 137 ? -17.875 -25.359 -1.375 1 93.31 137 ASN B O 1
ATOM 3048 N N . ARG B 1 138 ? -15.852 -26.047 -1.614 1 94.62 138 ARG B N 1
ATOM 3049 C CA . ARG B 1 138 ? -15.344 -25.016 -0.712 1 94.62 138 ARG B CA 1
ATOM 3050 C C . ARG B 1 138 ? -15.539 -23.625 -1.307 1 94.62 138 ARG B C 1
ATOM 3052 O O . ARG B 1 138 ? -15.859 -22.672 -0.587 1 94.62 138 ARG B O 1
ATOM 3059 N N . LEU B 1 139 ? -15.312 -23.484 -2.533 1 97.06 139 LEU B N 1
ATOM 3060 C CA . LEU B 1 139 ? -15.516 -22.203 -3.191 1 97.06 139 LEU B CA 1
ATOM 3061 C C . LEU B 1 139 ? -16.969 -21.766 -3.092 1 97.06 139 LEU B C 1
ATOM 3063 O O . LEU B 1 139 ? -17.25 -20.609 -2.76 1 97.06 139 LEU B O 1
ATOM 3067 N N . LEU B 1 140 ? -17.844 -22.734 -3.33 1 96.31 140 LEU B N 1
ATOM 3068 C CA . LEU B 1 140 ? -19.266 -22.422 -3.299 1 96.31 140 LEU B CA 1
ATOM 3069 C C . LEU B 1 140 ? -19.703 -22.016 -1.896 1 96.31 140 LEU B C 1
ATOM 3071 O O . LEU B 1 140 ? -20.516 -21.109 -1.734 1 96.31 140 LEU B O 1
ATOM 3075 N N . GLU B 1 141 ? -19.125 -22.688 -0.957 1 96.06 141 GLU B N 1
ATOM 3076 C CA . GLU B 1 141 ? -19.391 -22.312 0.428 1 96.06 141 GLU B CA 1
ATOM 3077 C C . GLU B 1 141 ? -18.891 -20.906 0.722 1 96.06 141 GLU B C 1
ATOM 3079 O O . GLU B 1 141 ? -19.578 -20.109 1.376 1 96.06 141 GLU B O 1
ATOM 3084 N N . LYS B 1 142 ? -17.781 -20.609 0.241 1 97.06 142 LYS B N 1
ATOM 3085 C CA . LYS B 1 142 ? -17.203 -19.281 0.421 1 97.06 142 LYS B CA 1
ATOM 3086 C C . LYS B 1 142 ? -18.062 -18.203 -0.248 1 97.06 142 LYS B C 1
ATOM 3088 O O . LYS B 1 142 ? -18.281 -17.125 0.318 1 97.06 142 LYS B O 1
ATOM 3093 N N . MET B 1 143 ? -18.516 -18.484 -1.406 1 97.38 143 MET B N 1
ATOM 3094 C CA . MET B 1 143 ? -19.359 -17.547 -2.143 1 97.38 143 MET B CA 1
ATOM 3095 C C . MET B 1 143 ? -20.688 -17.344 -1.425 1 97.38 143 MET B C 1
ATOM 3097 O O . MET B 1 143 ? -21.188 -16.219 -1.36 1 97.38 143 MET B O 1
ATOM 3101 N N . ALA B 1 144 ? -21.156 -18.406 -0.874 1 96.81 144 ALA B N 1
ATOM 3102 C CA . ALA B 1 144 ? -22.391 -18.312 -0.11 1 96.81 144 ALA B CA 1
ATOM 3103 C C . ALA B 1 144 ? -22.219 -17.438 1.123 1 96.81 144 ALA B C 1
ATOM 3105 O O . ALA B 1 144 ? -23.062 -16.578 1.416 1 96.81 144 ALA B O 1
ATOM 3106 N N . LEU B 1 145 ? -21.156 -17.641 1.771 1 96.88 145 LEU B N 1
ATOM 3107 C CA . LEU B 1 145 ? -20.844 -16.844 2.953 1 96.88 145 LEU B CA 1
ATOM 3108 C C . LEU B 1 145 ? -20.672 -15.375 2.586 1 96.88 145 LEU B C 1
ATOM 3110 O O . LEU B 1 145 ? -21.172 -14.492 3.277 1 96.88 145 LEU B O 1
ATOM 3114 N N . ALA B 1 146 ? -19.984 -15.094 1.56 1 96.44 146 ALA B N 1
ATOM 3115 C CA . ALA B 1 146 ? -19.766 -13.719 1.097 1 96.44 146 ALA B CA 1
ATOM 3116 C C . ALA B 1 146 ? -21.094 -13.047 0.751 1 96.44 146 ALA B C 1
ATOM 3118 O O . ALA B 1 146 ? -21.281 -11.859 1.025 1 96.44 146 ALA B O 1
ATOM 3119 N N . ARG B 1 147 ? -21.906 -13.82 0.163 1 94.94 147 ARG B N 1
ATOM 3120 C CA . ARG B 1 147 ? -23.219 -13.297 -0.181 1 94.94 147 ARG B CA 1
ATOM 3121 C C . ARG B 1 147 ? -24 -12.898 1.071 1 94.94 147 ARG B C 1
ATOM 3123 O O . ARG B 1 147 ? -24.578 -11.805 1.131 1 94.94 147 ARG B O 1
ATOM 3130 N N . ALA B 1 148 ? -23.906 -13.727 2.055 1 94.62 148 ALA B N 1
ATOM 3131 C CA . ALA B 1 148 ? -24.578 -13.461 3.32 1 94.62 148 ALA B CA 1
ATOM 3132 C C . ALA B 1 148 ? -24.016 -12.211 3.998 1 94.62 148 ALA B C 1
ATOM 3134 O O . ALA B 1 148 ? -24.734 -11.5 4.703 1 94.62 148 ALA B O 1
ATOM 3135 N N . GLN B 1 149 ? -22.859 -11.891 3.688 1 93.25 149 GLN B N 1
ATOM 3136 C CA . GLN B 1 149 ? -22.172 -10.781 4.336 1 93.25 149 GLN B CA 1
ATOM 3137 C C . GLN B 1 149 ? -22.172 -9.539 3.447 1 93.25 149 GLN B C 1
ATOM 3139 O O . GLN B 1 149 ? -21.562 -8.523 3.789 1 93.25 149 GLN B O 1
ATOM 3144 N N . GLY B 1 150 ? -22.75 -9.672 2.344 1 90.94 150 GLY B N 1
ATOM 3145 C CA . GLY B 1 150 ? -22.812 -8.539 1.432 1 90.94 150 GLY B CA 1
ATOM 3146 C C . GLY B 1 150 ? -21.5 -8.258 0.738 1 90.94 150 GLY B C 1
ATOM 3147 O O . GLY B 1 150 ? -21.234 -7.117 0.346 1 90.94 150 GLY B O 1
ATOM 3148 N N . ARG B 1 151 ? -20.703 -9.156 0.655 1 93.12 151 ARG B N 1
ATOM 3149 C CA . ARG B 1 151 ? -19.375 -8.969 0.07 1 93.12 151 ARG B CA 1
ATOM 3150 C C . ARG B 1 151 ? -19.188 -9.844 -1.17 1 93.12 151 ARG B C 1
ATOM 3152 O O . ARG B 1 151 ? -18.062 -10.133 -1.576 1 93.12 151 ARG B O 1
ATOM 3159 N N . TYR B 1 152 ? -20.25 -10.328 -1.813 1 95.69 152 TYR B N 1
ATOM 3160 C CA . TYR B 1 152 ? -20.234 -11.25 -2.945 1 95.69 152 TYR B CA 1
ATOM 3161 C C . TYR B 1 152 ? -19.516 -10.625 -4.141 1 95.69 152 TYR B C 1
ATOM 3163 O O . TYR B 1 152 ? -18.656 -11.25 -4.746 1 95.69 152 TYR B O 1
ATOM 3171 N N . LEU B 1 153 ? -19.844 -9.398 -4.426 1 94.44 153 LEU B N 1
ATOM 3172 C CA . LEU B 1 153 ? -19.266 -8.734 -5.59 1 94.44 153 LEU B CA 1
ATOM 3173 C C . LEU B 1 153 ? -17.766 -8.531 -5.406 1 94.44 153 LEU B C 1
ATOM 3175 O O . LEU B 1 153 ? -17 -8.672 -6.359 1 94.44 153 LEU B O 1
ATOM 3179 N N . SER B 1 154 ? -17.422 -8.211 -4.211 1 94.56 154 SER B N 1
ATOM 3180 C CA . SER B 1 154 ? -16 -8.047 -3.916 1 94.56 154 SER B CA 1
ATOM 3181 C C . SER B 1 154 ? -15.25 -9.359 -4.102 1 94.56 154 SER B C 1
ATOM 3183 O O . SER B 1 154 ? -14.156 -9.375 -4.668 1 94.56 154 SER B O 1
ATOM 3185 N N . LEU B 1 155 ? -15.844 -10.422 -3.629 1 96.19 155 LEU B N 1
ATOM 3186 C CA . LEU B 1 155 ? -15.234 -11.734 -3.785 1 96.19 155 LEU B CA 1
ATOM 3187 C C . LEU B 1 155 ? -15.125 -12.117 -5.258 1 96.19 155 LEU B C 1
ATOM 3189 O O . LEU B 1 155 ? -14.078 -12.57 -5.711 1 96.19 155 LEU B O 1
ATOM 3193 N N . LEU B 1 156 ? -16.156 -11.906 -5.992 1 96.44 156 LEU B N 1
ATOM 3194 C CA . LEU B 1 156 ? -16.172 -12.234 -7.414 1 96.44 156 LEU B CA 1
ATOM 3195 C C . LEU B 1 156 ? -15.094 -11.445 -8.156 1 96.44 156 LEU B C 1
ATOM 3197 O O . LEU B 1 156 ? -14.406 -11.992 -9.023 1 96.44 156 LEU B O 1
ATOM 3201 N N . LYS B 1 157 ? -14.992 -10.211 -7.812 1 96.25 157 LYS B N 1
ATOM 3202 C CA . LYS B 1 157 ? -13.969 -9.375 -8.43 1 96.25 157 LYS B CA 1
ATOM 3203 C C . LYS B 1 157 ? -12.57 -9.93 -8.156 1 96.25 157 LYS B C 1
ATOM 3205 O O . LYS B 1 157 ? -11.727 -9.984 -9.055 1 96.25 157 LYS B O 1
ATOM 3210 N N . LYS B 1 158 ? -12.391 -10.359 -6.957 1 95.62 158 LYS B N 1
ATOM 3211 C CA . LYS B 1 158 ? -11.109 -10.945 -6.582 1 95.62 158 LYS B CA 1
ATOM 3212 C C . LYS B 1 158 ? -10.836 -12.219 -7.375 1 95.62 158 LYS B C 1
ATOM 3214 O O . LYS B 1 158 ? -9.734 -12.422 -7.879 1 95.62 158 LYS B O 1
ATOM 3219 N N . LEU B 1 159 ? -11.812 -13 -7.508 1 96.5 159 LEU B N 1
ATOM 3220 C CA . LEU B 1 159 ? -11.68 -14.273 -8.211 1 96.5 159 LEU B CA 1
ATOM 3221 C C . LEU B 1 159 ? -11.453 -14.047 -9.703 1 96.5 159 LEU B C 1
ATOM 3223 O O . LEU B 1 159 ? -10.688 -14.781 -10.336 1 96.5 159 LEU B O 1
ATOM 3227 N N . THR B 1 160 ? -12.055 -13.016 -10.211 1 95.44 160 THR B N 1
ATOM 3228 C CA . THR B 1 160 ? -11.945 -12.75 -11.641 1 95.44 160 THR B CA 1
ATOM 3229 C C . THR B 1 160 ? -10.664 -11.977 -11.953 1 95.44 160 THR B C 1
ATOM 3231 O O . THR B 1 160 ? -10.273 -11.852 -13.117 1 95.44 160 THR B O 1
ATOM 3234 N N . ALA B 1 161 ? -10.039 -11.531 -10.945 1 95.19 161 ALA B N 1
ATOM 3235 C CA . ALA B 1 161 ? -8.789 -10.805 -11.133 1 95.19 161 ALA B CA 1
ATOM 3236 C C . ALA B 1 161 ? -7.59 -11.75 -11.086 1 95.19 161 ALA B C 1
ATOM 3238 O O . ALA B 1 161 ? -6.508 -11.414 -11.57 1 95.19 161 ALA B O 1
ATOM 3239 N N . ALA B 1 162 ? -7.766 -12.93 -10.523 1 97.12 162 ALA B N 1
ATOM 3240 C CA . ALA B 1 162 ? -6.668 -13.891 -10.43 1 97.12 162 ALA B CA 1
ATOM 3241 C C . ALA B 1 162 ? -6.297 -14.43 -11.805 1 97.12 162 ALA B C 1
ATOM 3243 O O . ALA B 1 162 ? -7.172 -14.719 -12.625 1 97.12 162 ALA B O 1
ATOM 3244 N N . SER B 1 163 ? -5.012 -14.523 -12.031 1 97.62 163 SER B N 1
ATOM 3245 C CA . SER B 1 163 ? -4.551 -14.984 -13.336 1 97.62 163 SER B CA 1
ATOM 3246 C C . SER B 1 163 ? -4.973 -16.422 -13.594 1 97.62 163 SER B C 1
ATOM 3248 O O . SER B 1 163 ? -5.301 -16.797 -14.719 1 97.62 163 SER B O 1
ATOM 3250 N N . VAL B 1 164 ? -4.926 -17.203 -12.531 1 97.81 164 VAL B N 1
ATOM 3251 C CA . VAL B 1 164 ? -5.293 -18.625 -12.633 1 97.81 164 VAL B CA 1
ATOM 3252 C C . VAL B 1 164 ? -6.184 -19.016 -11.461 1 97.81 164 VAL B C 1
ATOM 3254 O O . VAL B 1 164 ? -5.91 -18.641 -10.312 1 97.81 164 VAL B O 1
ATOM 3257 N N . ILE B 1 165 ? -7.207 -19.703 -11.734 1 98 165 ILE B N 1
ATOM 3258 C CA . ILE B 1 165 ? -8.008 -20.344 -10.695 1 98 165 ILE B CA 1
ATOM 3259 C C . ILE B 1 165 ? -8.047 -21.859 -10.938 1 98 165 ILE B C 1
ATOM 3261 O O . ILE B 1 165 ? -8.273 -22.312 -12.07 1 98 165 ILE B O 1
ATOM 3265 N N . VAL B 1 166 ? -7.77 -22.578 -9.93 1 97.81 166 VAL B N 1
ATOM 3266 C CA . VAL B 1 166 ? -7.895 -24.031 -9.984 1 97.81 166 VAL B CA 1
ATOM 3267 C C . VAL B 1 166 ? -9.18 -24.469 -9.289 1 97.81 166 VAL B C 1
ATOM 3269 O O . VAL B 1 166 ? -9.383 -24.188 -8.102 1 97.81 166 VAL B O 1
ATOM 3272 N N . LEU B 1 167 ? -10.031 -25.078 -10.055 1 97.31 167 LEU B N 1
ATOM 3273 C CA . LEU B 1 167 ? -11.258 -25.672 -9.523 1 97.31 167 LEU B CA 1
ATOM 3274 C C . LEU B 1 167 ? -11.156 -27.188 -9.469 1 97.31 167 LEU B C 1
ATOM 3276 O O . LEU B 1 167 ? -11.266 -27.859 -10.5 1 97.31 167 LEU B O 1
ATOM 3280 N N . ASP B 1 168 ? -10.977 -27.656 -8.289 1 96.38 168 ASP B N 1
ATOM 3281 C CA . ASP B 1 168 ? -10.766 -29.094 -8.109 1 96.38 168 ASP B CA 1
ATOM 3282 C C . ASP B 1 168 ? -12.086 -29.812 -7.867 1 96.38 168 ASP B C 1
ATOM 3284 O O . ASP B 1 168 ? -12.984 -29.297 -7.203 1 96.38 168 ASP B O 1
ATOM 3288 N N . ASP B 1 169 ? -12.289 -30.984 -8.477 1 93.31 169 ASP B N 1
ATOM 3289 C CA . ASP B 1 169 ? -13.398 -31.906 -8.266 1 93.31 169 ASP B CA 1
ATOM 3290 C C . ASP B 1 169 ? -14.703 -31.328 -8.789 1 93.31 169 ASP B C 1
ATOM 3292 O O . ASP B 1 169 ? -15.719 -31.344 -8.086 1 93.31 169 ASP B O 1
ATOM 3296 N N . PHE B 1 170 ? -14.586 -30.922 -9.992 1 92.12 170 PHE B N 1
ATOM 3297 C CA . PHE B 1 170 ? -15.781 -30.406 -10.656 1 92.12 170 PHE B CA 1
ATOM 3298 C C . PHE B 1 170 ? -16.75 -31.547 -10.977 1 92.12 170 PHE B C 1
ATOM 3300 O O . PHE B 1 170 ? -16.344 -32.562 -11.523 1 92.12 170 PHE B O 1
ATOM 3307 N N . GLY B 1 171 ? -18.031 -31.438 -10.594 1 80.69 171 GLY B N 1
ATOM 3308 C CA . GLY B 1 171 ? -19.062 -32.375 -11.016 1 80.69 171 GLY B CA 1
ATOM 3309 C C . GLY B 1 171 ? -19.25 -33.531 -10.047 1 80.69 171 GLY B C 1
ATOM 3310 O O . GLY B 1 171 ? -19.938 -34.5 -10.367 1 80.69 171 GLY B O 1
ATOM 3311 N N . LEU B 1 172 ? -18.656 -33.469 -8.898 1 80.88 172 LEU B N 1
ATOM 3312 C CA . LEU B 1 172 ? -18.781 -34.562 -7.941 1 80.88 172 LEU B CA 1
ATOM 3313 C C . LEU B 1 172 ? -20.141 -34.531 -7.25 1 80.88 172 LEU B C 1
ATOM 3315 O O . LEU B 1 172 ? -20.656 -35.562 -6.816 1 80.88 172 LEU B O 1
ATOM 3319 N N . ARG B 1 173 ? -20.672 -33.312 -7.191 1 82.19 173 ARG B N 1
ATOM 3320 C CA . ARG B 1 173 ? -21.953 -33.156 -6.523 1 82.19 173 ARG B CA 1
ATOM 3321 C C . ARG B 1 173 ? -22.906 -32.281 -7.352 1 82.19 173 ARG B C 1
ATOM 3323 O O . ARG B 1 173 ? -22.453 -31.469 -8.156 1 82.19 173 ARG B O 1
ATOM 3330 N N . ALA B 1 174 ? -24.172 -32.562 -7.086 1 84.75 174 ALA B N 1
ATOM 3331 C CA . ALA B 1 174 ? -25.172 -31.734 -7.727 1 84.75 174 ALA B CA 1
ATOM 3332 C C . ALA B 1 174 ? -25.109 -30.297 -7.195 1 84.75 174 ALA B C 1
ATOM 3334 O O . ALA B 1 174 ? -24.812 -30.078 -6.016 1 84.75 174 ALA B O 1
ATOM 3335 N N . LEU B 1 175 ? -25.375 -29.406 -8.078 1 90 175 LEU B N 1
ATOM 3336 C CA . LEU B 1 175 ? -25.344 -28 -7.711 1 90 175 LEU B CA 1
ATOM 3337 C C . LEU B 1 175 ? -26.75 -27.406 -7.629 1 90 175 LEU B C 1
ATOM 3339 O O . LEU B 1 175 ? -27.641 -27.812 -8.375 1 90 175 LEU B O 1
ATOM 3343 N N . THR B 1 176 ? -26.938 -26.531 -6.688 1 90.88 176 THR B N 1
ATOM 3344 C CA . THR B 1 176 ? -28.172 -25.75 -6.656 1 90.88 176 THR B CA 1
ATOM 3345 C C . THR B 1 176 ? -28.172 -24.688 -7.746 1 90.88 176 THR B C 1
ATOM 3347 O O . THR B 1 176 ? -27.109 -24.359 -8.289 1 90.88 176 THR B O 1
ATOM 3350 N N . PRO B 1 177 ? -29.328 -24.172 -8.078 1 91.44 177 PRO B N 1
ATOM 3351 C CA . PRO B 1 177 ? -29.375 -23.109 -9.086 1 91.44 177 PRO B CA 1
ATOM 3352 C C . PRO B 1 177 ? -28.516 -21.906 -8.719 1 91.44 177 PRO B C 1
ATOM 3354 O O . PRO B 1 177 ? -27.844 -21.328 -9.578 1 91.44 177 PRO B O 1
ATOM 3357 N N . LEU B 1 178 ? -28.516 -21.609 -7.523 1 93.75 178 LEU B N 1
ATOM 3358 C CA . LEU B 1 178 ? -27.719 -20.469 -7.074 1 93.75 178 LEU B CA 1
ATOM 3359 C C . LEU B 1 178 ? -26.219 -20.766 -7.234 1 93.75 178 LEU B C 1
ATOM 3361 O O . LEU B 1 178 ? -25.453 -19.906 -7.668 1 93.75 178 LEU B O 1
ATOM 3365 N N . GLN B 1 179 ? -25.875 -21.938 -6.875 1 93.75 179 GLN B N 1
ATOM 3366 C CA . GLN B 1 179 ? -24.484 -22.359 -7.031 1 93.75 179 GLN B CA 1
ATOM 3367 C C . GLN B 1 179 ? -24.078 -22.359 -8.5 1 93.75 179 GLN B C 1
ATOM 3369 O O . GLN B 1 179 ? -22.953 -21.984 -8.836 1 93.75 179 GLN B O 1
ATOM 3374 N N . LEU B 1 180 ? -24.984 -22.797 -9.281 1 93.44 180 LEU B N 1
ATOM 3375 C CA . LEU B 1 180 ? -24.734 -22.781 -10.711 1 93.44 180 LEU B CA 1
ATOM 3376 C C . LEU B 1 180 ? -24.531 -21.359 -11.227 1 93.44 180 LEU B C 1
ATOM 3378 O O . LEU B 1 180 ? -23.641 -21.109 -12.039 1 93.44 180 LEU B O 1
ATOM 3382 N N . GLN B 1 181 ? -25.312 -20.531 -10.75 1 94.69 181 GLN B N 1
ATOM 3383 C CA . GLN B 1 181 ? -25.156 -19.125 -11.109 1 94.69 181 GLN B CA 1
ATOM 3384 C C . GLN B 1 181 ? -23.812 -18.578 -10.664 1 94.69 181 GLN B C 1
ATOM 3386 O O . GLN B 1 181 ? -23.172 -17.797 -11.375 1 94.69 181 GLN B O 1
ATOM 3391 N N . ASP B 1 182 ? -23.406 -18.969 -9.516 1 95.81 182 ASP B N 1
ATOM 3392 C CA . ASP B 1 182 ? -22.109 -18.562 -9 1 95.81 182 ASP B CA 1
ATOM 3393 C C . ASP B 1 182 ? -20.984 -18.984 -9.938 1 95.81 182 ASP B C 1
ATOM 3395 O O . ASP B 1 182 ? -20.094 -18.188 -10.25 1 95.81 182 ASP B O 1
ATOM 3399 N N . ILE B 1 183 ? -21.094 -20.203 -10.383 1 94.5 183 ILE B N 1
ATOM 3400 C CA . ILE B 1 183 ? -20.078 -20.734 -11.281 1 94.5 183 ILE B CA 1
ATOM 3401 C C . ILE B 1 183 ? -20.125 -19.984 -12.609 1 94.5 183 ILE B C 1
ATOM 3403 O O . ILE B 1 183 ? -19.078 -19.641 -13.172 1 94.5 183 ILE B O 1
ATOM 3407 N N . TYR B 1 184 ? -21.25 -19.75 -13.023 1 94.5 184 TYR B N 1
ATOM 3408 C CA . TYR B 1 184 ? -21.406 -19 -14.266 1 94.5 184 TYR B CA 1
ATOM 3409 C C . TYR B 1 184 ? -20.766 -17.625 -14.156 1 94.5 184 TYR B C 1
ATOM 3411 O O . TYR B 1 184 ? -20 -17.219 -15.039 1 94.5 184 TYR B O 1
ATOM 3419 N N . ASP B 1 185 ? -21.109 -16.938 -13.102 1 95.31 185 ASP B N 1
ATOM 3420 C CA . ASP B 1 185 ? -20.547 -15.609 -12.898 1 95.31 185 ASP B CA 1
ATOM 3421 C C . ASP B 1 185 ? -19.031 -15.641 -12.875 1 95.31 185 ASP B C 1
ATOM 3423 O O . ASP B 1 185 ? -18.375 -14.766 -13.445 1 95.31 185 ASP B O 1
ATOM 3427 N N . LEU B 1 186 ? -18.5 -16.625 -12.273 1 95.75 186 LEU B N 1
ATOM 3428 C CA . LEU B 1 186 ? -17.062 -16.781 -12.148 1 95.75 186 LEU B CA 1
ATOM 3429 C C . LEU B 1 186 ? -16.422 -17.016 -13.516 1 95.75 186 LEU B C 1
ATOM 3431 O O . LEU B 1 186 ? -15.516 -16.266 -13.914 1 95.75 186 LEU B O 1
ATOM 3435 N N . VAL B 1 187 ? -16.922 -17.953 -14.242 1 94.06 187 VAL B N 1
ATOM 3436 C CA . VAL B 1 187 ? -16.297 -18.344 -15.5 1 94.06 187 VAL B CA 1
ATOM 3437 C C . VAL B 1 187 ? -16.547 -17.281 -16.562 1 94.06 187 VAL B C 1
ATOM 3439 O O . VAL B 1 187 ? -15.695 -17.016 -17.406 1 94.06 187 VAL B O 1
ATOM 3442 N N . ASP B 1 188 ? -17.688 -16.688 -16.484 1 93.44 188 ASP B N 1
ATOM 3443 C CA . ASP B 1 188 ? -18.016 -15.625 -17.422 1 93.44 188 ASP B CA 1
ATOM 3444 C C . ASP B 1 188 ? -17.078 -14.43 -17.25 1 93.44 188 ASP B C 1
ATOM 3446 O O . ASP B 1 188 ? -16.656 -13.812 -18.234 1 93.44 188 ASP B O 1
ATOM 3450 N N . GLY B 1 189 ? -16.781 -14.125 -16.047 1 93.5 189 GLY B N 1
ATOM 3451 C CA . GLY B 1 189 ? -15.898 -13.008 -15.75 1 93.5 189 GLY B CA 1
ATOM 3452 C C . GLY B 1 189 ? -14.453 -13.273 -16.141 1 93.5 189 GLY B C 1
ATOM 3453 O O . GLY B 1 189 ? -13.641 -12.352 -16.188 1 93.5 189 GLY B O 1
ATOM 3454 N N . ARG B 1 190 ? -14.148 -14.5 -16.453 1 93.5 190 ARG B N 1
ATOM 3455 C CA . ARG B 1 190 ? -12.766 -14.867 -16.703 1 93.5 190 ARG B CA 1
ATOM 3456 C C . ARG B 1 190 ? -12.562 -15.258 -18.172 1 93.5 190 ARG B C 1
ATOM 3458 O O . ARG B 1 190 ? -11.445 -15.539 -18.594 1 93.5 190 ARG B O 1
ATOM 3465 N N . VAL B 1 191 ? -13.562 -15.102 -18.859 1 86.06 191 VAL B N 1
ATOM 3466 C CA . VAL B 1 191 ? -13.531 -15.602 -20.234 1 86.06 191 VAL B CA 1
ATOM 3467 C C . VAL B 1 191 ? -12.547 -14.773 -21.062 1 86.06 191 VAL B C 1
ATOM 3469 O O . VAL B 1 191 ? -12.422 -13.57 -20.859 1 86.06 191 VAL B O 1
ATOM 3472 N N . GLU B 1 192 ? -11.766 -15.32 -21.906 1 78.19 192 GLU B N 1
ATOM 3473 C CA . GLU B 1 192 ? -10.914 -14.781 -22.969 1 78.19 192 GLU B CA 1
ATOM 3474 C C . GLU B 1 192 ? -9.547 -14.383 -22.422 1 78.19 192 GLU B C 1
ATOM 3476 O O . GLU B 1 192 ? -8.531 -14.57 -23.109 1 78.19 192 GLU B O 1
ATOM 3481 N N . SER B 1 193 ? -9.516 -13.883 -21.109 1 85 193 SER B N 1
ATOM 3482 C CA . SER B 1 193 ? -8.227 -13.281 -20.781 1 85 193 SER B CA 1
ATOM 3483 C C . SER B 1 193 ? -7.566 -13.992 -19.609 1 85 193 SER B C 1
ATOM 3485 O O . SER B 1 193 ? -6.371 -13.82 -19.359 1 85 193 SER B O 1
ATOM 3487 N N . LEU B 1 194 ? -8.305 -14.82 -18.938 1 92.56 194 LEU B N 1
ATOM 3488 C CA . LEU B 1 194 ? -7.762 -15.484 -17.766 1 92.56 194 LEU B CA 1
ATOM 3489 C C . LEU B 1 194 ? -7.871 -17 -17.891 1 92.56 194 LEU B C 1
ATOM 3491 O O . LEU B 1 194 ? -8.617 -17.5 -18.734 1 92.56 194 LEU B O 1
ATOM 3495 N N . SER B 1 195 ? -7.125 -17.703 -17.094 1 96.75 195 SER B N 1
ATOM 3496 C CA . SER B 1 195 ? -7.082 -19.156 -17.219 1 96.75 195 SER B CA 1
ATOM 3497 C C . SER B 1 195 ? -7.719 -19.844 -16.016 1 96.75 195 SER B C 1
ATOM 3499 O O . SER B 1 195 ? -7.539 -19.391 -14.883 1 96.75 195 SER B O 1
ATOM 3501 N N . THR B 1 196 ? -8.445 -20.859 -16.312 1 97.06 196 THR B N 1
ATOM 3502 C CA . THR B 1 196 ? -9.039 -21.719 -15.281 1 97.06 196 THR B CA 1
ATOM 3503 C C . THR B 1 196 ? -8.617 -23.172 -15.469 1 97.06 196 THR B C 1
ATOM 3505 O O . THR B 1 196 ? -8.648 -23.688 -16.594 1 97.06 196 THR B O 1
ATOM 3508 N N . ILE B 1 197 ? -8.133 -23.766 -14.406 1 97.06 197 ILE B N 1
ATOM 3509 C CA . ILE B 1 197 ? -7.836 -25.188 -14.406 1 97.06 197 ILE B CA 1
ATOM 3510 C C . ILE B 1 197 ? -8.953 -25.953 -13.688 1 97.06 197 ILE B C 1
ATOM 3512 O O . ILE B 1 197 ? -9.266 -25.656 -12.531 1 97.06 197 ILE B O 1
ATOM 3516 N N . VAL B 1 198 ? -9.531 -26.906 -14.414 1 96.88 198 VAL B N 1
ATOM 3517 C CA . VAL B 1 198 ? -10.633 -27.672 -13.852 1 96.88 198 VAL B CA 1
ATOM 3518 C C . VAL B 1 198 ? -10.273 -29.156 -13.805 1 96.88 198 VAL B C 1
ATOM 3520 O O . VAL B 1 198 ? -9.773 -29.703 -14.789 1 96.88 198 VAL B O 1
ATOM 3523 N N . THR B 1 199 ? -10.391 -29.75 -12.664 1 96.12 199 THR B N 1
ATOM 3524 C CA . THR B 1 199 ? -10.273 -31.203 -12.586 1 96.12 199 THR B CA 1
ATOM 3525 C C . THR B 1 199 ? -11.648 -31.844 -12.453 1 96.12 199 THR B C 1
ATOM 3527 O O . THR B 1 199 ? -12.523 -31.312 -11.758 1 96.12 199 THR B O 1
ATOM 3530 N N . THR B 1 200 ? -11.867 -32.906 -13.133 1 93.94 200 THR B N 1
ATOM 3531 C CA . THR B 1 200 ? -13.18 -33.562 -13.102 1 93.94 200 THR B CA 1
ATOM 3532 C C . THR B 1 200 ? -13.047 -35.062 -13.336 1 93.94 200 THR B C 1
ATOM 3534 O O . THR B 1 200 ? -12.109 -35.5 -14 1 93.94 200 THR B O 1
ATOM 3537 N N . GLN B 1 201 ? -13.961 -35.781 -12.742 1 90.69 201 GLN B N 1
ATOM 3538 C CA . GLN B 1 201 ? -14.039 -37.219 -12.969 1 90.69 201 GLN B CA 1
ATOM 3539 C C . GLN B 1 201 ? -15.102 -37.531 -14.023 1 90.69 201 GLN B C 1
ATOM 3541 O O . GLN B 1 201 ? -15.156 -38.656 -14.523 1 90.69 201 GLN B O 1
ATOM 3546 N N . LEU B 1 202 ? -15.812 -36.562 -14.375 1 86.56 202 LEU B N 1
ATOM 3547 C CA . LEU B 1 202 ? -16.922 -36.75 -15.305 1 86.56 202 LEU B CA 1
ATOM 3548 C C . LEU B 1 202 ? -16.578 -36.188 -16.688 1 86.56 202 LEU B C 1
ATOM 3550 O O . LEU B 1 202 ? -16.062 -35.094 -16.797 1 86.56 202 LEU B O 1
ATOM 3554 N N . PRO B 1 203 ? -16.922 -37.031 -17.656 1 84.25 203 PRO B N 1
ATOM 3555 C CA . PRO B 1 203 ? -16.797 -36.469 -18.984 1 84.25 203 PRO B CA 1
ATOM 3556 C C . PRO B 1 203 ? -17.672 -35.219 -19.188 1 84.25 203 PRO B C 1
ATOM 3558 O O . PRO B 1 203 ? -18.734 -35.125 -18.578 1 84.25 203 PRO B O 1
ATOM 3561 N N . VAL B 1 204 ? -17.219 -34.344 -20.047 1 84.94 204 VAL B N 1
ATOM 3562 C CA . VAL B 1 204 ? -17.875 -33.094 -20.281 1 84.94 204 VAL B CA 1
ATOM 3563 C C . VAL B 1 204 ? -19.328 -33.312 -20.703 1 84.94 204 VAL B C 1
ATOM 3565 O O . VAL B 1 204 ? -20.234 -32.594 -20.281 1 84.94 204 VAL B O 1
ATOM 3568 N N . GLU B 1 205 ? -19.547 -34.344 -21.406 1 83.06 205 GLU B N 1
ATOM 3569 C CA . GLU B 1 205 ? -20.875 -34.688 -21.906 1 83.06 205 GLU B CA 1
ATOM 3570 C C . GLU B 1 205 ? -21.844 -34.969 -20.766 1 83.06 205 GLU B C 1
ATOM 3572 O O . GLU B 1 205 ? -23.062 -34.812 -20.922 1 83.06 205 GLU B O 1
ATOM 3577 N N . ASN B 1 206 ? -21.328 -35.344 -19.656 1 85.62 206 ASN B N 1
ATOM 3578 C CA . ASN B 1 206 ? -22.156 -35.781 -18.531 1 85.62 206 ASN B CA 1
ATOM 3579 C C . ASN B 1 206 ? -22.375 -34.625 -17.562 1 85.62 206 ASN B C 1
ATOM 3581 O O . ASN B 1 206 ? -23.047 -34.781 -16.531 1 85.62 206 ASN B O 1
ATOM 3585 N N . TRP B 1 207 ? -21.844 -33.469 -17.891 1 85.38 207 TRP B N 1
ATOM 3586 C CA . TRP B 1 207 ? -22 -32.344 -16.984 1 85.38 207 TRP B CA 1
ATOM 3587 C C . TRP B 1 207 ? -23.453 -31.906 -16.906 1 85.38 207 TRP B C 1
ATOM 3589 O O . TRP B 1 207 ? -23.906 -31.422 -15.875 1 85.38 207 TRP B O 1
ATOM 3599 N N . ARG B 1 208 ? -24.188 -32.156 -17.906 1 81.62 208 ARG B N 1
ATOM 3600 C CA . ARG B 1 208 ? -25.609 -31.781 -17.969 1 81.62 208 ARG B CA 1
ATOM 3601 C C . ARG B 1 208 ? -26.422 -32.562 -16.938 1 81.62 208 ARG B C 1
ATOM 3603 O O . ARG B 1 208 ? -27.469 -32.094 -16.484 1 81.62 208 ARG B O 1
ATOM 3610 N N . GLU B 1 209 ? -25.906 -33.656 -16.578 1 80.12 209 GLU B N 1
ATOM 3611 C CA . GLU B 1 209 ? -26.609 -34.531 -15.633 1 80.12 209 GLU B CA 1
ATOM 3612 C C . GLU B 1 209 ? -26.484 -34 -14.203 1 80.12 209 GLU B C 1
ATOM 3614 O O . GLU B 1 209 ? -27.328 -34.281 -13.352 1 80.12 209 GLU B O 1
ATOM 3619 N N . ILE B 1 210 ? -25.531 -33.281 -14 1 76.88 210 ILE B N 1
ATOM 3620 C CA . ILE B 1 210 ? -25.234 -32.844 -12.633 1 76.88 210 ILE B CA 1
ATOM 3621 C C . ILE B 1 210 ? -25.609 -31.375 -12.453 1 76.88 210 ILE B C 1
ATOM 3623 O O . ILE B 1 210 ? -25.781 -30.906 -11.328 1 76.88 210 ILE B O 1
ATOM 3627 N N . LEU B 1 211 ? -25.906 -30.719 -13.523 1 79.38 211 LEU B N 1
ATOM 3628 C CA . LEU B 1 211 ? -26.234 -29.297 -13.469 1 79.38 211 LEU B CA 1
ATOM 3629 C C . LEU B 1 211 ? -27.719 -29.047 -13.734 1 79.38 211 LEU B C 1
ATOM 3631 O O . LEU B 1 211 ? -28.25 -29.531 -14.734 1 79.38 211 LEU B O 1
ATOM 3635 N N . PRO B 1 212 ? -28.469 -28.484 -12.812 1 80.19 212 PRO B N 1
ATOM 3636 C CA . PRO B 1 212 ? -29.938 -28.406 -12.828 1 80.19 212 PRO B CA 1
ATOM 3637 C C . PRO B 1 212 ? -30.469 -27.547 -13.969 1 80.19 212 PRO B C 1
ATOM 3639 O O . PRO B 1 212 ? -31.656 -27.641 -14.312 1 80.19 212 PRO B O 1
ATOM 3642 N N . ASP B 1 213 ? -29.766 -26.656 -14.594 1 87.19 213 ASP B N 1
ATOM 3643 C CA . ASP B 1 213 ? -30.172 -25.75 -15.664 1 87.19 213 ASP B CA 1
ATOM 3644 C C . ASP B 1 213 ? -29.344 -25.984 -16.922 1 87.19 213 ASP B C 1
ATOM 3646 O O . ASP B 1 213 ? -28.188 -25.594 -17 1 87.19 213 ASP B O 1
ATOM 3650 N N . PRO B 1 214 ? -30.094 -26.578 -17.875 1 85.94 214 PRO B N 1
ATOM 3651 C CA . PRO B 1 214 ? -29.344 -26.953 -19.078 1 85.94 214 PRO B CA 1
ATOM 3652 C C . PRO B 1 214 ? -28.75 -25.75 -19.812 1 85.94 214 PRO B C 1
ATOM 3654 O O . PRO B 1 214 ? -27.656 -25.844 -20.375 1 85.94 214 PRO B O 1
ATOM 3657 N N . VAL B 1 215 ? -29.516 -24.703 -19.766 1 89.06 215 VAL B N 1
ATOM 3658 C CA . VAL B 1 215 ? -29.047 -23.531 -20.484 1 89.06 215 VAL B CA 1
ATOM 3659 C C . VAL B 1 215 ? -27.781 -22.984 -19.828 1 89.06 215 VAL B C 1
ATOM 3661 O O . VAL B 1 215 ? -26.781 -22.734 -20.5 1 89.06 215 VAL B O 1
ATOM 3664 N N . LEU B 1 216 ? -27.812 -22.828 -18.609 1 90.06 216 LEU B N 1
ATOM 3665 C CA . LEU B 1 216 ? -26.656 -22.312 -17.875 1 90.06 216 LEU B CA 1
ATOM 3666 C C . LEU B 1 216 ? -25.5 -23.312 -17.922 1 90.06 216 LEU B C 1
ATOM 3668 O O . LEU B 1 216 ? -24.344 -22.922 -18 1 90.06 216 LEU B O 1
ATOM 3672 N N . CYS B 1 217 ? -25.875 -24.547 -17.875 1 88.25 217 CYS B N 1
ATOM 3673 C CA . CYS B 1 217 ? -24.875 -25.594 -17.984 1 88.25 217 CYS B CA 1
ATOM 3674 C C . CYS B 1 217 ? -24.109 -25.484 -19.297 1 88.25 217 CYS B C 1
ATOM 3676 O O . CYS B 1 217 ? -22.875 -25.547 -19.297 1 88.25 217 CYS B O 1
ATOM 3678 N N . ASP B 1 218 ? -24.828 -25.312 -20.312 1 90.75 218 ASP B N 1
ATOM 3679 C CA . ASP B 1 218 ? -24.203 -25.188 -21.625 1 90.75 218 ASP B CA 1
ATOM 3680 C C . ASP B 1 218 ? -23.297 -23.953 -21.688 1 90.75 218 ASP B C 1
ATOM 3682 O O . ASP B 1 218 ? -22.203 -24.016 -22.25 1 90.75 218 ASP B O 1
ATOM 3686 N N . ALA B 1 219 ? -23.781 -22.891 -21.125 1 92.62 219 ALA B N 1
ATOM 3687 C CA . ALA B 1 219 ? -23.016 -21.641 -21.125 1 92.62 219 ALA B CA 1
ATOM 3688 C C . ALA B 1 219 ? -21.703 -21.812 -20.359 1 92.62 219 ALA B C 1
ATOM 3690 O O . ALA B 1 219 ? -20.656 -21.344 -20.797 1 92.62 219 ALA B O 1
ATOM 3691 N N . ILE B 1 220 ? -21.781 -22.469 -19.25 1 92 220 ILE B N 1
ATOM 3692 C CA . ILE B 1 220 ? -20.609 -22.703 -18.406 1 92 220 ILE B CA 1
ATOM 3693 C C . ILE B 1 220 ? -19.625 -23.625 -19.141 1 92 220 ILE B C 1
ATOM 3695 O O . ILE B 1 220 ? -18.422 -23.328 -19.203 1 92 220 ILE B O 1
ATOM 3699 N N . THR B 1 221 ? -20.188 -24.688 -19.656 1 90.25 221 THR B N 1
ATOM 3700 C CA . THR B 1 221 ? -19.375 -25.656 -20.375 1 90.25 221 THR B CA 1
ATOM 3701 C C . THR B 1 221 ? -18.656 -24.984 -21.547 1 90.25 221 THR B C 1
ATOM 3703 O O . THR B 1 221 ? -17.453 -25.203 -21.75 1 90.25 221 THR B O 1
ATOM 3706 N N . ASP B 1 222 ? -19.344 -24.188 -22.234 1 91.12 222 ASP B N 1
ATOM 3707 C CA . ASP B 1 222 ? -18.766 -23.484 -23.391 1 91.12 222 ASP B CA 1
ATOM 3708 C C . ASP B 1 222 ? -17.609 -22.609 -22.953 1 91.12 222 ASP B C 1
ATOM 3710 O O . ASP B 1 222 ? -16.562 -22.594 -23.594 1 91.12 222 ASP B O 1
ATOM 3714 N N . ARG B 1 223 ? -17.812 -21.922 -21.891 1 91.31 223 ARG B N 1
ATOM 3715 C CA . ARG B 1 223 ? -16.797 -20.984 -21.406 1 91.31 223 ARG B CA 1
ATOM 3716 C C . ARG B 1 223 ? -15.562 -21.719 -20.906 1 91.31 223 ARG B C 1
ATOM 3718 O O . ARG B 1 223 ? -14.438 -21.234 -21.047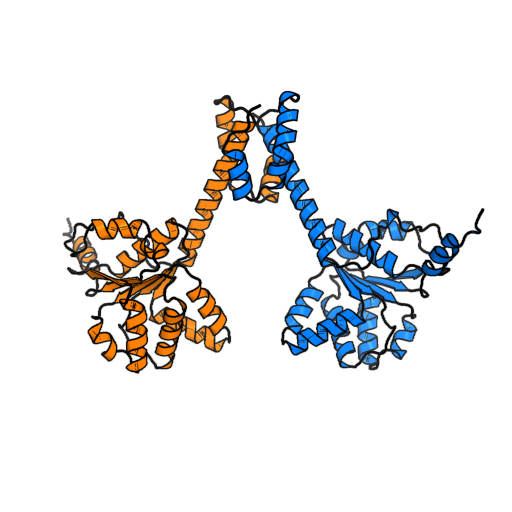 1 91.31 223 ARG B O 1
ATOM 3725 N N . ILE B 1 224 ? -15.727 -22.906 -20.391 1 90.69 224 ILE B N 1
ATOM 3726 C CA . ILE B 1 224 ? -14.625 -23.672 -19.828 1 90.69 224 ILE B CA 1
ATOM 3727 C C . ILE B 1 224 ? -13.906 -24.453 -20.938 1 90.69 224 ILE B C 1
ATOM 3729 O O . ILE B 1 224 ? -12.68 -24.438 -21.016 1 90.69 224 ILE B O 1
ATOM 3733 N N . VAL B 1 225 ? -14.641 -25.031 -21.859 1 90.5 225 VAL B N 1
ATOM 3734 C CA . VAL B 1 225 ? -14.109 -26.031 -22.781 1 90.5 225 VAL B CA 1
ATOM 3735 C C . VAL B 1 225 ? -13.672 -25.359 -24.078 1 90.5 225 VAL B C 1
ATOM 3737 O O . VAL B 1 225 ? -12.703 -25.797 -24.719 1 90.5 225 VAL B O 1
ATOM 3740 N N . GLN B 1 226 ? -14.281 -24.312 -24.5 1 83.56 226 GLN B N 1
ATOM 3741 C CA . GLN B 1 226 ? -14.047 -23.734 -25.812 1 83.56 226 GLN B CA 1
ATOM 3742 C C . GLN B 1 226 ? -12.562 -23.422 -26.016 1 83.56 226 GLN B C 1
ATOM 3744 O O . GLN B 1 226 ? -12 -23.719 -27.078 1 83.56 226 GLN B O 1
ATOM 3749 N N . LYS B 1 227 ? -11.836 -22.875 -25.141 1 85.12 227 LYS B N 1
ATOM 3750 C CA . LYS B 1 227 ? -10.414 -22.562 -25.25 1 85.12 227 LYS B CA 1
ATOM 3751 C C . LYS B 1 227 ? -9.594 -23.375 -24.25 1 85.12 227 LYS B C 1
ATOM 3753 O O . LYS B 1 227 ? -8.656 -22.875 -23.641 1 85.12 227 LYS B O 1
ATOM 3758 N N . ALA B 1 228 ? -9.984 -24.703 -24.203 1 92.62 228 ALA B N 1
ATOM 3759 C CA . ALA B 1 228 ? -9.328 -25.453 -23.141 1 92.62 228 ALA B CA 1
ATOM 3760 C C . ALA B 1 228 ? -8.414 -26.531 -23.734 1 92.62 228 ALA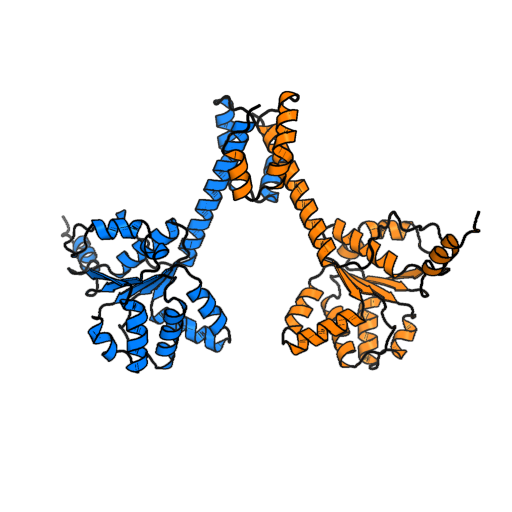 B C 1
ATOM 3762 O O . ALA B 1 228 ? -8.695 -27.078 -24.797 1 92.62 228 ALA B O 1
ATOM 3763 N N . ILE B 1 229 ? -7.305 -26.719 -23.125 1 92.44 229 ILE B N 1
ATOM 3764 C CA . ILE B 1 229 ? -6.496 -27.906 -23.312 1 92.44 229 ILE B CA 1
ATOM 3765 C C . ILE B 1 229 ? -7.039 -29.031 -22.438 1 92.44 229 ILE B C 1
ATOM 3767 O O . ILE B 1 229 ? -7.137 -28.891 -21.219 1 92.44 229 ILE B O 1
ATOM 3771 N N . ILE B 1 230 ? -7.398 -30.141 -23.094 1 91 230 ILE B N 1
ATOM 3772 C CA . ILE B 1 230 ? -7.984 -31.25 -22.359 1 91 230 ILE B CA 1
ATOM 3773 C C . ILE B 1 230 ? -6.918 -32.312 -22.094 1 91 230 ILE B C 1
ATOM 3775 O O . ILE B 1 230 ? -6.293 -32.812 -23.031 1 91 230 ILE B O 1
ATOM 3779 N N . LEU B 1 231 ? -6.727 -32.531 -20.859 1 90.25 231 LEU B N 1
ATOM 3780 C CA . LEU B 1 231 ? -5.797 -33.562 -20.422 1 90.25 231 LEU B CA 1
ATOM 3781 C C . LEU B 1 231 ? -6.543 -34.75 -19.844 1 90.25 231 LEU B C 1
ATOM 3783 O O . LEU B 1 231 ? -7.109 -34.688 -18.75 1 90.25 231 LEU B O 1
ATOM 3787 N N . GLU B 1 232 ? -6.516 -35.844 -20.578 1 88.31 232 GLU B N 1
ATOM 3788 C CA . GLU B 1 232 ? -7.156 -37.062 -20.125 1 88.31 232 GLU B CA 1
ATOM 3789 C C . GLU B 1 232 ? -6.156 -37.969 -19.422 1 88.31 232 GLU B C 1
ATOM 3791 O O . GLU B 1 232 ? -5.188 -38.438 -20.031 1 88.31 232 GLU B O 1
ATOM 3796 N N . MET B 1 233 ? -6.477 -38.219 -18.141 1 85.81 233 MET B N 1
ATOM 3797 C CA . MET B 1 233 ? -5.582 -39.062 -17.359 1 85.81 233 MET B CA 1
ATOM 3798 C C . MET B 1 233 ? -6.195 -40.438 -17.141 1 85.81 233 MET B C 1
ATOM 3800 O O . MET B 1 233 ? -7.402 -40.562 -16.922 1 85.81 233 MET B O 1
ATOM 3804 N N . GLU B 1 234 ? -5.32 -41.344 -17.469 1 81.19 234 GLU B N 1
ATOM 3805 C CA . GLU B 1 234 ? -5.73 -42.75 -17.25 1 81.19 234 GLU B CA 1
ATOM 3806 C C . GLU B 1 234 ? -4.762 -43.469 -16.328 1 81.19 234 GLU B C 1
ATOM 3808 O O . GLU B 1 234 ? -3.633 -43 -16.125 1 81.19 234 GLU B O 1
ATOM 3813 N N . GLY B 1 235 ? -5.258 -44.469 -15.695 1 73.94 235 GLY B N 1
ATOM 3814 C CA . GLY B 1 235 ? -4.355 -45.312 -14.906 1 73.94 235 GLY B CA 1
ATOM 3815 C C . GLY B 1 235 ? -4.922 -45.688 -13.555 1 73.94 235 GLY B C 1
ATOM 3816 O O . GLY B 1 235 ? -6.082 -45.406 -13.258 1 73.94 235 GLY B O 1
ATOM 3817 N N . GLU B 1 236 ? -4.012 -46.5 -12.805 1 68.75 236 GLU B N 1
ATOM 3818 C CA . GLU B 1 236 ? -4.379 -46.969 -11.477 1 68.75 236 GLU B CA 1
ATOM 3819 C C . GLU B 1 236 ? -4.223 -45.875 -10.43 1 68.75 236 GLU B C 1
ATOM 3821 O O . GLU B 1 236 ? -3.486 -44.906 -10.648 1 68.75 236 GLU B O 1
ATOM 3826 N N . SER B 1 237 ? -5.027 -46 -9.375 1 67.5 237 SER B N 1
ATOM 3827 C CA . SER B 1 237 ? -5.043 -45 -8.297 1 67.5 237 SER B CA 1
ATOM 3828 C C . SER B 1 237 ? -3.664 -44.875 -7.66 1 67.5 237 SER B C 1
ATOM 3830 O O . SER B 1 237 ? -3.053 -45.875 -7.266 1 67.5 237 SER B O 1
ATOM 3832 N N . TYR B 1 238 ? -3.104 -43.625 -7.746 1 60.78 238 TYR B N 1
ATOM 3833 C CA . TYR B 1 238 ? -1.851 -43.344 -7.066 1 60.78 238 TYR B CA 1
ATOM 3834 C C . TYR B 1 238 ? -1.991 -43.5 -5.559 1 60.78 238 TYR B C 1
ATOM 3836 O O . TYR B 1 238 ? -1.024 -43.875 -4.875 1 60.78 238 TYR B O 1
ATOM 3844 N N . ARG B 1 239 ? -3.164 -43.188 -5.043 1 60.38 239 ARG B N 1
ATOM 3845 C CA . ARG B 1 239 ? -3.408 -43.281 -3.609 1 60.38 239 ARG B CA 1
ATOM 3846 C C . ARG B 1 239 ? -3.328 -44.719 -3.125 1 60.38 239 ARG B C 1
ATOM 3848 O O . ARG B 1 239 ? -2.836 -45 -2.027 1 60.38 239 ARG B O 1
ATOM 3855 N N . LYS B 1 240 ? -3.744 -45.625 -3.91 1 55.81 240 LYS B N 1
ATOM 3856 C CA . LYS B 1 240 ? -3.707 -47.031 -3.582 1 55.81 240 LYS B CA 1
ATOM 3857 C C . LYS B 1 240 ? -2.287 -47.594 -3.691 1 55.81 240 LYS B C 1
ATOM 3859 O O . LYS B 1 240 ? -1.881 -48.438 -2.889 1 55.81 240 LYS B O 1
ATOM 3864 N N . LYS B 1 241 ? -1.516 -47.125 -4.555 1 53.97 241 LYS B N 1
ATOM 3865 C CA . LYS B 1 241 ? -0.153 -47.625 -4.699 1 53.97 241 LYS B CA 1
ATOM 3866 C C . LYS B 1 241 ? 0.727 -47.188 -3.539 1 53.97 241 LYS B C 1
ATOM 3868 O O . LYS B 1 241 ? 1.595 -47.938 -3.08 1 53.97 241 LYS B O 1
ATOM 3873 N N . ARG B 1 242 ? 0.469 -46 -3.201 1 53.5 242 ARG B N 1
ATOM 3874 C CA . ARG B 1 242 ? 1.233 -45.562 -2.037 1 53.5 242 ARG B CA 1
ATOM 3875 C C . ARG B 1 242 ? 0.873 -46.406 -0.804 1 53.5 242 ARG B C 1
ATOM 3877 O O . ARG B 1 242 ? 1.727 -46.656 0.046 1 53.5 242 ARG B O 1
ATOM 3884 N N . PHE B 1 243 ? -0.315 -46.844 -0.72 1 47.56 243 PHE B N 1
ATOM 3885 C CA . PHE B 1 243 ? -0.735 -47.688 0.396 1 47.56 243 PHE B CA 1
ATOM 3886 C C . PHE B 1 243 ? -0.237 -49.125 0.217 1 47.56 243 PHE B C 1
ATOM 3888 O O . PHE B 1 243 ? 0.101 -49.781 1.193 1 47.56 243 PHE B O 1
ATOM 3895 N N . LYS B 1 244 ? -0.088 -49.719 -0.855 1 53.84 244 LYS B N 1
ATOM 3896 C CA . LYS B 1 244 ? 0.412 -51.062 -1.022 1 53.84 244 LYS B CA 1
ATOM 3897 C C . LYS B 1 244 ? 1.911 -51.156 -0.75 1 53.84 244 LYS B C 1
ATOM 3899 O O . LYS B 1 244 ? 2.412 -52.188 -0.28 1 53.84 244 LYS B O 1
ATOM 3904 N N . GLY B 1 245 ? 2.547 -50.125 -1.051 1 48.03 245 GLY B N 1
ATOM 3905 C CA . GLY B 1 245 ? 3.984 -50.188 -0.836 1 48.03 245 GLY B CA 1
ATOM 3906 C C . GLY B 1 245 ? 4.371 -50.188 0.631 1 48.03 245 GLY B C 1
ATOM 3907 O O . GLY B 1 245 ? 5.527 -50.406 0.976 1 48.03 245 GLY B O 1
ATOM 3908 N N . SER B 1 246 ? 3.637 -49.562 1.438 1 46.78 246 SER B N 1
ATOM 3909 C CA . SER B 1 246 ? 3.967 -49.625 2.857 1 46.78 246 SER B CA 1
ATOM 3910 C C . SER B 1 246 ? 3.691 -51 3.445 1 46.78 246 SER B C 1
ATOM 3912 O O . SER B 1 246 ? 4.094 -51.281 4.574 1 46.78 246 SER B O 1
ATOM 3914 N N . HIS B 1 247 ? 2.789 -51.719 2.969 1 42.19 247 HIS B N 1
ATOM 3915 C CA . HIS B 1 247 ? 2.545 -53 3.58 1 42.19 247 HIS B CA 1
ATOM 3916 C C . HIS B 1 247 ? 3.525 -54.062 3.064 1 42.19 247 HIS B C 1
ATOM 3918 O O . HIS B 1 247 ? 3.121 -55.031 2.428 1 42.19 247 HIS B O 1
ATOM 3924 N N . THR B 1 248 ? 4.734 -53.719 2.559 1 41.25 248 THR B N 1
ATOM 3925 C CA . THR B 1 248 ? 5.688 -54.812 2.379 1 41.25 248 THR B CA 1
ATOM 3926 C C . THR B 1 248 ? 5.891 -55.594 3.686 1 41.25 248 THR B C 1
ATOM 3928 O O . THR B 1 248 ? 5.711 -55.031 4.77 1 41.25 248 THR B O 1
ATOM 3931 N N . ASP B 1 249 ? 6.406 -57 3.648 1 40.53 249 ASP B N 1
ATOM 3932 C CA . ASP B 1 249 ? 6.594 -58.156 4.531 1 40.53 249 ASP B CA 1
ATOM 3933 C C . ASP B 1 249 ? 7.43 -57.781 5.754 1 40.53 249 ASP B C 1
ATOM 3935 O O . ASP B 1 249 ? 8.359 -56.969 5.652 1 40.53 249 ASP B O 1
ATOM 3939 N N . PRO B 1 250 ? 6.891 -57.938 6.969 1 40.59 250 PRO B N 1
ATOM 3940 C CA . PRO B 1 250 ? 7.75 -57.969 8.156 1 40.59 250 PRO B CA 1
ATOM 3941 C C . PRO B 1 250 ? 9.078 -58.688 7.91 1 40.59 250 PRO B C 1
ATOM 3943 O O . PRO B 1 250 ? 9.125 -59.656 7.164 1 40.59 250 PRO B O 1
ATOM 3946 N N . PRO B 1 251 ? 10.156 -58.062 8.195 1 31.69 251 PRO B N 1
ATOM 3947 C CA . PRO B 1 251 ? 11.305 -58.969 8.234 1 31.69 251 PRO B CA 1
ATOM 3948 C C . PRO B 1 251 ? 11.109 -60.125 9.234 1 31.69 251 PRO B C 1
ATOM 3950 O O . PRO B 1 251 ? 10.359 -59.969 10.203 1 31.69 251 PRO B O 1
#

pLDDT: mean 87.92, std 13.22, range [31.69, 98.38]